Protein AF-A0A3P9APD0-F1 (afdb_monomer)

Organism: Esox lucius (NCBI:txid8010)

Mean predicted aligned error: 23.46 Å

pLDDT: mean 70.25, std 21.61, range [26.42, 98.75]

InterPro domains:
  IPR000294 Gamma-carboxyglutamic acid-rich (GLA) domain [PF00594] (83-123)
  IPR000294 Gamma-carboxyglutamic acid-rich (GLA) domain [PR00001] (82-95)
  IPR000294 Gamma-carboxyglutamic acid-rich (GLA) domain [PR00001] (96-109)
  IPR000294 Gamma-carboxyglutamic acid-rich (GLA) domain [PR00001] (110-124)
  IPR000294 Gamma-carboxyglutamic acid-rich (GLA) domain [PS00011] (94-119)
  IPR000294 Gamma-carboxyglutamic acid-rich (GLA) domain [PS50998] (78-124)
  IPR000294 Gamma-carboxyglutamic acid-rich (GLA) domain [SM00069] (59-123)
  IPR000742 EGF-like domain [PF00008] (128-161)
  IPR000742 EGF-like domain [PS00022] (151-162)
  IPR000742 EGF-like domain [PS01186] (151-162)
  IPR000742 EGF-like domain [PS50026] (124-163)
  IPR000742 EGF-like domain [SM00181] (127-163)
  IPR000742 EGF-like domain [SM00181] (172-209)
  IPR001254 Serine proteases, trypsin domain [PF00089] (240-468)
  IPR001254 Serine proteases, trypsin domain [PS50240] (240-473)
  IPR001254 Serine proteases, trypsin domain [SM00020] (239-468)
  IPR001254 Serine proteases, trypsin domain [cd00190] (240-470)
  IPR001314 Peptidase S1A, chymotrypsin family [PR00722] (266-281)
  IPR001314 Peptidase S1A, chymotrypsin family [PR00722] (324-338)
  IPR001314 Peptidase S1A, chymotrypsin family [PR00722] (418-430)

Foldseek 3Di:
DDDDDDDDDDDDDDDDDDDDDDDDDDDDDDDDDDDDVVVVVVVVVVVVVVVVVVPPDPPPPDDDPVVVCVVDVDPQPDDPDDCPVVDQQDCCRQQNSHPHDLVSLCSNVVDPVVSVVCVQQRPFDALCVVVQAPPPWDWDFDRDPDHDIQTHEDPQFDDRRSPDGPPPPCQDCQPPNSLAQAHWDQDPNGIQHDDFPQWGADPVRHYTHHPDPFAAFFQVVVVVPPDDDPPDPPDPDDPDFQFDFCPQSNQQQKKFKDFPLDTFEIWGAAFQFKIKFFVVSCPPDDQQGIWIWGSDFFSVDDPPRIDTFGFPDKAQDPPQDPVQRPSGMIMTGTPGTDDDDSRHHHHTAGALCCLVNPQLPDAWWKQKFQAASFLPHDTHRGITIDIWGWDDQVCQCVQQVGDDDPQKTWIHDLQFRYADHRSHHGTFTWGDRPNGIHTQWGFHDKDGHRDHSITTMTGGVNVCVVVVCVVVVDDDPPDDDDDDDDDDDDDDDDDDDPVVVVVVVVVVVCVVCVVVVVVVVVVVVVVVVVVVVVVVVVVVCVVVVVVVVVVVVVVVVVVVVVVVVVVVVVVVVVVVVVVVVVCVVVVVVVVVVVVVVVVVVVVVVVVVVVVVVVVVVVVVVVVVVVVVVVVVVVVVVVCVVVVVVVVVVVPPPDPDPVPPCPPPPPDDPDPVVVVVVVVVVVVVVVPDDDDDDDDDDDYYDDDDDDDD

Nearest PDB structures (foldseek):
  1wu1-assembly1_A  TM=9.691E-01  e=8.191E-31  Homo sapiens
  4ylq-assembly1_H  TM=9.527E-01  e=4.895E-31  Homo sapiens
  4x8s-assembly1_H  TM=9.337E-01  e=3.894E-31  Homo sapiens
  6r2w-assembly1_H  TM=9.195E-01  e=2.075E-31  Homo sapiens
  4z6a-assembly1_H  TM=9.333E-01  e=1.222E-30  Homo sapiens

Secondary structure (DSSP, 8-state):
-----TT----------------------------SHHHHHHHHHHHHHHHHHHHS----SSPPHHHHTTT--PPP----STTGGGSPP-HHIIIIIS---HHHHHHHHSSHHHHHHHHHHHT---GGGG----TTPEEEEE-SSS-EEEEEPPTTEESTTS-EE----TT-TTSGGGG-SSEEEEETTEEEEE--TT-EE-TTSS-EE---SS-TT--GGGGGGTTS-------S-----S-EE--TTSSTTEEEEEETTEEEEEEEEEETTEEEE-SGGGTT--GGG-EEEES--BTTS--S--EEEEEEEEEE-TT-BTTTTBT--EEEEESSPPPPBTTB-PPBPPPHHHHHHTGGGSS-EEEEE--BSSTTSPBPSB-EEEEEPBPPHHHHHHHH-----TTEEEES-TT-S----TTTTT-EEEEEETTEEEEEEEEEEESSSS-TT--EEEEEGGGGHHHHHHHHT-----------------------SSSHHHHHHHHHHHHHHHHHHHHHHHHHHHHHHHHHHHHHHHHHHHHHHHHHHHHHHHHHHHHHHHHHHHHHHHHHHHHHHHHHHHHHHHHHHHHHHHHHHHHHHHHHHHHHHHHHHHHHHHHHHHHHHHHHHHHHHHHHHTTHHHHHHHHHTT----TTGGGTGGGSSS--TTHHHHHHHHHHHHHHHTTT--------------------

Radius of gyration: 59.11 Å; Cα contacts (8 Å, |Δi|>4): 882; chains: 1; bounding box: 187×90×153 Å

Solvent-accessible surface area (backbone atoms only — not comparable to full-atom values): 41905 Å² total; per-residue (Å²): 138,88,87,85,79,97,81,89,76,89,80,90,89,83,80,85,82,86,88,83,88,84,90,78,89,84,84,88,82,92,81,92,78,94,73,74,57,70,61,56,53,49,51,52,51,52,50,53,48,50,51,51,56,72,68,48,69,87,65,65,92,64,63,57,72,79,61,37,57,76,75,54,80,68,81,78,81,78,61,94,59,98,68,48,88,79,50,83,54,43,61,64,50,48,56,64,75,41,85,53,55,75,65,57,41,35,56,45,53,77,34,71,67,60,26,47,66,44,60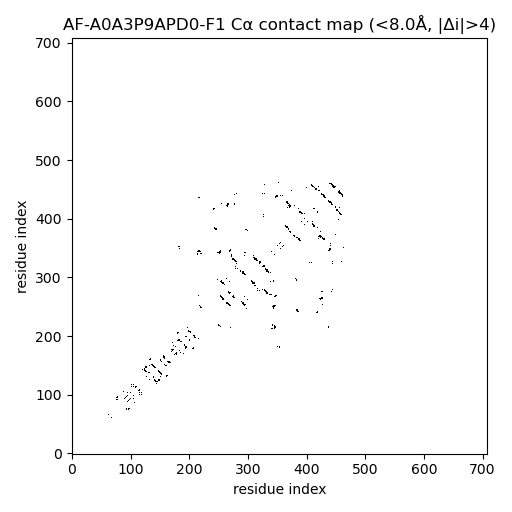,70,56,72,72,50,51,64,31,43,79,75,60,59,28,34,83,79,18,48,65,40,59,48,94,40,96,53,65,33,61,48,42,50,46,42,95,61,37,34,66,82,30,18,69,41,66,52,66,91,57,70,50,34,46,89,52,75,39,27,64,22,56,64,32,52,46,75,58,94,90,36,52,45,58,49,48,48,81,64,41,40,70,34,98,84,64,32,44,64,41,67,87,57,95,62,36,42,21,56,49,59,66,63,70,75,64,76,89,65,86,80,87,64,81,83,73,94,77,78,86,87,66,54,59,45,74,42,58,88,30,68,59,21,26,46,28,38,32,31,38,94,94,36,76,61,25,20,17,27,33,53,47,56,40,34,33,39,28,25,26,77,79,48,65,98,59,57,43,90,62,39,32,38,29,33,25,67,44,44,82,86,61,90,86,86,56,62,44,80,41,51,42,64,41,78,45,60,41,92,73,47,36,86,94,75,53,44,55,35,34,23,42,37,34,41,70,56,66,60,78,72,48,60,31,24,25,27,38,26,70,59,52,53,65,42,39,70,61,57,55,69,64,48,72,57,30,42,35,44,35,34,20,24,78,36,74,89,46,62,59,40,55,52,32,26,29,41,77,28,34,73,52,55,64,67,60,46,32,70,64,46,73,52,89,75,56,94,54,44,43,35,35,41,38,55,81,18,57,35,57,66,24,75,28,17,32,10,5,43,28,31,33,76,47,88,88,38,26,28,52,54,26,29,32,56,51,56,68,72,30,34,36,63,46,26,51,30,35,25,26,37,46,52,84,40,48,70,62,53,48,64,64,69,67,66,70,79,84,81,75,87,74,86,92,81,80,85,88,89,86,82,89,83,90,91,85,81,94,64,58,66,71,50,49,59,52,50,54,54,46,50,64,66,46,46,62,56,51,53,52,51,52,50,47,52,60,63,47,46,60,55,51,52,51,52,51,52,48,49,60,66,46,46,60,55,52,53,51,51,50,53,48,51,63,65,47,47,60,56,52,51,52,52,50,52,48,53,60,62,47,45,60,55,53,50,51,51,52,50,48,54,64,60,47,49,57,55,56,50,50,55,50,49,51,57,60,58,46,48,59,52,53,52,49,53,50,50,48,52,52,50,53,50,47,50,53,50,49,52,52,51,51,51,64,53,42,48,62,49,51,56,46,48,55,50,53,51,66,66,44,50,66,63,62,52,52,73,61,48,80,76,60,79,74,71,102,65,72,92,68,66,73,82,77,71,77,89,70,75,100,53,70,77,61,55,66,62,58,55,61,65,53,60,73,58,64,79,74,76,80,88,80,91,82,92,91,85,95,90,92,93,83,92,92,91,84,89,90,136

Sequence (708 aa):
MTGVDVSGRIVPKSGFRPDFGPVGTEGNGDAAWLDPAGAFIMWLRVLFLSLSVCCGHIASVFLGRDQAHALLIRPRRANSGWFEELKKGDLERECIEEKCSKEEAREVYEHEKATEDFWQNYNVVDGCLSAPCQNRGYCSSVSGKTPSYTCLCRPGFSGRNCELVFKAIPESCLHENGGCEHFCEEVVGRRNCSCADGYFLGADGQRCLTQERFPCGKVPVLNGSTSEKATGPLSPKSRIVGGNECPKGHCPWQVLLVSNKKGFCGGVIYKPTWILTASHCLVNIKAQQFQVVAGEHDTEIEEGTEQTIDIAEVIMHKSYVHATADNDIALLRLKKPIIFTPFAVPICLPTQLMAVRDLWAVHLHTVSGWGRRSENGPTSRLLRRLDVPRIRSQECVEKSGVMLTTNMFCAGYIEGKQDSCKGDSGGPLVTLYRDTTFLLGIVSWGKGCAQPGNYGIYTRVSNYLDWIHNYTSKQPTMQSQNAAAVLDSPTVIPKNTRATLKHTMADLKAITDTPKNTTANLKAITDTPKNTTANLKAITDTPKNTTANLKAITDTPKNITANLKAITDTPKNITANLKAITDTPKNTTANLEAITDTPKNTTANLKAITDTLKNTTANLEDNTATPKNTRANFEDNTATPKKTTANLEAITDTPENTKANLEAITDTPENTTATVKNTIANLRNITDNHHVVLNLTGEESSTTLDPN

Structure (mmCIF, N/CA/C/O backbone):
data_AF-A0A3P9APD0-F1
#
_entry.id   AF-A0A3P9APD0-F1
#
loop_
_atom_site.group_PDB
_atom_site.id
_atom_site.type_symbol
_atom_site.label_atom_id
_atom_site.label_alt_id
_atom_site.label_comp_id
_atom_site.label_asym_id
_atom_site.label_entity_id
_atom_site.label_seq_id
_atom_site.pdbx_PDB_ins_code
_atom_site.Cartn_x
_atom_site.Cartn_y
_atom_site.Cartn_z
_atom_site.occupancy
_atom_site.B_iso_or_equiv
_atom_site.auth_seq_id
_atom_site.auth_comp_id
_atom_site.auth_asym_id
_atom_site.auth_atom_id
_atom_site.pdbx_PDB_model_num
ATOM 1 N N . MET A 1 1 ? 5.185 49.077 -24.552 1.00 33.16 1 MET A N 1
ATOM 2 C CA . MET A 1 1 ? 6.394 48.256 -24.301 1.00 33.16 1 MET A CA 1
ATOM 3 C C . MET A 1 1 ? 6.076 46.800 -24.610 1.00 33.16 1 MET A C 1
ATOM 5 O O . MET A 1 1 ? 4.903 46.475 -24.755 1.00 33.16 1 MET A O 1
ATOM 9 N N . THR A 1 2 ? 7.099 45.976 -24.814 1.00 36.75 2 THR A N 1
ATOM 10 C CA . THR A 1 2 ? 7.014 44.627 -25.398 1.00 36.75 2 THR A CA 1
ATOM 11 C C . THR A 1 2 ? 6.868 43.512 -24.359 1.00 36.75 2 THR A C 1
ATOM 13 O O . THR A 1 2 ? 7.256 43.665 -23.205 1.00 36.75 2 THR A O 1
ATOM 16 N N . GLY A 1 3 ? 6.339 42.369 -24.801 1.00 31.36 3 GLY A N 1
ATOM 17 C CA . GLY A 1 3 ? 6.295 41.102 -24.068 1.00 31.36 3 GLY A CA 1
ATOM 18 C C . GLY A 1 3 ? 5.785 40.000 -24.999 1.00 31.36 3 GLY A C 1
ATOM 19 O O . GLY A 1 3 ? 4.759 40.187 -25.650 1.00 31.36 3 GLY A O 1
ATOM 20 N N . VAL A 1 4 ? 6.525 38.898 -25.121 1.00 33.12 4 VAL A N 1
ATOM 21 C CA . VAL A 1 4 ? 6.266 37.791 -26.061 1.00 33.12 4 VAL A CA 1
ATOM 22 C C . VAL A 1 4 ? 6.402 36.473 -25.306 1.00 33.12 4 VAL A C 1
ATOM 24 O O . VAL A 1 4 ? 7.288 36.361 -24.463 1.00 33.12 4 VAL A O 1
ATOM 27 N N . ASP A 1 5 ? 5.579 35.480 -25.645 1.00 29.78 5 ASP A N 1
ATOM 28 C CA . ASP A 1 5 ? 5.867 34.075 -25.338 1.00 29.78 5 ASP A CA 1
ATOM 29 C C . ASP A 1 5 ? 5.369 33.144 -26.469 1.00 29.78 5 ASP A C 1
ATOM 31 O O . ASP A 1 5 ? 4.652 33.562 -27.386 1.00 29.78 5 ASP A O 1
ATOM 35 N N . VAL A 1 6 ? 5.832 31.896 -26.459 1.00 40.56 6 VAL A N 1
ATOM 36 C CA . VAL A 1 6 ? 5.986 31.041 -27.642 1.00 40.56 6 VAL A CA 1
ATOM 37 C C . VAL A 1 6 ? 4.712 30.263 -27.998 1.00 40.56 6 VAL A C 1
ATOM 39 O O . VAL A 1 6 ? 4.347 29.292 -27.343 1.00 40.56 6 VAL A O 1
ATOM 42 N N . SER A 1 7 ? 4.056 30.657 -29.096 1.00 40.16 7 SER A N 1
ATOM 43 C CA . SER A 1 7 ? 3.189 29.789 -29.938 1.00 40.16 7 SER A CA 1
ATOM 44 C C . SER A 1 7 ? 2.611 30.507 -31.170 1.00 40.16 7 SER A C 1
ATOM 46 O O . SER A 1 7 ? 2.239 29.856 -32.144 1.00 40.16 7 SER A O 1
ATOM 48 N N . GLY A 1 8 ? 2.588 31.845 -31.179 1.00 39.16 8 GLY A N 1
ATOM 49 C CA . GLY A 1 8 ? 2.614 32.633 -32.421 1.00 39.16 8 GLY A CA 1
ATOM 50 C C . GLY A 1 8 ? 1.386 32.563 -33.342 1.00 39.16 8 GLY A C 1
ATOM 51 O O . GLY A 1 8 ? 1.546 32.737 -34.549 1.00 39.16 8 GLY A O 1
ATOM 52 N N . ARG A 1 9 ? 0.166 32.340 -32.828 1.00 36.84 9 ARG A N 1
ATOM 53 C CA . ARG A 1 9 ? -1.075 32.512 -33.616 1.00 36.84 9 ARG A CA 1
ATOM 54 C C . ARG A 1 9 ? -2.131 33.348 -32.896 1.00 36.84 9 ARG A C 1
ATOM 56 O O . ARG A 1 9 ? -2.410 33.150 -31.718 1.00 36.84 9 ARG A O 1
ATOM 63 N N . ILE A 1 10 ? -2.729 34.269 -33.649 1.00 35.03 10 ILE A N 1
ATOM 64 C CA . ILE A 1 10 ? -3.816 35.155 -33.217 1.00 35.03 10 ILE A CA 1
ATOM 65 C C . ILE A 1 10 ? -5.152 34.412 -33.358 1.00 35.03 10 ILE A C 1
ATOM 67 O O . ILE A 1 10 ? -5.380 33.741 -34.363 1.00 35.03 10 ILE A O 1
ATOM 71 N N . VAL A 1 11 ? -6.047 34.562 -32.376 1.00 34.72 11 VAL A N 1
ATOM 72 C CA . VAL A 1 11 ? -7.414 34.016 -32.409 1.00 34.72 11 VAL A CA 1
ATOM 73 C C . VAL A 1 11 ? -8.421 35.155 -32.180 1.00 34.72 11 VAL A C 1
ATOM 75 O O . VAL A 1 11 ? -8.414 35.738 -31.094 1.00 34.72 11 VAL A O 1
ATOM 78 N N . PRO A 1 12 ? -9.287 35.495 -33.155 1.00 34.62 12 PRO A N 1
ATOM 79 C CA . PRO A 1 12 ? -10.368 36.459 -32.954 1.00 34.62 12 PRO A CA 1
ATOM 80 C C . PRO A 1 12 ? -11.515 35.839 -32.139 1.00 34.62 12 PRO A C 1
ATOM 82 O O . PRO A 1 12 ? -11.739 34.629 -32.187 1.00 34.62 12 PRO A O 1
ATOM 85 N N . LYS A 1 13 ? -12.254 36.663 -31.381 1.00 29.97 13 LYS A N 1
ATOM 86 C CA . LYS A 1 13 ? -13.282 36.181 -30.444 1.00 29.97 13 LYS A CA 1
ATOM 87 C C . LYS A 1 13 ? -14.557 37.037 -30.448 1.00 29.97 13 LYS A C 1
ATOM 89 O O . LYS A 1 13 ? -14.676 37.993 -29.690 1.00 29.97 13 LYS A O 1
ATOM 94 N N . SER A 1 14 ? -15.528 36.628 -31.258 1.00 34.34 14 SER A N 1
ATOM 95 C CA . SER A 1 14 ? -16.941 37.050 -31.251 1.00 34.34 14 SER A CA 1
ATOM 96 C C . SER A 1 14 ? -17.732 36.088 -32.160 1.00 34.34 14 SER A C 1
ATOM 98 O O . SER A 1 14 ? -17.137 35.426 -33.004 1.00 34.34 14 SER A O 1
ATOM 100 N N . GLY A 1 15 ? -19.047 35.903 -32.032 1.00 31.80 15 GLY A N 1
ATOM 101 C CA . GLY A 1 15 ? -19.998 36.454 -31.062 1.00 31.80 15 GLY A CA 1
ATOM 102 C C . GLY A 1 15 ? -21.355 36.713 -31.732 1.00 31.80 15 GLY A C 1
ATOM 103 O O . GLY A 1 15 ? -21.374 37.328 -32.788 1.00 31.80 15 GLY A O 1
ATOM 104 N N . PHE A 1 16 ? -22.451 36.289 -31.089 1.00 29.22 16 PHE A N 1
ATOM 105 C CA . PHE A 1 16 ? -23.860 36.379 -31.534 1.00 29.22 16 PHE A CA 1
ATOM 106 C C . PHE A 1 16 ? -24.331 35.473 -32.697 1.00 29.22 16 PHE A C 1
ATOM 108 O O . PHE A 1 16 ? -23.795 35.471 -33.799 1.00 29.22 16 PHE A O 1
ATOM 115 N N . ARG A 1 17 ? -25.439 34.762 -32.427 1.00 31.64 17 ARG A N 1
ATOM 116 C CA . ARG A 1 17 ? -26.583 34.582 -33.344 1.00 31.64 17 ARG A CA 1
ATOM 117 C C . ARG A 1 17 ? -27.685 35.576 -32.921 1.00 31.64 17 ARG A C 1
ATOM 119 O O . ARG A 1 17 ? -27.605 36.102 -31.807 1.00 31.64 17 ARG A O 1
ATOM 126 N N . PRO A 1 18 ? -28.702 35.821 -33.761 1.00 41.22 18 PRO A N 1
ATOM 127 C CA . PRO A 1 18 ? -29.975 35.117 -33.536 1.00 41.22 18 PRO A CA 1
ATOM 128 C C . PRO A 1 18 ? -30.557 34.477 -34.816 1.00 41.22 18 PRO A C 1
ATOM 130 O O . PRO A 1 18 ? -29.934 34.503 -35.875 1.00 41.22 18 PRO A O 1
ATOM 133 N N . ASP A 1 19 ? -31.717 33.835 -34.683 1.00 30.52 19 ASP A N 1
ATOM 134 C CA . ASP A 1 19 ? -32.422 33.078 -35.729 1.00 30.52 19 ASP A CA 1
ATOM 135 C C . ASP A 1 19 ? -33.293 33.960 -36.650 1.00 30.52 19 ASP A C 1
ATOM 137 O O . ASP A 1 19 ? -33.603 35.091 -36.288 1.00 30.52 19 ASP A O 1
ATOM 141 N N . PHE A 1 20 ? -33.728 33.428 -37.807 1.00 33.44 20 PHE A N 1
ATOM 142 C CA . PHE A 1 20 ? -35.153 33.217 -38.167 1.00 33.44 20 PHE A CA 1
ATOM 143 C C . PHE A 1 20 ? -35.352 32.738 -39.628 1.00 33.44 20 PHE A C 1
ATOM 145 O O . PHE A 1 20 ? -34.591 33.112 -40.510 1.00 33.44 20 PHE A O 1
ATOM 152 N N . GLY A 1 21 ? -36.437 31.981 -39.867 1.00 29.81 21 GLY A N 1
ATOM 153 C CA . GLY A 1 21 ? -37.299 32.093 -41.067 1.00 29.81 21 GLY A CA 1
ATOM 154 C C . GLY A 1 21 ? -36.832 31.539 -42.436 1.00 29.81 21 GLY A C 1
ATOM 155 O O . GLY A 1 21 ? -35.931 32.104 -43.045 1.00 29.81 21 GLY A O 1
ATOM 156 N N . PRO A 1 22 ? -37.504 30.504 -42.990 1.00 58.88 22 PRO A N 1
ATOM 157 C CA . PRO A 1 22 ? -37.418 30.103 -44.404 1.00 58.88 22 PRO A CA 1
ATOM 158 C C . PRO A 1 22 ? -38.604 30.651 -45.249 1.00 58.88 22 PRO A C 1
ATOM 160 O O . PRO A 1 22 ? -39.348 31.503 -44.770 1.00 58.88 22 PRO A O 1
ATOM 163 N N . VAL A 1 23 ? -38.829 30.066 -46.445 1.00 32.78 23 VAL A N 1
ATOM 164 C CA . VAL A 1 23 ? -39.869 30.366 -47.476 1.00 32.78 23 VAL A CA 1
ATOM 165 C C . VAL A 1 23 ? -39.479 31.521 -48.426 1.00 32.78 23 VAL A C 1
ATOM 167 O O . VAL A 1 23 ? -39.027 32.560 -47.966 1.00 32.78 23 VAL A O 1
ATOM 170 N N . GLY A 1 24 ? -39.615 31.409 -49.758 1.00 30.16 24 GLY A N 1
ATOM 171 C CA . GLY A 1 24 ? -40.041 30.269 -50.596 1.00 30.16 24 GLY A CA 1
ATOM 172 C C . GLY A 1 24 ? -40.110 30.619 -52.101 1.00 30.16 24 GLY A C 1
ATOM 173 O O . GLY A 1 24 ? -39.691 31.707 -52.472 1.00 30.16 24 GLY A O 1
ATOM 174 N N . THR A 1 25 ? -40.603 29.669 -52.917 1.00 31.14 25 THR A N 1
ATOM 175 C CA . THR A 1 25 ? -41.433 29.793 -54.160 1.00 31.14 25 THR A CA 1
ATOM 176 C C . THR A 1 25 ? -41.410 31.093 -54.996 1.00 31.14 25 THR A C 1
ATOM 178 O O . THR A 1 25 ? -41.533 32.173 -54.437 1.00 31.14 25 THR A O 1
ATOM 181 N N . GLU A 1 26 ? -41.479 31.121 -56.333 1.00 31.25 26 GLU A N 1
ATOM 182 C CA . GLU A 1 26 ? -41.563 30.145 -57.449 1.00 31.25 26 GLU A CA 1
ATOM 183 C C . GLU A 1 26 ? -41.500 30.974 -58.769 1.00 31.25 26 GLU A C 1
ATOM 185 O O . GLU A 1 26 ? -41.505 32.203 -58.702 1.00 31.25 26 GLU A O 1
ATOM 190 N N . GLY A 1 27 ? -41.543 30.354 -59.960 1.00 31.70 27 GLY A N 1
ATOM 191 C CA . GLY A 1 27 ? -42.133 31.022 -61.141 1.00 31.70 27 GLY A CA 1
ATOM 192 C C . GLY A 1 27 ? -41.266 31.203 -62.400 1.00 31.70 27 GLY A C 1
ATOM 193 O O . GLY A 1 27 ? -40.236 31.866 -62.396 1.00 31.70 27 GLY A O 1
ATOM 194 N N . ASN A 1 28 ? -41.780 30.637 -63.493 1.00 31.25 28 ASN A N 1
ATOM 195 C CA . ASN A 1 28 ? -41.355 30.710 -64.900 1.00 31.25 28 ASN A CA 1
ATOM 196 C C . ASN A 1 28 ? -41.151 32.129 -65.480 1.00 31.25 28 ASN A C 1
ATOM 198 O O . ASN A 1 28 ? -41.737 33.092 -64.991 1.00 31.25 28 ASN A O 1
ATOM 202 N N . GLY A 1 29 ? -40.518 32.211 -66.663 1.00 31.59 29 GLY A N 1
ATOM 203 C CA . GLY A 1 29 ? -40.793 33.297 -67.619 1.00 31.59 29 GLY A CA 1
ATOM 204 C C . GLY A 1 29 ? -39.764 33.467 -68.742 1.00 31.59 29 GLY A C 1
ATOM 205 O O . GLY A 1 29 ? -38.759 34.144 -68.550 1.00 31.59 29 GLY A O 1
ATOM 206 N N . ASP A 1 30 ? -40.025 32.905 -69.924 1.00 33.91 30 ASP A N 1
ATOM 207 C CA . ASP A 1 30 ? -39.181 33.080 -71.115 1.00 33.91 30 ASP A CA 1
ATOM 208 C C . ASP A 1 30 ? -39.258 34.499 -71.714 1.00 33.91 30 ASP A C 1
ATOM 210 O O . ASP A 1 30 ? -40.354 35.005 -71.950 1.00 33.91 30 ASP A O 1
ATOM 214 N N . ALA A 1 31 ? -38.108 35.082 -72.076 1.00 34.28 31 ALA A N 1
ATOM 215 C CA . ALA A 1 31 ? -37.885 35.807 -73.342 1.00 34.28 31 ALA A CA 1
ATOM 216 C C . ALA A 1 31 ? -36.423 36.285 -73.448 1.00 34.28 31 ALA A C 1
ATOM 218 O O . ALA A 1 31 ? -35.850 36.774 -72.477 1.00 34.28 31 ALA A O 1
ATOM 219 N N . ALA A 1 32 ? -35.815 36.182 -74.633 1.00 47.38 32 ALA A N 1
ATOM 220 C CA . ALA A 1 32 ? -34.419 36.569 -74.851 1.00 47.38 32 ALA A CA 1
ATOM 221 C C . ALA A 1 32 ? -34.273 37.993 -75.414 1.00 47.38 32 ALA A C 1
ATOM 223 O O . ALA A 1 32 ? -34.854 38.303 -76.452 1.00 47.38 32 ALA A O 1
ATOM 224 N N . TRP A 1 33 ? -33.400 38.796 -74.797 1.00 35.03 33 TRP A N 1
ATOM 225 C CA . TRP A 1 33 ? -32.714 39.938 -75.419 1.00 35.03 33 TRP A CA 1
ATOM 226 C C . TRP A 1 33 ? -31.249 39.993 -74.947 1.00 35.03 33 TRP A C 1
ATOM 228 O O . TRP A 1 33 ? -30.859 39.294 -74.013 1.00 35.03 33 TRP A O 1
ATOM 238 N N . LEU A 1 34 ? -30.415 40.743 -75.671 1.00 50.94 34 LEU A N 1
ATOM 239 C CA . LEU A 1 34 ? -28.949 40.723 -75.563 1.00 50.94 34 LEU A CA 1
ATOM 240 C C . LEU A 1 34 ? -28.449 41.469 -74.313 1.00 50.94 34 LEU A C 1
ATOM 242 O O . LEU A 1 34 ? -28.783 42.637 -74.147 1.00 50.94 34 LEU A O 1
ATOM 246 N N . ASP A 1 35 ? -27.586 40.836 -73.508 1.00 41.09 35 ASP A N 1
ATOM 247 C CA . ASP A 1 35 ? -27.034 41.421 -72.273 1.00 41.09 35 ASP A CA 1
ATOM 248 C C . ASP A 1 35 ? -25.530 41.053 -72.076 1.00 41.09 35 ASP A C 1
ATOM 250 O O . ASP A 1 35 ? -25.092 40.008 -72.576 1.00 41.09 35 ASP A O 1
ATOM 254 N N . PRO A 1 36 ? -24.678 41.872 -71.409 1.00 52.53 36 PRO A N 1
ATOM 255 C CA . PRO A 1 36 ? -23.217 41.900 -71.643 1.00 52.53 36 PRO A CA 1
ATOM 256 C C . PRO A 1 36 ? -22.360 40.755 -71.064 1.00 52.53 36 PRO A C 1
ATOM 258 O O . PRO A 1 36 ? -21.134 40.890 -70.965 1.00 52.53 36 PRO A O 1
ATOM 261 N N . ALA A 1 37 ? -22.959 39.631 -70.666 1.00 49.72 37 ALA A N 1
ATOM 262 C CA . ALA A 1 37 ? -22.316 38.592 -69.853 1.00 49.72 37 ALA A CA 1
ATOM 263 C C . ALA A 1 37 ? -20.995 38.039 -70.432 1.00 49.72 37 ALA A C 1
ATOM 265 O O . ALA A 1 37 ? -20.091 37.688 -69.671 1.00 49.72 37 ALA A O 1
ATOM 266 N N . GLY A 1 38 ? -20.834 38.009 -71.761 1.00 51.78 38 GLY A N 1
ATOM 267 C CA . GLY A 1 38 ? -19.612 37.525 -72.418 1.00 51.78 38 GLY A CA 1
ATOM 268 C C . GLY A 1 38 ? -18.339 38.276 -72.002 1.00 51.78 38 GLY A C 1
ATOM 269 O O . GLY A 1 38 ? -17.312 37.645 -71.749 1.00 51.78 38 GLY A O 1
ATOM 270 N N . ALA A 1 39 ? -18.410 39.603 -71.849 1.00 53.91 39 ALA A N 1
ATOM 271 C CA . ALA A 1 39 ? -17.264 40.412 -71.428 1.00 53.91 39 ALA A CA 1
ATOM 272 C C . ALA A 1 39 ? -16.904 40.164 -69.953 1.00 53.91 39 ALA A C 1
ATOM 274 O O . ALA A 1 39 ? -15.730 39.999 -69.616 1.00 53.91 39 ALA A O 1
ATOM 275 N N . PHE A 1 40 ? -17.912 40.073 -69.080 1.00 56.47 40 PHE A N 1
ATOM 276 C CA . PHE A 1 40 ? -17.702 39.857 -67.646 1.00 56.47 40 PHE A CA 1
ATOM 277 C C . PHE A 1 40 ? -17.211 38.433 -67.338 1.00 56.47 40 PHE A C 1
ATOM 279 O O . PHE A 1 40 ? -16.352 38.250 -66.480 1.00 56.47 40 PHE A O 1
ATOM 286 N N . ILE A 1 41 ? -17.672 37.425 -68.090 1.00 58.09 41 ILE A N 1
ATOM 287 C CA . ILE A 1 41 ? -17.180 36.041 -67.989 1.00 58.09 41 ILE A CA 1
ATOM 288 C C . ILE A 1 41 ? -15.740 35.921 -68.514 1.00 58.09 41 ILE A C 1
ATOM 290 O O . ILE A 1 41 ? -14.948 35.187 -67.921 1.00 58.09 41 ILE A O 1
ATOM 294 N N . MET A 1 42 ? -15.359 36.659 -69.568 1.00 56.88 42 MET A N 1
ATOM 295 C CA . MET A 1 42 ? -13.950 36.750 -69.977 1.00 56.88 42 MET A CA 1
ATOM 296 C C . MET A 1 42 ? -13.086 37.373 -68.878 1.00 56.88 42 MET A C 1
ATOM 298 O O . MET A 1 42 ? -12.078 36.776 -68.507 1.00 56.88 42 MET A O 1
ATOM 302 N N . TRP A 1 43 ? -13.494 38.509 -68.304 1.00 57.12 43 TRP A N 1
ATOM 303 C CA . TRP A 1 43 ? -12.752 39.141 -67.207 1.00 57.12 43 TRP A CA 1
ATOM 304 C C . TRP A 1 43 ? -12.661 38.249 -65.965 1.00 57.12 43 TRP A C 1
ATOM 306 O O . TRP A 1 43 ? -11.574 38.112 -65.414 1.00 57.12 43 TRP A O 1
ATOM 316 N N . LEU A 1 44 ? -13.736 37.560 -65.569 1.00 58.19 44 LEU A N 1
ATOM 317 C CA . LEU A 1 44 ? -13.696 36.588 -64.470 1.00 58.19 44 LEU A CA 1
ATOM 318 C C . LEU A 1 44 ? -12.764 35.406 -64.761 1.00 58.19 44 LEU A C 1
ATOM 320 O O . LEU A 1 44 ? -12.030 34.992 -63.868 1.00 58.19 44 LEU A O 1
ATOM 324 N N . ARG A 1 45 ? -12.732 34.878 -65.993 1.00 60.25 45 ARG A N 1
ATOM 325 C CA . ARG A 1 45 ? -11.785 33.811 -66.362 1.00 60.25 45 ARG A CA 1
ATOM 326 C C . ARG A 1 45 ? -10.341 34.305 -66.403 1.00 60.25 45 ARG A C 1
ATOM 328 O O . ARG A 1 45 ? -9.468 33.582 -65.939 1.00 60.25 45 ARG A O 1
ATOM 335 N N . VAL A 1 46 ? -10.082 35.522 -66.881 1.00 62.25 46 VAL A N 1
ATOM 336 C CA . VAL A 1 46 ? -8.743 36.137 -66.840 1.00 62.25 46 VAL A CA 1
ATOM 337 C C . VAL A 1 46 ? -8.306 36.412 -65.398 1.00 62.25 46 VAL A C 1
ATOM 339 O O . VAL A 1 46 ? -7.151 36.157 -65.073 1.00 62.25 46 VAL A O 1
ATOM 342 N N . LEU A 1 47 ? -9.216 36.839 -64.514 1.00 61.38 47 LEU A N 1
ATOM 343 C CA . LEU A 1 47 ? -8.931 37.058 -63.092 1.00 61.38 47 LEU A CA 1
ATOM 344 C C . LEU A 1 47 ? -8.697 35.739 -62.332 1.00 61.38 47 LEU A C 1
ATOM 346 O O . LEU A 1 47 ? -7.810 35.664 -61.489 1.00 61.38 47 LEU A O 1
ATOM 350 N N . PHE A 1 48 ? -9.443 34.675 -62.648 1.00 57.03 48 PHE A N 1
ATOM 351 C CA . PHE A 1 48 ? -9.186 33.344 -62.087 1.00 57.03 48 PHE A CA 1
ATOM 352 C C . PHE A 1 48 ? -7.889 32.726 -62.623 1.00 57.03 48 PHE A C 1
ATOM 354 O O . PHE A 1 48 ? -7.157 32.114 -61.846 1.00 57.03 48 PHE A O 1
ATOM 361 N N . LEU A 1 49 ? -7.555 32.918 -63.907 1.00 54.75 49 LEU A N 1
ATOM 362 C CA . LEU A 1 49 ? -6.249 32.512 -64.428 1.00 54.75 49 LEU A CA 1
ATOM 363 C C . LEU A 1 49 ? -5.124 33.306 -63.754 1.00 54.75 49 LEU A C 1
ATOM 365 O O . LEU A 1 49 ? -4.171 32.686 -63.290 1.00 54.75 49 LEU A O 1
ATOM 369 N N . SER A 1 50 ? -5.232 34.632 -63.627 1.00 53.38 50 SER A N 1
ATOM 370 C CA . SER A 1 50 ? -4.180 35.439 -62.997 1.00 53.38 50 SER A CA 1
ATOM 371 C C . SER A 1 50 ? -4.005 35.119 -61.511 1.00 53.38 50 SER A C 1
ATOM 373 O O . SER A 1 50 ? -2.868 34.958 -61.078 1.00 53.38 50 SER A O 1
ATOM 375 N N . LEU A 1 51 ? -5.079 34.889 -60.742 1.00 50.53 51 LEU A N 1
ATOM 376 C CA . LEU A 1 51 ? -4.951 34.386 -59.366 1.00 50.53 51 LEU A CA 1
ATOM 377 C C . LEU A 1 51 ? -4.356 32.969 -59.314 1.00 50.53 51 LEU A C 1
ATOM 379 O O . LEU A 1 51 ? -3.543 32.696 -58.434 1.00 50.53 51 LEU A O 1
ATOM 383 N N . SER A 1 52 ? -4.685 32.077 -60.258 1.00 50.88 52 SER A N 1
ATOM 384 C CA . SER A 1 52 ? -4.060 30.744 -60.311 1.00 50.88 52 SER A CA 1
ATOM 385 C C . SER A 1 52 ? -2.558 30.812 -60.626 1.00 50.88 52 SER A C 1
ATOM 387 O O . SER A 1 52 ? -1.776 30.074 -60.031 1.00 50.88 52 SER A O 1
ATOM 389 N N . VAL A 1 53 ? -2.139 31.754 -61.478 1.00 50.00 53 VAL A N 1
ATOM 390 C CA . VAL A 1 53 ? -0.729 32.012 -61.816 1.00 50.00 53 VAL A CA 1
ATOM 391 C C . VAL A 1 53 ? 0.003 32.730 -60.674 1.00 50.00 53 VAL A C 1
ATOM 393 O O . VAL A 1 53 ? 1.176 32.461 -60.459 1.00 50.00 53 VAL A O 1
ATOM 396 N N . CYS A 1 54 ? -0.673 33.569 -59.882 1.00 49.81 54 CYS A N 1
ATOM 397 C CA . CYS A 1 54 ? -0.089 34.209 -58.695 1.00 49.81 54 CYS A CA 1
ATOM 398 C C . CYS A 1 54 ? -0.064 33.322 -57.434 1.00 49.81 54 CYS A C 1
ATOM 400 O O . CYS A 1 54 ? 0.631 33.662 -56.478 1.00 49.81 54 CYS A O 1
ATOM 402 N N . CYS A 1 55 ? -0.781 32.192 -57.410 1.00 49.38 55 CYS A N 1
ATOM 403 C CA . CYS A 1 55 ? -0.651 31.168 -56.362 1.00 49.38 55 CYS A CA 1
ATOM 404 C C . CYS A 1 55 ? 0.175 29.941 -56.795 1.00 49.38 55 CYS A C 1
ATOM 406 O O . CYS A 1 55 ? 0.563 29.138 -55.946 1.00 49.38 55 CYS A O 1
ATOM 408 N N . GLY A 1 56 ? 0.488 29.802 -58.086 1.00 52.31 56 GLY A N 1
ATOM 409 C CA . GLY A 1 56 ? 1.494 28.870 -58.582 1.00 52.31 56 GLY A CA 1
ATOM 410 C C . GLY A 1 56 ? 2.900 29.441 -58.398 1.00 52.31 56 GLY A C 1
ATOM 411 O O . GLY A 1 56 ? 3.219 30.489 -58.941 1.00 52.31 56 GLY A O 1
ATOM 412 N N . HIS A 1 57 ? 3.758 28.731 -57.664 1.00 49.03 57 HIS A N 1
ATOM 413 C CA . HIS A 1 57 ? 5.164 29.088 -57.439 1.00 49.03 57 HIS A CA 1
ATOM 414 C C . HIS A 1 57 ? 5.428 30.437 -56.733 1.00 49.03 57 HIS A C 1
ATOM 416 O O . HIS A 1 57 ? 6.045 31.344 -57.291 1.00 49.03 57 HIS A O 1
ATOM 422 N N . ILE A 1 58 ? 5.283 30.436 -55.400 1.00 47.59 58 ILE A N 1
ATOM 423 C CA . ILE A 1 58 ? 6.495 30.751 -54.623 1.00 47.59 58 ILE A CA 1
ATOM 424 C C . ILE A 1 58 ? 7.452 29.579 -54.863 1.00 47.59 58 ILE A C 1
ATOM 426 O O . ILE A 1 58 ? 7.438 28.585 -54.138 1.00 47.59 58 ILE A O 1
ATOM 430 N N . ALA A 1 59 ? 8.232 29.654 -55.942 1.00 47.62 59 ALA A N 1
ATOM 431 C CA . ALA A 1 59 ? 9.380 28.779 -56.092 1.00 47.62 59 ALA A CA 1
ATOM 432 C C . ALA A 1 59 ? 10.337 29.119 -54.949 1.00 47.62 59 ALA A C 1
ATOM 434 O O . ALA A 1 59 ? 10.737 30.276 -54.794 1.00 47.62 59 ALA A O 1
ATOM 435 N N . SER A 1 60 ? 10.699 28.133 -54.130 1.00 47.09 60 SER A N 1
ATOM 436 C CA . SER A 1 60 ? 11.788 28.323 -53.185 1.00 47.09 60 SER A CA 1
ATOM 437 C C . SER A 1 60 ? 13.063 28.524 -54.003 1.00 47.09 60 SER A C 1
ATOM 439 O O . SER A 1 60 ? 13.600 27.584 -54.581 1.00 47.09 60 SER A O 1
ATOM 441 N N . VAL A 1 61 ? 13.540 29.773 -54.070 1.00 51.47 61 VAL A N 1
ATOM 442 C CA . VAL A 1 61 ? 14.786 30.149 -54.771 1.00 51.47 61 VAL A CA 1
ATOM 443 C C . VAL A 1 61 ? 15.993 29.376 -54.208 1.00 51.47 61 VAL A C 1
ATOM 445 O O . VAL A 1 61 ? 17.012 29.215 -54.872 1.00 51.47 61 VAL A O 1
ATOM 448 N N . PHE A 1 62 ? 15.833 28.812 -53.009 1.00 54.66 62 PHE A N 1
ATOM 449 C CA . PHE A 1 62 ? 16.662 27.752 -52.456 1.00 54.66 62 PHE A CA 1
ATOM 450 C C . PHE A 1 62 ? 16.028 26.376 -52.716 1.00 54.66 62 PHE A C 1
ATOM 452 O O . PHE A 1 62 ? 14.931 26.082 -52.237 1.00 54.66 62 PHE A O 1
ATOM 459 N N . LEU A 1 63 ? 16.755 25.518 -53.432 1.00 58.06 63 LEU A N 1
ATOM 460 C CA . LEU A 1 63 ? 16.552 24.067 -53.405 1.00 58.06 63 LEU A CA 1
ATOM 461 C C . LEU A 1 63 ? 16.890 23.529 -52.003 1.00 58.06 63 LEU A C 1
ATOM 463 O O . LEU A 1 63 ? 17.805 24.035 -51.350 1.00 58.06 63 LEU A O 1
ATOM 467 N N . GLY A 1 64 ? 16.200 22.476 -51.553 1.00 54.06 64 GLY A N 1
ATOM 468 C CA . GLY A 1 64 ? 16.618 21.734 -50.355 1.00 54.06 64 GLY A CA 1
ATOM 469 C C . GLY A 1 64 ? 18.000 21.098 -50.561 1.00 54.06 64 GLY A C 1
ATOM 470 O O . GLY A 1 64 ? 18.329 20.743 -51.692 1.00 54.06 64 GLY A O 1
ATOM 471 N N . ARG A 1 65 ? 18.805 20.950 -49.493 1.00 53.47 65 ARG A N 1
ATOM 472 C CA . ARG A 1 65 ? 20.231 20.540 -49.563 1.00 53.47 65 ARG A CA 1
ATOM 473 C C . ARG A 1 65 ? 20.453 19.336 -50.490 1.00 53.47 65 ARG A C 1
ATOM 475 O O . ARG A 1 65 ? 21.258 19.407 -51.415 1.00 53.47 65 ARG A O 1
ATOM 482 N N . ASP A 1 66 ? 19.652 18.292 -50.312 1.00 55.22 66 ASP A N 1
ATOM 483 C CA . ASP A 1 66 ? 19.761 17.025 -51.048 1.00 55.22 66 ASP A CA 1
ATOM 484 C C . ASP A 1 66 ? 19.410 17.165 -52.542 1.00 55.22 66 ASP A C 1
ATOM 486 O O . ASP A 1 66 ? 19.984 16.487 -53.391 1.00 55.22 66 ASP A O 1
ATOM 490 N N . GLN A 1 67 ? 18.502 18.086 -52.884 1.00 58.03 67 GLN A N 1
ATOM 491 C CA . GLN A 1 67 ? 18.121 18.394 -54.268 1.00 58.03 67 GLN A CA 1
ATOM 492 C C . GLN A 1 67 ? 19.106 19.366 -54.935 1.00 58.03 67 GLN A C 1
ATOM 494 O O . GLN A 1 67 ? 19.351 19.272 -56.137 1.00 58.03 67 GLN A O 1
ATOM 499 N N . ALA A 1 68 ? 19.712 20.277 -54.166 1.00 57.97 68 ALA A N 1
ATOM 500 C CA . ALA A 1 68 ? 20.738 21.193 -54.655 1.00 57.97 68 ALA A CA 1
ATOM 501 C C . ALA A 1 68 ? 22.005 20.439 -55.098 1.00 57.97 68 ALA A C 1
ATOM 503 O O . ALA A 1 68 ? 22.562 20.739 -56.156 1.00 57.97 68 ALA A O 1
ATOM 504 N N . HIS A 1 69 ? 22.418 19.415 -54.341 1.00 56.25 69 HIS A N 1
ATOM 505 C CA . HIS A 1 69 ? 23.575 18.574 -54.671 1.00 56.25 69 HIS A CA 1
ATOM 506 C C . HIS A 1 69 ? 23.426 17.789 -55.991 1.00 56.25 69 HIS A C 1
ATOM 508 O O . HIS A 1 69 ? 24.437 17.449 -56.600 1.00 56.25 69 HIS A O 1
ATOM 514 N N . ALA A 1 70 ? 22.201 17.551 -56.473 1.00 58.75 70 ALA A N 1
ATOM 515 C CA . ALA A 1 70 ? 21.953 16.898 -57.763 1.00 58.75 70 ALA A CA 1
ATOM 516 C C . ALA A 1 70 ? 22.088 17.838 -58.981 1.00 58.75 70 ALA A C 1
ATOM 518 O O . ALA A 1 70 ? 22.221 17.361 -60.106 1.00 58.75 70 ALA A O 1
ATOM 519 N N . LEU A 1 71 ? 22.039 19.161 -58.773 1.00 55.84 71 LEU A N 1
ATOM 520 C CA . LEU A 1 71 ? 22.043 20.173 -59.843 1.00 55.84 71 LEU A CA 1
ATOM 521 C C . LEU A 1 71 ? 23.307 21.046 -59.852 1.00 55.84 71 LEU A C 1
ATOM 523 O O . LEU A 1 71 ? 23.682 21.574 -60.896 1.00 55.84 71 LEU A O 1
ATOM 527 N N . LEU A 1 72 ? 23.983 21.181 -58.710 1.00 49.22 72 LEU A N 1
ATOM 528 C CA . LEU A 1 72 ? 25.252 21.892 -58.572 1.00 49.22 72 LEU A CA 1
ATOM 529 C C . LEU A 1 72 ? 26.331 20.943 -58.045 1.00 49.22 72 LEU A C 1
ATOM 531 O O . LEU A 1 72 ? 26.658 20.944 -56.856 1.00 49.22 72 LEU A O 1
ATOM 535 N N . ILE A 1 73 ? 26.924 20.166 -58.956 1.00 52.22 73 ILE A N 1
ATOM 536 C CA . ILE A 1 73 ? 28.127 19.373 -58.673 1.00 52.22 73 ILE A CA 1
ATOM 537 C C . ILE A 1 73 ? 29.314 20.334 -58.514 1.00 52.22 73 ILE A C 1
ATOM 539 O O . ILE A 1 73 ? 30.078 20.582 -59.448 1.00 52.22 73 ILE A O 1
ATOM 543 N N . ARG A 1 74 ? 29.476 20.901 -57.314 1.00 49.44 74 ARG A N 1
ATOM 544 C CA . ARG A 1 74 ? 30.766 21.465 -56.906 1.00 49.44 74 ARG A CA 1
ATOM 545 C C . ARG A 1 74 ? 31.755 20.308 -56.720 1.00 49.44 74 ARG A C 1
ATOM 547 O O . ARG A 1 74 ? 31.408 19.354 -56.022 1.00 49.44 74 ARG A O 1
ATOM 554 N N . PRO A 1 75 ? 32.978 20.376 -57.277 1.00 51.78 75 PRO A N 1
ATOM 555 C CA . PRO A 1 75 ? 34.047 19.501 -56.817 1.00 51.78 75 PRO A CA 1
ATOM 556 C C . PRO A 1 75 ? 34.310 19.788 -55.333 1.00 51.78 75 PRO A C 1
ATOM 558 O O . PRO A 1 75 ? 34.257 20.948 -54.909 1.00 51.78 75 PRO A O 1
ATOM 561 N N . ARG A 1 76 ? 34.585 18.739 -54.549 1.00 50.53 76 ARG A N 1
ATOM 562 C CA . ARG A 1 76 ? 35.010 18.906 -53.153 1.00 50.53 76 ARG A CA 1
ATOM 563 C C . ARG A 1 76 ? 36.315 19.697 -53.098 1.00 50.53 76 ARG A C 1
ATOM 565 O O . ARG A 1 76 ? 37.163 19.559 -53.977 1.00 50.53 76 ARG A O 1
ATOM 572 N N . ARG A 1 77 ? 36.487 20.492 -52.046 1.00 57.78 77 ARG A N 1
ATOM 573 C CA . ARG A 1 77 ? 37.699 21.270 -51.742 1.00 57.78 77 ARG A CA 1
ATOM 574 C C . ARG A 1 77 ? 38.659 20.519 -50.809 1.00 57.78 77 ARG A C 1
ATOM 576 O O . ARG A 1 77 ? 39.476 21.159 -50.153 1.00 57.78 77 ARG A O 1
ATOM 583 N N . ALA A 1 78 ? 38.545 19.190 -50.797 1.00 50.56 78 ALA A N 1
ATOM 584 C CA . ALA A 1 78 ? 39.507 18.215 -50.286 1.00 50.56 78 ALA A CA 1
ATOM 585 C C . ALA A 1 78 ? 40.958 18.582 -50.651 1.00 50.56 78 ALA A C 1
ATOM 587 O O . ALA A 1 78 ? 41.202 19.018 -51.781 1.00 50.56 78 ALA A O 1
ATOM 588 N N . ASN A 1 79 ? 41.918 18.416 -49.732 1.00 55.91 79 ASN A N 1
ATOM 589 C CA . ASN A 1 79 ? 43.315 18.844 -49.931 1.00 55.91 79 ASN A CA 1
ATOM 590 C C . ASN A 1 79 ? 44.365 17.757 -49.676 1.00 55.91 79 ASN A C 1
ATOM 592 O O . ASN A 1 79 ? 45.505 18.102 -49.368 1.00 55.91 79 ASN A O 1
ATOM 596 N N . SER A 1 80 ? 44.020 16.486 -49.905 1.00 54.69 80 SER A N 1
ATOM 597 C CA . SER A 1 80 ? 44.906 15.329 -49.719 1.00 54.69 80 SER A CA 1
ATOM 598 C C . SER A 1 80 ? 46.355 15.589 -50.178 1.00 54.69 80 SER A C 1
ATOM 600 O O . SER A 1 80 ? 46.654 15.555 -51.379 1.00 54.69 80 SER A O 1
ATOM 602 N N . GLY A 1 81 ? 47.263 15.853 -49.233 1.00 58.97 81 GLY A N 1
ATOM 603 C CA . GLY A 1 81 ? 48.647 16.220 -49.538 1.00 58.97 81 GLY A CA 1
ATOM 604 C C . GLY A 1 81 ? 49.436 16.783 -48.350 1.00 58.97 81 GLY A C 1
ATOM 605 O O . GLY A 1 81 ? 48.890 17.108 -47.307 1.00 58.97 81 GLY A O 1
ATOM 606 N N . TRP A 1 82 ? 50.753 16.932 -48.532 1.00 52.84 82 TRP A N 1
ATOM 607 C CA . TRP A 1 82 ? 51.729 17.271 -47.474 1.00 52.84 82 TRP A CA 1
ATOM 608 C C . TRP A 1 82 ? 51.418 18.566 -46.689 1.00 52.84 82 TRP A C 1
ATOM 610 O O . TRP A 1 82 ? 51.842 18.710 -45.549 1.00 52.84 82 TRP A O 1
ATOM 620 N N . PHE A 1 83 ? 50.706 19.526 -47.286 1.00 54.72 83 PHE A N 1
ATOM 621 C CA . PHE A 1 83 ? 50.527 20.884 -46.745 1.00 54.72 83 PHE A CA 1
ATOM 622 C C . PHE A 1 83 ? 49.105 21.166 -46.221 1.00 54.72 83 PHE A C 1
ATOM 624 O O . PHE A 1 83 ? 48.661 22.315 -46.231 1.00 54.72 83 PHE A O 1
ATOM 631 N N . GLU A 1 84 ? 48.377 20.130 -45.806 1.00 58.97 84 GLU A N 1
ATOM 632 C CA . GLU A 1 84 ? 46.994 20.224 -45.316 1.00 58.97 84 GLU A CA 1
ATOM 633 C C . GLU A 1 84 ? 46.901 21.036 -44.005 1.00 58.97 84 GLU A C 1
ATOM 635 O O . GLU A 1 84 ? 46.209 22.055 -43.968 1.00 58.97 84 GLU A O 1
ATOM 640 N N . GLU A 1 85 ? 47.727 20.699 -43.004 1.00 60.06 85 GLU A N 1
ATOM 641 C CA . GLU A 1 85 ? 47.826 21.362 -41.682 1.00 60.06 85 GLU A CA 1
ATOM 642 C C . GLU A 1 85 ? 48.218 22.858 -41.728 1.00 60.06 85 GLU A C 1
ATOM 644 O O . GLU A 1 85 ? 48.094 23.575 -40.738 1.00 60.06 85 GLU A O 1
ATOM 649 N N . LEU A 1 86 ? 48.692 23.374 -42.870 1.00 63.88 86 LEU A N 1
ATOM 650 C CA . LEU A 1 86 ? 49.051 24.794 -43.029 1.00 63.88 86 LEU A CA 1
ATOM 651 C C . LEU A 1 86 ? 47.850 25.698 -43.355 1.00 63.88 86 LEU A C 1
ATOM 653 O O . LEU A 1 86 ? 48.008 26.916 -43.490 1.00 63.88 86 LEU A O 1
ATOM 657 N N . LYS A 1 87 ? 46.650 25.131 -43.507 1.00 65.00 87 LYS A N 1
ATOM 658 C CA . LYS A 1 87 ? 45.410 25.879 -43.740 1.00 65.00 87 LYS A CA 1
ATOM 659 C C . LYS A 1 87 ? 44.629 25.999 -42.440 1.00 65.00 87 LYS A C 1
ATOM 661 O O . LYS A 1 87 ? 44.505 25.037 -41.696 1.00 65.00 87 LYS A O 1
ATOM 666 N N . LYS A 1 88 ? 44.014 27.162 -42.195 1.00 69.75 88 LYS A N 1
ATOM 667 C CA . LYS A 1 88 ? 43.061 27.285 -41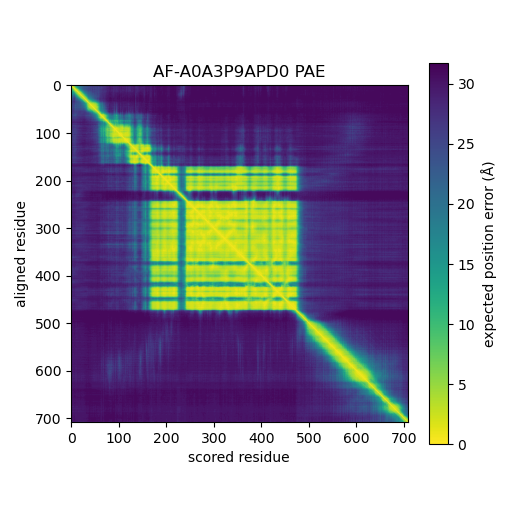.086 1.00 69.75 88 LYS A CA 1
ATOM 668 C C . LYS A 1 88 ? 41.894 26.305 -41.288 1.00 69.75 88 LYS A C 1
ATOM 670 O O . LYS A 1 88 ? 41.324 26.255 -42.388 1.00 69.75 88 LYS A O 1
ATOM 675 N N . GLY A 1 89 ? 41.560 25.577 -40.219 1.00 67.50 89 GLY A N 1
ATOM 676 C CA . GLY A 1 89 ? 40.450 24.630 -40.165 1.00 67.50 89 GLY A CA 1
ATOM 677 C C . GLY A 1 89 ? 39.118 25.268 -40.562 1.00 67.50 89 GLY A C 1
ATOM 678 O O . GLY A 1 89 ? 38.832 26.422 -40.239 1.00 67.50 89 GLY A O 1
ATOM 679 N N . ASP A 1 90 ? 38.317 24.514 -41.309 1.00 81.19 90 ASP A N 1
ATOM 680 C CA . ASP A 1 90 ? 37.112 24.984 -41.994 1.00 81.19 90 ASP A CA 1
ATOM 681 C C . ASP A 1 90 ? 36.044 23.888 -41.947 1.00 81.19 90 ASP A C 1
ATOM 683 O O . ASP A 1 90 ? 36.181 22.854 -42.599 1.00 81.19 90 ASP A O 1
ATOM 687 N N . LEU A 1 91 ? 34.992 24.103 -41.148 1.00 80.38 91 LEU A N 1
ATOM 688 C CA . LEU A 1 91 ? 34.013 23.069 -40.791 1.00 80.38 91 LEU A CA 1
ATOM 689 C C . LEU A 1 91 ? 33.410 22.355 -42.006 1.00 80.38 91 LEU A C 1
ATOM 691 O O . LEU A 1 91 ? 33.283 21.132 -41.994 1.00 80.38 91 LEU A O 1
ATOM 695 N N . GLU A 1 92 ? 33.035 23.110 -43.046 1.00 77.19 92 GLU A N 1
ATOM 696 C CA . GLU A 1 92 ? 32.398 22.523 -44.230 1.00 77.19 92 GLU A CA 1
ATOM 697 C C . GLU A 1 92 ? 33.396 21.649 -45.007 1.00 77.19 92 GLU A C 1
ATOM 699 O O . GLU A 1 92 ? 32.996 20.667 -45.616 1.00 77.19 92 GLU A O 1
ATOM 704 N N . ARG A 1 93 ? 34.697 21.958 -44.949 1.00 80.50 93 ARG A N 1
ATOM 705 C CA . ARG A 1 93 ? 35.751 21.222 -45.653 1.00 80.50 93 ARG A CA 1
ATOM 706 C C . ARG A 1 93 ? 36.148 19.954 -44.902 1.00 80.50 93 ARG A C 1
ATOM 708 O O . ARG A 1 93 ? 35.895 18.859 -45.394 1.00 80.50 93 ARG A O 1
ATOM 715 N N . GLU A 1 94 ? 36.695 20.105 -43.697 1.00 78.19 94 GLU A N 1
ATOM 716 C CA . GLU A 1 94 ? 37.323 18.984 -42.984 1.00 78.19 94 GLU A CA 1
ATOM 717 C C . GLU A 1 94 ? 36.269 17.996 -42.450 1.00 78.19 94 GLU A C 1
ATOM 719 O O . GLU A 1 94 ? 36.474 16.783 -42.442 1.00 78.19 94 GLU A O 1
ATOM 724 N N . CYS A 1 95 ? 35.115 18.510 -42.006 1.00 80.62 95 CYS A N 1
ATOM 725 C CA . CYS A 1 95 ? 34.125 17.745 -41.242 1.00 80.62 95 CYS A CA 1
ATOM 726 C C . CYS A 1 95 ? 32.768 17.536 -41.943 1.00 80.62 95 CYS A C 1
ATOM 728 O O . CYS A 1 95 ? 31.871 16.950 -41.338 1.00 80.62 95 CYS A O 1
ATOM 730 N N . ILE A 1 96 ? 32.544 18.054 -43.158 1.00 75.00 96 ILE A N 1
ATOM 731 C CA . ILE A 1 96 ? 31.249 17.904 -43.863 1.00 75.00 96 ILE A CA 1
ATOM 732 C C . ILE A 1 96 ? 31.443 17.431 -45.310 1.00 75.00 96 ILE A C 1
ATOM 734 O O . ILE A 1 96 ? 30.729 16.531 -45.759 1.00 75.00 96 ILE A O 1
ATOM 738 N N . GLU A 1 97 ? 32.420 17.976 -46.039 1.00 75.75 97 GLU A N 1
ATOM 739 C CA . GLU A 1 97 ? 32.900 17.403 -47.301 1.00 75.75 97 GLU A CA 1
ATOM 740 C C . GLU A 1 97 ? 33.735 16.117 -47.046 1.00 75.75 97 GLU A C 1
ATOM 742 O O . GLU A 1 97 ? 33.729 15.216 -47.896 1.00 75.75 97 GLU A O 1
ATOM 747 N N . GLU A 1 98 ? 34.364 15.992 -45.863 1.00 69.50 98 GLU A N 1
ATOM 748 C CA . GLU A 1 98 ? 35.185 14.855 -45.396 1.00 69.50 98 GLU A CA 1
ATOM 749 C C . GLU A 1 98 ? 34.872 14.401 -43.943 1.00 69.50 98 GLU A C 1
ATOM 751 O O . GLU A 1 98 ? 33.891 14.839 -43.341 1.00 69.50 98 GLU A O 1
ATOM 756 N N . LYS A 1 99 ? 35.649 13.443 -43.399 1.00 74.06 99 LYS A N 1
ATOM 757 C CA . LYS A 1 99 ? 35.476 12.862 -42.049 1.00 74.06 99 LYS A CA 1
ATOM 758 C C . LYS A 1 99 ? 36.616 13.244 -41.091 1.00 74.06 99 LYS A C 1
ATOM 760 O O . LYS A 1 99 ? 37.465 12.409 -40.785 1.00 74.06 99 LYS A O 1
ATOM 765 N N . CYS A 1 100 ? 36.574 14.462 -40.562 1.00 79.62 100 CYS A N 1
ATOM 766 C CA . CYS A 1 100 ? 37.562 14.936 -39.593 1.00 79.62 100 CYS A CA 1
ATOM 767 C C . CYS A 1 100 ? 37.657 14.109 -38.289 1.00 79.62 100 CYS A C 1
ATOM 769 O O . CYS A 1 100 ? 36.671 13.517 -37.825 1.00 79.62 100 CYS A O 1
ATOM 771 N N . SER A 1 101 ? 38.834 14.126 -37.658 1.00 81.25 101 SER A N 1
ATOM 772 C CA . SER A 1 101 ? 39.072 13.656 -36.288 1.00 81.25 101 SER A CA 1
ATOM 773 C C . SER A 1 101 ? 38.620 14.677 -35.228 1.00 81.25 101 SER A C 1
ATOM 775 O O . SER A 1 101 ? 38.186 15.789 -35.541 1.00 81.25 101 SER A O 1
ATOM 777 N N . LYS A 1 102 ? 38.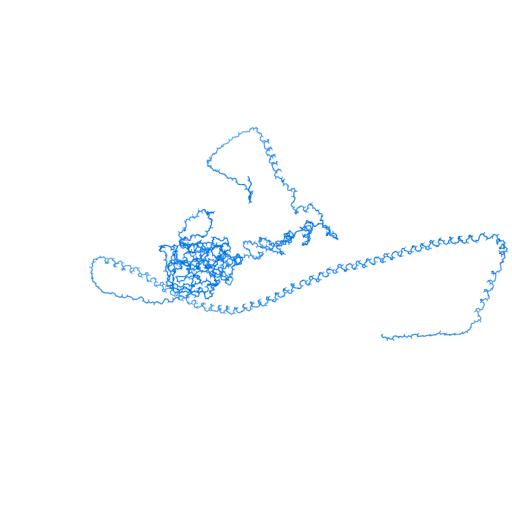724 14.316 -33.936 1.00 81.25 102 LYS A N 1
ATOM 778 C CA . LYS A 1 102 ? 38.403 15.256 -32.845 1.00 81.25 102 LYS A CA 1
ATOM 779 C C . LYS A 1 102 ? 39.396 16.424 -32.787 1.00 81.25 102 LYS A C 1
ATOM 781 O O . LYS A 1 102 ? 39.015 17.506 -32.348 1.00 81.25 102 LYS A O 1
ATOM 786 N N . GLU A 1 103 ? 40.635 16.218 -33.225 1.00 79.25 103 GLU A N 1
ATOM 787 C CA . GLU A 1 103 ? 41.674 17.246 -33.151 1.00 79.25 103 GLU A CA 1
ATOM 788 C C . GLU A 1 103 ? 41.501 18.287 -34.263 1.00 79.25 103 GLU A C 1
ATOM 790 O O . GLU A 1 103 ? 41.455 19.478 -33.976 1.00 79.25 103 GLU A O 1
ATOM 795 N N . GLU A 1 104 ? 41.215 17.859 -35.494 1.00 81.50 104 GLU A N 1
ATOM 796 C CA . GLU A 1 104 ? 40.796 18.771 -36.571 1.00 81.50 104 GLU A CA 1
ATOM 797 C C . GLU A 1 104 ? 39.515 19.540 -36.191 1.00 81.50 104 GLU A C 1
ATOM 799 O O . GLU A 1 104 ? 39.424 20.752 -36.386 1.00 81.50 104 GLU A O 1
ATOM 804 N N . ALA A 1 105 ? 38.538 18.880 -35.553 1.00 82.19 105 ALA A N 1
ATOM 805 C CA . ALA A 1 105 ? 37.359 19.566 -35.020 1.00 82.19 105 ALA A CA 1
ATOM 806 C C . ALA A 1 105 ? 37.717 20.609 -33.935 1.00 82.19 105 ALA A C 1
ATOM 808 O O . ALA A 1 105 ? 37.093 21.670 -33.872 1.00 82.19 105 ALA A O 1
ATOM 809 N N . ARG A 1 106 ? 38.740 20.357 -33.103 1.00 83.88 106 ARG A N 1
ATOM 810 C CA . ARG A 1 106 ? 39.254 21.324 -32.114 1.00 83.88 106 ARG A CA 1
ATOM 811 C C . ARG A 1 106 ? 39.863 22.555 -32.791 1.00 83.88 106 ARG A C 1
ATOM 813 O O . ARG A 1 106 ? 39.764 23.659 -32.257 1.00 83.88 106 ARG A O 1
ATOM 820 N N . GLU A 1 107 ? 40.476 22.386 -33.956 1.00 81.19 107 GLU A N 1
ATOM 821 C CA . GLU A 1 107 ? 41.090 23.469 -34.736 1.00 81.19 107 GLU A CA 1
ATOM 822 C C . GLU A 1 107 ? 40.071 24.289 -35.527 1.00 81.19 107 GLU A C 1
ATOM 824 O O . GLU A 1 107 ? 40.256 25.490 -35.708 1.00 81.19 107 GLU A O 1
ATOM 829 N N . VAL A 1 108 ? 38.953 23.674 -35.915 1.00 82.50 108 VAL A N 1
ATOM 830 C CA . VAL A 1 108 ? 37.795 24.364 -36.499 1.00 82.50 108 VAL A CA 1
ATOM 831 C C . VAL A 1 108 ? 37.092 25.275 -35.484 1.00 82.50 108 VAL A C 1
ATOM 833 O O . VAL A 1 108 ? 36.695 26.388 -35.832 1.00 82.50 108 VAL A O 1
ATOM 836 N N . TYR A 1 109 ? 36.903 24.814 -34.242 1.00 82.75 109 TYR A N 1
ATOM 837 C CA . TYR A 1 109 ? 36.109 25.534 -33.235 1.00 82.75 109 TYR A CA 1
ATOM 838 C C . TYR A 1 109 ? 36.922 26.388 -32.250 1.00 82.75 109 TYR A C 1
ATOM 840 O O . TYR A 1 109 ? 36.319 27.176 -31.523 1.00 82.75 109 TYR A O 1
ATOM 848 N N . GLU A 1 110 ? 38.247 26.215 -32.178 1.00 73.38 110 GLU A N 1
ATOM 849 C CA . GLU A 1 110 ? 39.207 26.908 -31.286 1.00 73.38 110 GLU A CA 1
ATOM 850 C C . GLU A 1 110 ? 38.915 26.822 -29.767 1.00 73.38 110 GLU A C 1
ATOM 852 O O . GLU A 1 110 ? 39.711 27.279 -28.942 1.00 73.38 110 GLU A O 1
ATOM 857 N N . HIS A 1 111 ? 37.788 26.233 -29.362 1.00 77.62 111 HIS A N 1
ATOM 858 C CA . HIS A 1 111 ? 37.282 26.200 -27.993 1.00 77.62 111 HIS A CA 1
ATOM 859 C C . HIS A 1 111 ? 36.773 24.799 -27.634 1.00 77.62 111 HIS A C 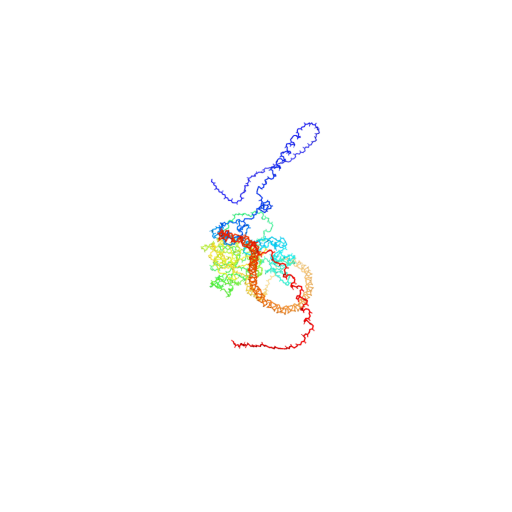1
ATOM 861 O O . HIS A 1 111 ? 35.904 24.237 -28.307 1.00 77.62 111 HIS A O 1
ATOM 867 N N . GLU A 1 112 ? 37.268 24.255 -26.520 1.00 77.19 112 GLU A N 1
ATOM 868 C CA . GLU A 1 112 ? 37.000 22.880 -26.071 1.00 77.19 112 GLU A CA 1
ATOM 869 C C . GLU A 1 112 ? 35.501 22.570 -25.940 1.00 77.19 112 GLU A C 1
ATOM 871 O O . GLU A 1 112 ? 35.037 21.541 -26.429 1.00 77.19 112 GLU A O 1
ATOM 876 N N . LYS A 1 113 ? 34.716 23.486 -25.355 1.00 79.56 113 LYS A N 1
ATOM 877 C CA . LYS A 1 113 ? 33.272 23.279 -25.178 1.00 79.56 113 LYS A CA 1
ATOM 878 C C . LYS A 1 113 ? 32.525 23.182 -26.513 1.00 79.56 113 LYS A C 1
ATOM 880 O O . LYS A 1 113 ? 31.751 22.252 -26.695 1.00 79.56 113 LYS A O 1
ATOM 885 N N . ALA A 1 114 ? 32.779 24.101 -27.447 1.00 79.44 114 ALA A N 1
ATOM 886 C CA . ALA A 1 114 ? 32.151 24.072 -28.771 1.00 79.44 114 ALA A CA 1
ATOM 887 C C . ALA A 1 114 ? 32.573 22.823 -29.567 1.00 79.44 114 ALA A C 1
ATOM 889 O O . ALA A 1 114 ? 31.750 22.213 -30.247 1.00 79.44 114 ALA A O 1
ATOM 890 N N . THR A 1 115 ? 33.830 22.400 -29.400 1.00 82.50 115 THR A N 1
ATOM 891 C CA . THR A 1 115 ? 34.354 21.148 -29.960 1.00 82.50 115 THR A CA 1
ATOM 892 C C . THR A 1 115 ? 33.598 19.932 -29.420 1.00 82.50 115 THR A C 1
ATOM 894 O O . THR A 1 115 ? 33.222 19.060 -30.195 1.00 82.50 115 THR A O 1
ATOM 897 N N . GLU A 1 116 ? 33.345 19.852 -28.109 1.00 79.31 116 GLU A N 1
ATOM 898 C CA . GLU A 1 116 ? 32.600 18.734 -27.511 1.00 79.31 116 GLU A CA 1
ATOM 899 C C . GLU A 1 116 ? 31.102 18.782 -27.865 1.00 79.31 116 GLU A C 1
ATOM 901 O O . GLU A 1 116 ? 30.553 17.753 -28.252 1.00 79.31 116 GLU A O 1
ATOM 906 N N . ASP A 1 117 ? 30.458 19.956 -27.829 1.00 79.19 117 ASP A N 1
ATOM 907 C CA . ASP A 1 117 ? 29.051 20.140 -28.232 1.00 79.19 117 ASP A CA 1
ATOM 908 C C . ASP A 1 117 ? 28.821 19.683 -29.696 1.00 79.19 117 ASP A C 1
ATOM 910 O O . ASP A 1 117 ? 27.808 19.048 -30.012 1.00 79.19 117 ASP A O 1
ATOM 914 N N . PHE A 1 118 ? 29.794 19.920 -30.586 1.00 81.88 118 PHE A N 1
ATOM 915 C CA . PHE A 1 118 ? 29.837 19.348 -31.936 1.00 81.88 118 PHE A CA 1
ATOM 916 C C . PHE A 1 118 ? 30.094 17.830 -31.921 1.00 81.88 118 PHE A C 1
ATOM 918 O O . PHE A 1 118 ? 29.314 17.057 -32.484 1.00 81.88 118 PHE A O 1
ATOM 925 N N . TRP A 1 119 ? 31.158 17.378 -31.250 1.00 80.19 119 TRP A N 1
ATOM 926 C CA . TRP A 1 119 ? 31.624 15.986 -31.274 1.00 80.19 119 TRP A CA 1
ATOM 927 C C . TRP A 1 119 ? 30.618 14.980 -30.685 1.00 80.19 119 TRP A C 1
ATOM 929 O O . TRP A 1 119 ? 30.579 13.822 -31.105 1.00 80.19 119 TRP A O 1
ATOM 939 N N . GLN A 1 120 ? 29.760 15.418 -29.759 1.00 70.81 120 GLN A N 1
ATOM 940 C CA . GLN A 1 120 ? 28.635 14.636 -29.227 1.00 70.81 120 GLN A CA 1
ATOM 941 C C . GLN A 1 120 ? 27.596 14.267 -30.302 1.00 70.81 120 GLN A C 1
ATOM 943 O O . GLN A 1 120 ? 26.951 13.225 -30.195 1.00 70.81 120 GLN A O 1
ATOM 948 N N . ASN A 1 121 ? 27.447 15.096 -31.340 1.00 67.00 121 ASN A N 1
ATOM 949 C CA . ASN A 1 121 ? 26.418 14.961 -32.377 1.00 67.00 121 ASN A CA 1
ATOM 950 C C . ASN A 1 121 ? 26.981 14.506 -33.738 1.00 67.00 121 ASN A C 1
ATOM 952 O O . ASN A 1 121 ? 26.277 13.875 -34.523 1.00 67.00 121 ASN A O 1
ATOM 956 N N . TYR A 1 122 ? 28.255 14.793 -34.007 1.00 69.19 122 TYR A N 1
ATOM 957 C CA . TYR A 1 122 ? 28.885 14.677 -35.324 1.00 69.19 122 TYR A CA 1
ATOM 958 C C . TYR A 1 122 ? 28.908 13.257 -35.933 1.00 69.19 122 TYR A C 1
ATOM 960 O O . TYR A 1 122 ? 28.651 13.097 -37.122 1.00 69.19 122 TYR A O 1
ATOM 968 N N . ASN A 1 123 ? 29.170 12.213 -35.137 1.00 62.62 123 ASN A N 1
ATOM 969 C CA . ASN A 1 123 ? 29.166 10.811 -35.597 1.00 62.62 123 ASN A CA 1
ATOM 970 C C . ASN A 1 123 ? 28.049 9.975 -34.929 1.00 62.62 123 ASN A C 1
ATOM 972 O O . ASN A 1 123 ? 28.245 8.803 -34.597 1.00 62.62 123 ASN A O 1
ATOM 976 N N . VAL A 1 124 ? 26.860 10.559 -34.723 1.00 61.53 124 VAL A N 1
ATOM 977 C CA . VAL A 1 124 ? 25.676 9.798 -34.282 1.00 61.53 124 VAL A CA 1
ATOM 978 C C . VAL A 1 124 ? 25.189 8.909 -35.429 1.00 61.53 124 VAL A C 1
ATOM 980 O O . VAL A 1 124 ? 24.530 9.362 -36.362 1.00 61.53 124 VAL A O 1
ATOM 983 N N . VAL A 1 125 ? 25.520 7.618 -35.359 1.00 62.78 125 VAL A N 1
ATOM 984 C CA . VAL A 1 125 ? 25.014 6.614 -36.303 1.00 62.78 125 VAL A CA 1
ATOM 985 C C . VAL A 1 125 ? 23.542 6.358 -35.994 1.00 62.78 125 VAL A C 1
ATOM 987 O O . VAL A 1 125 ? 23.220 5.746 -34.975 1.00 62.78 125 VAL A O 1
ATOM 990 N N . ASP A 1 126 ? 22.649 6.805 -36.876 1.00 69.56 126 ASP A N 1
ATOM 991 C CA . ASP A 1 126 ? 21.218 6.569 -36.713 1.00 69.56 126 ASP A CA 1
ATOM 992 C C . ASP A 1 126 ? 20.895 5.063 -36.749 1.00 69.56 126 ASP A C 1
ATOM 994 O O . ASP A 1 126 ? 20.972 4.405 -37.790 1.00 69.56 126 ASP A O 1
ATOM 998 N N . GLY A 1 127 ? 20.494 4.515 -35.595 1.00 73.88 127 GLY A N 1
ATOM 999 C CA . GLY A 1 127 ? 20.107 3.111 -35.461 1.00 73.88 127 GLY A CA 1
ATOM 1000 C C . GLY A 1 127 ? 18.902 2.721 -36.328 1.00 73.88 127 GLY A C 1
ATOM 1001 O O . GLY A 1 127 ? 18.741 1.542 -36.652 1.00 73.88 127 GLY A O 1
ATOM 1002 N N . CYS A 1 128 ? 18.087 3.691 -36.752 1.00 81.88 128 CYS A N 1
ATOM 1003 C CA . CYS A 1 128 ? 16.913 3.467 -37.588 1.00 81.88 128 CYS A CA 1
ATOM 1004 C C . CYS A 1 128 ? 17.215 3.296 -39.085 1.00 81.88 128 CYS A C 1
ATOM 1006 O O . CYS A 1 128 ? 16.353 2.776 -39.795 1.00 81.88 128 CYS A O 1
ATOM 1008 N N . LEU A 1 129 ? 18.428 3.615 -39.565 1.00 81.56 129 LEU A N 1
ATOM 1009 C CA . LEU A 1 129 ? 18.829 3.437 -40.975 1.00 81.56 129 LEU A CA 1
ATOM 1010 C C . LEU A 1 129 ? 18.700 1.990 -41.474 1.00 81.56 129 LEU A C 1
ATOM 1012 O O . LEU A 1 129 ? 18.459 1.755 -42.654 1.00 81.56 129 LEU A O 1
ATOM 1016 N N . SER A 1 130 ? 18.821 1.013 -40.571 1.00 81.44 130 SER A N 1
ATOM 1017 C CA . SER A 1 130 ? 18.634 -0.415 -40.872 1.00 81.44 130 SER A CA 1
ATOM 1018 C C . SER A 1 130 ? 17.161 -0.852 -40.981 1.00 81.44 130 SER A C 1
ATOM 1020 O O . SER A 1 130 ? 16.891 -2.037 -41.159 1.00 81.44 130 SER A O 1
ATOM 1022 N N . ALA A 1 131 ? 16.213 0.086 -40.843 1.00 86.06 131 ALA A N 1
ATOM 1023 C CA . ALA A 1 131 ? 14.776 -0.155 -40.697 1.00 86.06 131 ALA A CA 1
ATOM 1024 C C . ALA A 1 131 ? 14.442 -1.298 -39.703 1.00 86.06 131 ALA A C 1
ATOM 1026 O O . ALA A 1 131 ? 13.660 -2.195 -40.028 1.00 86.06 131 ALA A O 1
ATOM 1027 N N . PRO A 1 132 ? 15.016 -1.299 -38.479 1.00 89.69 132 PRO A N 1
ATOM 1028 C CA . PRO A 1 132 ? 15.024 -2.480 -37.615 1.00 89.69 132 PRO A CA 1
ATOM 1029 C C . PRO A 1 132 ? 13.644 -2.834 -37.044 1.00 89.69 132 PRO A C 1
ATOM 1031 O O . PRO A 1 132 ? 13.446 -3.962 -36.594 1.00 89.69 132 PRO A O 1
ATOM 1034 N N . CYS A 1 133 ? 12.699 -1.888 -37.051 1.00 91.44 133 CYS A N 1
ATOM 1035 C CA . CYS A 1 133 ? 11.350 -2.056 -36.522 1.00 91.44 133 CYS A CA 1
ATOM 1036 C C . CYS A 1 133 ? 10.420 -2.690 -37.567 1.00 91.44 133 CYS A C 1
ATOM 1038 O O . CYS A 1 133 ? 9.891 -2.031 -38.464 1.00 91.44 133 CYS A O 1
ATOM 1040 N N . GLN A 1 134 ? 10.198 -3.990 -37.415 1.00 89.81 134 GLN A N 1
ATOM 1041 C CA . GLN A 1 134 ? 9.299 -4.806 -38.221 1.00 89.81 134 GLN A CA 1
ATOM 1042 C C . GLN A 1 134 ? 7.825 -4.413 -38.012 1.00 89.81 134 GLN A C 1
ATOM 1044 O O . GLN A 1 134 ? 7.478 -3.566 -37.186 1.00 89.81 134 GLN A O 1
ATOM 1049 N N . ASN A 1 135 ? 6.928 -5.024 -38.795 1.00 88.56 135 ASN A N 1
ATOM 1050 C CA . ASN A 1 135 ? 5.470 -4.889 -38.655 1.00 88.56 135 ASN A CA 1
ATOM 1051 C C . ASN A 1 135 ? 4.949 -3.432 -38.616 1.00 88.56 135 ASN A C 1
ATOM 1053 O O . ASN A 1 135 ? 3.917 -3.122 -38.018 1.00 88.56 135 ASN A O 1
ATOM 1057 N N . ARG A 1 136 ? 5.656 -2.526 -39.312 1.00 87.81 136 ARG A N 1
ATOM 1058 C CA . ARG A 1 136 ? 5.382 -1.078 -39.381 1.00 87.81 136 ARG A CA 1
ATOM 1059 C C . ARG A 1 136 ? 5.429 -0.370 -38.014 1.00 87.81 136 ARG A C 1
ATOM 1061 O O . ARG A 1 136 ? 4.742 0.644 -37.844 1.00 87.81 136 ARG A O 1
ATOM 1068 N N . GLY A 1 137 ? 6.203 -0.885 -37.054 1.00 86.81 137 GLY A N 1
ATOM 1069 C CA . GLY A 1 137 ? 6.555 -0.159 -35.831 1.00 86.81 137 GLY A CA 1
ATOM 1070 C C . GLY A 1 137 ? 7.306 1.139 -36.151 1.00 86.81 137 GLY A C 1
ATOM 1071 O O . GLY A 1 137 ? 8.012 1.224 -37.154 1.00 86.81 137 GLY A O 1
ATOM 1072 N N . TYR A 1 138 ? 7.132 2.164 -35.321 1.00 91.38 138 TYR A N 1
ATOM 1073 C CA . TYR A 1 138 ? 7.843 3.434 -35.472 1.00 91.38 138 TYR A CA 1
ATOM 1074 C C . TYR A 1 138 ? 9.228 3.326 -34.828 1.00 91.38 138 TYR A C 1
ATOM 1076 O O . TYR A 1 138 ? 9.340 2.891 -33.683 1.00 91.38 138 TYR A O 1
ATOM 1084 N N . CYS A 1 139 ? 10.276 3.724 -35.545 1.00 89.31 139 CYS A N 1
ATOM 1085 C CA . CYS A 1 139 ? 11.643 3.708 -35.032 1.00 89.31 139 CYS A CA 1
ATOM 1086 C C . CYS A 1 139 ? 12.032 5.082 -34.481 1.00 89.31 139 CYS A C 1
ATOM 1088 O O . CYS A 1 139 ? 11.855 6.089 -35.162 1.00 89.31 139 CYS A O 1
ATOM 1090 N N . SER A 1 140 ? 12.596 5.113 -33.273 1.00 85.44 140 SER A N 1
ATOM 1091 C CA . SER A 1 140 ? 13.313 6.275 -32.747 1.00 85.44 140 SER A CA 1
ATOM 1092 C C . SER A 1 140 ? 14.763 5.901 -32.481 1.00 85.44 140 SER A C 1
ATOM 1094 O O . SER A 1 140 ? 15.036 4.971 -31.719 1.00 85.44 140 SER A O 1
ATOM 1096 N N . SER A 1 141 ? 15.687 6.657 -33.062 1.00 78.50 141 SER A N 1
ATOM 1097 C CA . SER A 1 141 ? 17.096 6.614 -32.679 1.00 78.50 141 SER A CA 1
ATOM 1098 C C . SER A 1 141 ? 17.263 7.122 -31.246 1.00 78.50 141 SER A C 1
ATOM 1100 O O . SER A 1 141 ? 16.451 7.923 -30.769 1.00 78.50 141 SER A O 1
ATOM 1102 N N . VAL A 1 142 ? 18.300 6.656 -30.555 1.00 68.25 142 VAL A N 1
ATOM 1103 C CA . VAL A 1 142 ? 18.684 7.127 -29.219 1.00 68.25 142 VAL A CA 1
ATOM 1104 C C . VAL A 1 142 ? 20.106 7.668 -29.310 1.00 68.25 142 VAL A C 1
ATOM 1106 O O . VAL A 1 142 ? 21.045 6.900 -29.512 1.00 68.25 142 VAL A O 1
ATOM 1109 N N . SER A 1 143 ? 20.259 8.988 -29.177 1.00 56.69 143 SER A N 1
ATOM 1110 C CA . SER A 1 143 ? 21.532 9.690 -29.372 1.00 56.69 143 SER A CA 1
ATOM 1111 C C . SER A 1 143 ? 22.651 9.121 -28.496 1.00 56.69 143 SER A C 1
ATOM 1113 O O . SER A 1 143 ? 22.539 9.082 -27.270 1.00 56.69 143 SER A O 1
ATOM 1115 N N . GLY A 1 144 ? 23.748 8.697 -29.126 1.00 58.47 144 GLY A N 1
ATOM 1116 C CA . GLY A 1 144 ? 24.909 8.138 -28.442 1.00 58.47 144 GLY A CA 1
ATOM 1117 C C . GLY A 1 144 ? 25.959 7.587 -29.408 1.00 58.47 144 GLY A C 1
ATOM 1118 O O . GLY A 1 144 ? 25.738 7.488 -30.611 1.00 58.47 144 GLY A O 1
ATOM 1119 N N . LYS A 1 145 ? 27.118 7.190 -28.864 1.00 55.47 145 LYS A N 1
ATOM 1120 C CA . LYS A 1 145 ? 28.290 6.710 -29.630 1.00 55.47 145 LYS A CA 1
ATOM 1121 C C . LYS A 1 145 ? 28.160 5.278 -30.184 1.00 55.47 145 LYS A C 1
ATOM 1123 O O . LYS A 1 145 ? 29.117 4.746 -30.734 1.00 55.47 145 LYS A O 1
ATOM 1128 N N . THR A 1 146 ? 27.003 4.635 -30.025 1.00 58.50 146 THR A N 1
ATOM 1129 C CA . THR A 1 146 ? 26.686 3.329 -30.631 1.00 58.50 146 THR A CA 1
ATOM 1130 C C . THR A 1 146 ? 25.300 3.398 -31.271 1.00 58.50 146 THR A C 1
ATOM 1132 O O . THR A 1 146 ? 24.432 4.063 -30.704 1.00 58.50 146 THR A O 1
ATOM 1135 N N . PRO A 1 147 ? 25.067 2.735 -32.423 1.00 64.44 147 PRO A N 1
ATOM 1136 C CA . PRO A 1 147 ? 23.777 2.759 -33.108 1.00 64.44 147 PRO A CA 1
ATOM 1137 C C . PRO A 1 147 ? 22.706 2.065 -32.261 1.00 64.44 147 PRO A C 1
ATOM 1139 O O . PRO A 1 147 ? 22.569 0.840 -32.264 1.00 64.44 147 PRO A O 1
ATOM 1142 N N . SER A 1 148 ? 21.957 2.870 -31.514 1.00 71.88 148 SER A N 1
ATOM 1143 C CA . SER A 1 148 ? 20.917 2.431 -30.592 1.00 71.88 148 SER A CA 1
ATOM 1144 C C . SER A 1 148 ? 19.563 2.941 -31.069 1.00 71.88 148 SER A C 1
ATOM 1146 O O . SER A 1 148 ? 19.409 4.111 -31.413 1.00 71.88 148 SER A O 1
ATOM 1148 N N . TYR A 1 149 ? 18.575 2.053 -31.097 1.00 84.62 149 TYR A N 1
ATOM 1149 C CA . TYR A 1 149 ? 17.213 2.348 -31.526 1.00 84.62 149 TYR A CA 1
ATOM 1150 C C . TYR A 1 149 ? 16.204 1.792 -30.524 1.00 84.62 149 TYR A C 1
ATOM 1152 O O . TYR A 1 149 ? 16.444 0.786 -29.855 1.00 84.62 149 TYR A O 1
ATOM 1160 N N . THR A 1 150 ? 15.046 2.441 -30.461 1.00 85.12 150 THR A N 1
ATOM 1161 C CA . THR A 1 150 ? 13.855 1.972 -29.755 1.00 85.12 150 THR A CA 1
ATOM 1162 C C . THR A 1 150 ? 12.709 1.861 -30.751 1.00 85.12 150 THR A C 1
ATOM 1164 O O . THR A 1 150 ? 12.407 2.820 -31.463 1.00 85.12 150 THR A O 1
ATOM 1167 N N . CYS A 1 151 ? 12.057 0.701 -30.791 1.00 89.44 151 CYS A N 1
ATOM 1168 C CA . CYS A 1 151 ? 10.881 0.478 -31.621 1.00 89.44 151 CYS A CA 1
ATOM 1169 C C . CYS A 1 151 ? 9.592 0.683 -30.815 1.00 89.44 151 CYS A C 1
ATOM 1171 O O . CYS A 1 151 ? 9.352 0.002 -29.821 1.00 89.44 151 CYS A O 1
ATOM 1173 N N . LEU A 1 152 ? 8.737 1.597 -31.272 1.00 87.94 152 LEU A N 1
ATOM 1174 C CA . LEU A 1 152 ? 7.370 1.765 -30.787 1.00 87.94 152 LEU A CA 1
ATOM 1175 C C . LEU A 1 152 ? 6.439 0.912 -31.654 1.00 87.94 152 LEU A C 1
ATOM 1177 O O . LEU A 1 152 ? 6.104 1.268 -32.788 1.00 87.94 152 LEU A O 1
ATOM 1181 N N . CYS A 1 153 ? 6.059 -0.252 -31.136 1.00 86.38 153 CYS A N 1
ATOM 1182 C CA . CYS A 1 153 ? 5.264 -1.222 -31.879 1.00 86.38 153 CYS A CA 1
ATOM 1183 C C . CYS A 1 153 ? 3.805 -0.787 -32.040 1.00 86.38 153 CYS A C 1
ATOM 1185 O O . CYS A 1 153 ? 3.223 -0.131 -31.176 1.00 86.38 153 CYS A O 1
ATOM 1187 N N . ARG A 1 154 ? 3.198 -1.175 -33.167 1.00 83.00 154 ARG A N 1
ATOM 1188 C CA . ARG A 1 154 ? 1.755 -1.006 -33.376 1.00 83.00 154 ARG A CA 1
ATOM 1189 C C . ARG A 1 154 ? 0.973 -1.952 -32.454 1.00 83.00 154 ARG A C 1
ATOM 1191 O O . ARG A 1 154 ? 1.495 -3.018 -32.124 1.00 83.00 154 ARG A O 1
ATOM 1198 N N . PRO A 1 155 ? -0.285 -1.623 -32.100 1.00 74.31 155 PRO A N 1
ATOM 1199 C CA . PRO A 1 155 ? -1.181 -2.566 -31.435 1.00 74.31 155 PRO A CA 1
ATOM 1200 C C . PRO A 1 155 ? -1.191 -3.915 -32.164 1.00 74.31 155 PRO A C 1
ATOM 1202 O O . PRO A 1 155 ? -1.308 -3.955 -33.390 1.00 74.31 155 PRO A O 1
ATOM 1205 N N . GLY A 1 156 ? -1.020 -5.005 -31.414 1.00 70.81 156 GLY A N 1
ATOM 1206 C CA . GLY A 1 156 ? -0.856 -6.349 -31.973 1.00 70.81 156 GLY A CA 1
ATOM 1207 C C . GLY A 1 156 ? 0.590 -6.778 -32.272 1.00 70.81 156 GLY A C 1
ATOM 1208 O O . GLY A 1 156 ? 0.778 -7.879 -32.782 1.00 70.81 156 GLY A O 1
ATOM 1209 N N . PHE A 1 157 ? 1.618 -5.987 -31.928 1.00 81.00 157 PHE A N 1
ATOM 1210 C CA . PHE A 1 157 ? 3.033 -6.374 -32.088 1.00 81.00 157 PHE A CA 1
ATOM 1211 C C . PHE A 1 157 ? 3.897 -6.015 -30.865 1.00 81.00 157 PHE A C 1
ATOM 1213 O O . PHE A 1 157 ? 3.628 -5.041 -30.166 1.00 81.00 157 PHE A O 1
ATOM 1220 N N . SER A 1 158 ? 4.936 -6.810 -30.603 1.00 76.25 158 SER A N 1
ATOM 1221 C CA . SER A 1 158 ? 5.911 -6.644 -29.511 1.00 76.25 158 SER A CA 1
ATOM 1222 C C . SER A 1 158 ? 7.275 -7.249 -29.887 1.00 76.25 158 SER A C 1
ATOM 1224 O O . SER A 1 158 ? 7.502 -7.586 -31.048 1.00 76.25 158 SER A O 1
ATOM 1226 N N . GLY A 1 159 ? 8.191 -7.384 -28.925 1.00 76.50 159 GLY A N 1
ATOM 1227 C CA . GLY A 1 159 ? 9.594 -7.729 -29.176 1.00 76.50 159 GLY A CA 1
ATOM 1228 C C . GLY A 1 159 ? 10.467 -6.483 -29.335 1.00 76.50 159 GLY A C 1
ATOM 1229 O O . GLY A 1 159 ? 9.955 -5.362 -29.383 1.00 76.50 159 GLY A O 1
ATOM 1230 N N . ARG A 1 160 ? 11.793 -6.655 -29.373 1.00 83.00 160 ARG A N 1
ATOM 1231 C CA . ARG A 1 160 ? 12.745 -5.520 -29.420 1.00 83.00 160 ARG A CA 1
ATOM 1232 C C . ARG A 1 160 ? 12.615 -4.719 -30.720 1.00 83.00 160 ARG A C 1
ATOM 1234 O O . ARG A 1 160 ? 12.834 -3.509 -30.744 1.00 83.00 160 ARG A O 1
ATOM 1241 N N . ASN A 1 161 ? 12.240 -5.422 -31.776 1.00 90.56 161 ASN A N 1
ATOM 1242 C CA . ASN A 1 161 ? 12.197 -5.007 -33.164 1.00 90.56 161 ASN A CA 1
ATOM 1243 C C . ASN A 1 161 ? 10.757 -5.078 -33.707 1.00 90.56 161 ASN A C 1
ATOM 1245 O O . ASN A 1 161 ? 10.562 -5.060 -34.917 1.00 90.56 161 ASN A O 1
ATOM 1249 N N . CYS A 1 162 ? 9.741 -5.180 -32.840 1.00 89.81 162 CYS A N 1
ATOM 1250 C CA . CYS A 1 162 ? 8.340 -5.437 -33.207 1.00 89.81 162 CYS A CA 1
ATOM 1251 C C . CYS A 1 162 ? 8.118 -6.730 -34.019 1.00 89.81 162 CYS A C 1
ATOM 1253 O O . CYS A 1 162 ? 7.131 -6.858 -34.746 1.00 89.81 162 CYS A O 1
ATOM 1255 N N . GLU A 1 163 ? 9.046 -7.678 -33.907 1.00 86.00 163 GLU A N 1
ATOM 1256 C CA . GLU A 1 163 ? 9.101 -8.969 -34.591 1.00 86.00 163 GLU A CA 1
ATOM 1257 C C . GLU A 1 163 ? 8.051 -9.967 -34.078 1.00 86.00 163 GLU A C 1
ATOM 1259 O O . GLU A 1 163 ? 7.565 -10.815 -34.828 1.00 86.00 163 GLU A O 1
ATOM 1264 N N . LEU A 1 164 ? 7.658 -9.848 -32.806 1.00 73.38 164 LEU A N 1
ATOM 1265 C CA . LEU A 1 164 ? 6.683 -10.729 -32.175 1.00 73.38 164 LEU A CA 1
ATOM 1266 C C . LEU A 1 164 ? 5.271 -10.238 -32.491 1.00 73.38 164 LEU A C 1
ATOM 1268 O O . LEU A 1 164 ? 4.728 -9.345 -31.837 1.00 73.38 164 LEU A O 1
ATOM 1272 N N . VAL A 1 165 ? 4.649 -10.863 -33.488 1.00 68.19 165 VAL A N 1
ATOM 1273 C CA . VAL A 1 165 ? 3.205 -10.748 -33.708 1.00 68.19 165 VAL A CA 1
ATOM 1274 C C . VAL A 1 165 ? 2.486 -11.245 -32.455 1.00 68.19 165 VAL A C 1
ATOM 1276 O O . VAL A 1 165 ? 2.646 -12.410 -32.078 1.00 68.19 165 VAL A O 1
ATOM 1279 N N . PHE A 1 166 ? 1.623 -10.420 -31.858 1.00 62.62 166 PHE A N 1
ATOM 1280 C CA . PHE A 1 166 ? 0.536 -10.968 -31.056 1.00 62.62 166 PHE A CA 1
ATOM 1281 C C . PHE A 1 166 ? -0.390 -11.712 -32.029 1.00 62.62 166 PHE A C 1
ATOM 1283 O O . PHE A 1 166 ? -1.374 -11.172 -32.536 1.00 62.62 166 PHE A O 1
ATOM 1290 N N . LYS A 1 167 ? -0.128 -13.013 -32.226 1.00 51.06 167 LYS A N 1
ATOM 1291 C CA . LYS A 1 167 ? -1.254 -13.954 -32.263 1.00 51.06 167 LYS A CA 1
ATOM 1292 C C . LYS A 1 167 ? -2.137 -13.583 -31.076 1.00 51.06 167 LYS A C 1
ATOM 1294 O O . LYS A 1 167 ? -1.598 -13.322 -30.003 1.00 51.06 167 LYS A O 1
ATOM 1299 N N . ALA A 1 168 ? -3.450 -13.513 -31.257 1.00 47.28 168 ALA A N 1
ATOM 1300 C CA . ALA A 1 168 ? -4.329 -13.129 -30.164 1.00 47.28 168 ALA A CA 1
ATOM 1301 C C . ALA A 1 168 ? -4.186 -14.141 -29.013 1.00 47.28 168 ALA A C 1
ATOM 1303 O O . ALA A 1 168 ? -4.728 -15.242 -29.082 1.00 47.28 168 ALA A O 1
ATOM 1304 N N . ILE A 1 169 ? -3.444 -13.759 -27.970 1.00 49.34 169 ILE A N 1
ATOM 1305 C CA . ILE A 1 169 ? -3.387 -14.451 -26.683 1.00 49.34 169 ILE A CA 1
ATOM 1306 C C . ILE A 1 169 ? -4.093 -13.551 -25.653 1.00 49.34 169 ILE A C 1
ATOM 1308 O O . ILE A 1 169 ? -3.432 -12.949 -24.809 1.00 49.34 169 ILE A O 1
ATOM 1312 N N . PRO A 1 170 ? -5.442 -13.467 -25.674 1.00 51.12 170 PRO A N 1
ATOM 1313 C CA . PRO A 1 170 ? -6.205 -12.940 -24.538 1.00 51.12 170 PRO A CA 1
ATOM 1314 C C . PRO A 1 170 ? -6.064 -13.836 -23.286 1.00 51.12 170 PRO A C 1
ATOM 1316 O O . PRO A 1 170 ? -6.602 -13.528 -22.231 1.00 51.12 170 PRO A O 1
ATOM 1319 N N . GLU A 1 171 ? -5.324 -14.946 -23.394 1.00 57.25 171 GLU A N 1
ATOM 1320 C CA . GLU A 1 171 ? -4.919 -15.842 -22.311 1.00 57.25 171 GLU A CA 1
ATOM 1321 C C . GLU A 1 171 ? -3.486 -15.584 -21.783 1.00 57.25 171 GLU A C 1
ATOM 1323 O O . GLU A 1 171 ? -2.897 -16.490 -21.199 1.00 57.25 171 GLU A O 1
ATOM 1328 N N . SER A 1 172 ? -2.899 -14.393 -21.975 1.00 78.06 172 SER A N 1
ATOM 1329 C CA . SER A 1 172 ? -1.641 -14.009 -21.305 1.00 78.06 172 SER A CA 1
ATOM 1330 C C . SER A 1 172 ? -1.871 -12.881 -20.312 1.00 78.06 172 SER A C 1
ATOM 1332 O O . SER A 1 172 ? -2.478 -11.858 -20.627 1.00 78.06 172 SER A O 1
ATOM 1334 N N . CYS A 1 173 ? -1.323 -13.041 -19.113 1.00 86.62 173 CYS A N 1
ATOM 1335 C CA . CYS A 1 173 ? -1.447 -12.078 -18.028 1.00 86.62 173 CYS A CA 1
ATOM 1336 C C . CYS A 1 173 ? -0.609 -10.807 -18.228 1.00 86.62 173 CYS A C 1
ATOM 1338 O O . CYS A 1 173 ? -0.729 -9.872 -17.440 1.00 86.62 173 CYS A O 1
ATOM 1340 N N . LEU A 1 174 ? 0.233 -10.754 -19.267 1.00 83.19 174 LEU A N 1
ATOM 1341 C CA . LEU A 1 174 ? 1.037 -9.578 -19.613 1.00 83.19 174 LEU A CA 1
ATOM 1342 C C . LEU A 1 174 ? 0.227 -8.465 -20.302 1.00 83.19 174 LEU A C 1
ATOM 1344 O O . LEU A 1 174 ? 0.655 -7.314 -20.282 1.00 83.19 174 LEU A O 1
ATOM 1348 N N . HIS A 1 175 ? -0.933 -8.780 -20.891 1.00 80.00 175 HIS A N 1
ATOM 1349 C CA . HIS A 1 175 ? -1.817 -7.806 -21.539 1.00 80.00 175 HIS A CA 1
ATOM 1350 C C . HIS A 1 175 ? -3.108 -7.649 -20.729 1.00 80.00 175 HIS A C 1
ATOM 1352 O O . HIS A 1 175 ? -3.843 -8.616 -20.563 1.00 80.00 175 HIS A O 1
ATOM 1358 N N . GLU A 1 176 ? -3.398 -6.447 -20.218 1.00 82.44 176 GLU A N 1
ATOM 1359 C CA . GLU A 1 176 ? -4.649 -6.124 -19.494 1.00 82.44 176 GLU A CA 1
ATOM 1360 C C . GLU A 1 176 ? -4.991 -7.081 -18.324 1.00 82.44 176 GLU A C 1
ATOM 1362 O O . GLU A 1 176 ? -6.164 -7.372 -18.074 1.00 82.44 176 GLU A O 1
ATOM 1367 N N . ASN A 1 177 ? -3.980 -7.594 -17.602 1.00 89.12 177 ASN A N 1
ATOM 1368 C CA . ASN A 1 177 ? -4.138 -8.644 -16.576 1.00 89.12 177 ASN A CA 1
ATOM 1369 C C . ASN A 1 177 ? -4.845 -9.899 -17.140 1.00 89.12 177 ASN A C 1
ATOM 1371 O O . ASN A 1 177 ? -5.689 -10.511 -16.489 1.00 89.12 177 ASN A O 1
ATOM 1375 N N . GLY A 1 178 ? -4.584 -10.223 -18.412 1.00 85.69 178 GLY A N 1
ATOM 1376 C CA . GLY A 1 178 ? -5.257 -11.271 -19.183 1.00 85.69 178 GLY A CA 1
ATOM 1377 C C . GLY A 1 178 ? -6.775 -11.103 -19.280 1.00 85.69 178 GLY A C 1
ATOM 1378 O O . GLY A 1 178 ? -7.478 -12.084 -19.483 1.00 85.69 178 GLY A O 1
ATOM 1379 N N . GLY A 1 179 ? -7.320 -9.912 -19.026 1.00 88.06 179 GLY A N 1
ATOM 1380 C CA . GLY A 1 179 ? -8.760 -9.692 -18.871 1.00 88.06 179 GLY A CA 1
ATOM 1381 C C . GLY A 1 179 ? -9.330 -10.040 -17.485 1.00 88.06 179 GLY A C 1
ATOM 1382 O O . GLY A 1 179 ? -10.430 -9.582 -17.181 1.00 88.06 179 GLY A O 1
ATOM 1383 N N . CYS A 1 180 ? -8.600 -10.742 -16.606 1.00 92.06 180 CYS A N 1
ATOM 1384 C CA . CYS A 1 180 ? -9.059 -11.082 -15.250 1.00 92.06 180 CYS A CA 1
ATOM 1385 C C . CYS A 1 180 ? -9.370 -9.825 -14.417 1.00 92.06 180 CYS A C 1
ATOM 1387 O O . CYS A 1 180 ? -8.612 -8.854 -14.434 1.00 92.06 180 CYS A O 1
ATOM 1389 N N . GLU A 1 181 ? -10.469 -9.832 -13.658 1.00 94.56 181 GLU A N 1
ATOM 1390 C CA . GLU A 1 181 ? -10.909 -8.658 -12.892 1.00 94.56 181 GLU A CA 1
ATOM 1391 C C . GLU A 1 181 ? -10.018 -8.359 -11.680 1.00 94.56 181 GLU A C 1
ATOM 1393 O O . GLU A 1 181 ? -9.702 -7.197 -11.434 1.00 94.56 181 GLU A O 1
ATOM 1398 N N . HIS A 1 182 ? -9.562 -9.396 -10.970 1.00 96.12 182 HIS A N 1
ATOM 1399 C CA . HIS A 1 182 ? -8.624 -9.269 -9.852 1.00 96.12 182 HIS A CA 1
ATOM 1400 C C . HIS A 1 182 ? -7.255 -9.867 -10.199 1.00 96.12 182 HIS A C 1
ATOM 1402 O O . HIS A 1 182 ? -6.341 -9.126 -10.553 1.00 96.12 182 HIS A O 1
ATOM 1408 N N . PHE A 1 183 ? -7.082 -11.188 -10.131 1.00 96.06 183 PHE A N 1
ATOM 1409 C CA . PHE A 1 183 ? -5.763 -11.820 -10.244 1.00 96.06 183 PHE A CA 1
ATOM 1410 C C . PHE A 1 183 ? -5.636 -12.662 -11.517 1.00 96.06 183 PHE A C 1
ATOM 1412 O O . PHE A 1 183 ? -6.587 -13.333 -11.917 1.00 96.06 183 PHE A O 1
ATOM 1419 N N . CYS A 1 184 ? -4.444 -12.645 -12.117 1.00 93.06 184 CYS A N 1
ATOM 1420 C CA . CYS A 1 184 ? -4.094 -13.407 -13.314 1.00 93.06 184 CYS A CA 1
ATOM 1421 C C . CYS A 1 184 ? -2.731 -14.085 -13.142 1.00 93.06 184 CYS A C 1
ATOM 1423 O O . CYS A 1 184 ? -1.717 -13.400 -12.941 1.00 93.06 184 CYS A O 1
ATOM 1425 N N . GLU A 1 185 ? -2.716 -15.411 -13.277 1.00 90.00 185 GLU A N 1
ATOM 1426 C CA . GLU A 1 185 ? -1.528 -16.270 -13.220 1.00 90.00 185 GLU A CA 1
ATOM 1427 C C . GLU A 1 185 ? -1.441 -17.148 -14.477 1.00 90.00 185 GLU A C 1
ATOM 1429 O O . GLU A 1 185 ? -2.463 -17.583 -15.007 1.00 90.00 185 GLU A O 1
ATOM 1434 N N . GLU A 1 186 ? -0.232 -17.434 -14.965 1.00 85.38 186 GLU A N 1
ATOM 1435 C CA . GLU A 1 186 ? -0.024 -18.305 -16.131 1.00 85.38 186 GLU A CA 1
ATOM 1436 C C . GLU A 1 186 ? 0.394 -19.710 -15.676 1.00 85.38 186 GLU A C 1
ATOM 1438 O O . GLU A 1 186 ? 1.482 -19.917 -15.140 1.00 85.38 186 GLU A O 1
ATOM 1443 N N . VAL A 1 187 ? -0.483 -20.691 -15.892 1.00 76.94 187 VAL A N 1
ATOM 1444 C CA . VAL A 1 187 ? -0.328 -22.080 -15.444 1.00 76.94 187 VAL A CA 1
ATOM 1445 C C . VAL A 1 187 ? -0.301 -22.992 -16.669 1.00 76.94 187 VAL A C 1
ATOM 1447 O O . VAL A 1 187 ? -1.280 -23.107 -17.401 1.00 76.94 187 VAL A O 1
ATOM 1450 N N . VAL A 1 188 ? 0.845 -23.640 -16.914 1.00 70.44 188 VAL A N 1
ATOM 1451 C CA . VAL A 1 188 ? 1.073 -24.549 -18.063 1.00 70.44 188 VAL A CA 1
ATOM 1452 C C . VAL A 1 188 ? 0.704 -23.893 -19.412 1.00 70.44 188 VAL A C 1
ATOM 1454 O O . VAL A 1 188 ? 0.076 -24.496 -20.280 1.00 70.44 188 VAL A O 1
ATOM 1457 N N . GLY A 1 189 ? 1.082 -22.621 -19.587 1.00 64.94 189 GLY A N 1
ATOM 1458 C CA . GLY A 1 189 ? 0.850 -21.869 -20.827 1.00 64.94 189 GLY A CA 1
ATOM 1459 C C . GLY A 1 189 ? -0.597 -21.417 -21.060 1.00 64.94 189 GLY A C 1
ATOM 1460 O O . GLY A 1 189 ? -0.922 -21.026 -22.177 1.00 64.94 189 GLY A O 1
ATOM 1461 N N . ARG A 1 190 ? -1.458 -21.464 -20.034 1.00 71.56 190 ARG A N 1
ATOM 1462 C CA . ARG A 1 190 ? -2.798 -20.861 -20.039 1.00 71.56 190 ARG A CA 1
ATOM 1463 C C . ARG A 1 190 ? -2.947 -19.869 -18.894 1.00 71.56 190 ARG A C 1
ATOM 1465 O O . ARG A 1 190 ? -2.491 -20.132 -17.783 1.00 71.56 190 ARG A O 1
ATOM 1472 N N . ARG A 1 191 ? -3.666 -18.775 -19.131 1.00 84.69 191 ARG A N 1
ATOM 1473 C CA . ARG A 1 191 ? -4.184 -17.900 -18.074 1.00 84.69 191 ARG A CA 1
ATOM 1474 C C . ARG A 1 191 ? -5.161 -18.646 -17.166 1.00 84.69 191 ARG A C 1
ATOM 1476 O O . ARG A 1 191 ? -6.145 -19.212 -17.639 1.00 84.69 191 ARG A O 1
ATOM 1483 N N . ASN A 1 192 ? -4.958 -18.509 -15.864 1.00 89.38 192 ASN A N 1
ATOM 1484 C CA . ASN A 1 192 ? -5.938 -18.770 -14.822 1.00 89.38 192 ASN A CA 1
ATOM 1485 C C . ASN A 1 192 ? -6.315 -17.446 -14.135 1.00 89.38 192 ASN A C 1
ATOM 1487 O O . ASN A 1 192 ? -5.429 -16.664 -13.784 1.00 89.38 192 ASN A O 1
ATOM 1491 N N . CYS A 1 193 ? -7.611 -17.201 -13.928 1.00 93.25 193 CYS A N 1
ATOM 1492 C CA . CYS A 1 193 ? -8.088 -16.059 -13.145 1.00 93.25 193 CYS A CA 1
ATOM 1493 C C . CYS A 1 193 ? -8.461 -16.489 -11.726 1.00 93.25 193 CYS A C 1
ATOM 1495 O O . CYS A 1 193 ? -9.053 -17.550 -11.527 1.00 93.25 193 CYS A O 1
ATOM 1497 N N . SER A 1 194 ? -8.195 -15.631 -10.746 1.00 95.75 194 SER A N 1
ATOM 1498 C CA . SER A 1 194 ? -8.667 -15.804 -9.370 1.00 95.75 194 SER A CA 1
ATOM 1499 C C . SER A 1 194 ? -9.071 -14.463 -8.746 1.00 95.75 194 SER A C 1
ATOM 1501 O O . SER A 1 194 ? -8.871 -13.394 -9.331 1.00 95.75 194 SER A O 1
ATOM 1503 N N . CYS A 1 195 ? -9.723 -14.521 -7.584 1.00 97.31 195 CYS A N 1
ATOM 1504 C CA . CYS A 1 195 ? -10.374 -13.381 -6.945 1.00 97.31 195 CYS A CA 1
ATOM 1505 C C . CYS A 1 195 ? -9.921 -13.216 -5.487 1.00 97.31 195 CYS A C 1
ATOM 1507 O O . CYS A 1 195 ? -9.516 -14.186 -4.850 1.00 97.31 195 CYS A O 1
ATOM 1509 N N . ALA A 1 196 ? -9.997 -11.986 -4.970 1.00 96.75 196 ALA A N 1
ATOM 1510 C CA . ALA A 1 196 ? -9.708 -11.657 -3.575 1.00 96.75 196 ALA A CA 1
ATOM 1511 C C . ALA A 1 196 ? -10.692 -12.308 -2.581 1.00 96.75 196 ALA A C 1
ATOM 1513 O O . ALA A 1 196 ? -11.801 -12.692 -2.958 1.00 96.75 196 ALA A O 1
ATOM 1514 N N . ASP A 1 197 ? -10.299 -12.369 -1.303 1.00 92.00 197 ASP A N 1
ATOM 1515 C CA . ASP A 1 197 ? -11.154 -12.796 -0.186 1.00 92.00 197 ASP A CA 1
ATOM 1516 C C . ASP A 1 197 ? -12.548 -12.134 -0.257 1.00 92.00 197 ASP A C 1
ATOM 1518 O O . ASP A 1 197 ? -12.667 -10.922 -0.435 1.00 92.00 197 ASP A O 1
ATOM 1522 N N . GLY A 1 198 ? -13.608 -12.938 -0.127 1.00 91.69 198 GLY A N 1
ATOM 1523 C CA . GLY A 1 198 ? -15.004 -12.485 -0.237 1.00 91.69 198 GLY A CA 1
ATOM 1524 C C . GLY A 1 198 ? -15.572 -12.443 -1.666 1.00 91.69 198 GLY A C 1
ATOM 1525 O O . GLY A 1 198 ? -16.752 -12.134 -1.842 1.00 91.69 198 GLY A O 1
ATOM 1526 N N . TYR A 1 199 ? -14.785 -12.793 -2.691 1.00 97.12 199 TYR A N 1
ATOM 1527 C CA . TYR A 1 199 ? -15.222 -12.881 -4.090 1.00 97.12 199 TYR A CA 1
ATOM 1528 C C . TYR A 1 199 ? -15.054 -14.293 -4.675 1.00 97.12 199 TYR A C 1
ATOM 1530 O O . TYR A 1 199 ? -14.212 -15.076 -4.241 1.00 97.12 199 TYR A O 1
ATOM 1538 N N . PHE A 1 200 ? -15.824 -14.600 -5.718 1.00 95.81 200 PHE A N 1
ATOM 1539 C CA . PHE A 1 200 ? -15.741 -15.832 -6.503 1.00 95.81 200 PHE A CA 1
ATOM 1540 C C . PHE A 1 200 ? -15.709 -15.528 -8.006 1.00 95.81 200 PHE A C 1
ATOM 1542 O O . PHE A 1 200 ? -16.238 -14.514 -8.463 1.00 95.81 200 PHE A O 1
ATOM 1549 N N . LEU A 1 201 ? -15.082 -16.413 -8.784 1.00 95.94 201 LEU A N 1
ATOM 1550 C CA . LEU A 1 201 ? -14.971 -16.248 -10.232 1.00 95.94 201 LEU A CA 1
ATOM 1551 C C . LEU A 1 201 ? -16.336 -16.472 -10.909 1.00 95.94 201 LEU A C 1
ATOM 1553 O O . LEU A 1 201 ? -17.036 -17.443 -10.617 1.00 95.94 201 LEU A O 1
ATOM 1557 N N . GLY A 1 202 ? -16.711 -15.565 -11.808 1.00 93.00 202 GLY A N 1
ATOM 1558 C CA . GLY A 1 202 ? -17.931 -15.642 -12.603 1.00 93.00 202 GLY A CA 1
ATOM 1559 C C . GLY A 1 202 ? -17.889 -16.748 -13.661 1.00 93.00 202 GLY A C 1
ATOM 1560 O O . GLY A 1 202 ? -16.834 -17.279 -14.007 1.00 93.00 202 GLY A O 1
ATOM 1561 N N . ALA A 1 203 ? -19.057 -17.070 -14.224 1.00 91.56 203 ALA A N 1
ATOM 1562 C CA . ALA A 1 203 ? -19.200 -18.103 -15.258 1.00 91.56 203 ALA A CA 1
ATOM 1563 C C . ALA A 1 203 ? -18.485 -17.771 -16.588 1.00 91.56 203 ALA A C 1
ATOM 1565 O O . ALA A 1 203 ? -18.321 -18.651 -17.427 1.00 91.56 203 ALA A O 1
ATOM 1566 N N . ASP A 1 204 ? -18.046 -16.522 -16.774 1.00 89.31 204 ASP A N 1
ATOM 1567 C CA . ASP A 1 204 ? -17.192 -16.087 -17.887 1.00 89.31 204 ASP A CA 1
ATOM 1568 C C . ASP A 1 204 ? -15.702 -16.436 -17.697 1.00 89.31 204 ASP A C 1
ATOM 1570 O O . ASP A 1 204 ? -14.911 -16.297 -18.632 1.00 89.31 204 ASP A O 1
ATOM 1574 N N . GLY A 1 205 ? -15.298 -16.886 -16.504 1.00 89.19 205 GLY A N 1
ATOM 1575 C CA . GLY A 1 205 ? -13.905 -17.184 -16.185 1.00 89.19 205 GLY A CA 1
ATOM 1576 C C . GLY A 1 205 ? -12.998 -15.948 -16.170 1.00 89.19 205 GLY A C 1
ATOM 1577 O O . GLY A 1 205 ? -11.800 -16.080 -16.432 1.00 89.19 205 GLY A O 1
ATOM 1578 N N . GLN A 1 206 ? -13.545 -14.748 -15.933 1.00 90.44 206 GLN A N 1
ATOM 1579 C CA . GLN A 1 206 ? -12.781 -13.493 -15.866 1.00 90.44 206 GLN A CA 1
ATOM 1580 C C . GLN A 1 206 ? -13.215 -12.568 -14.724 1.00 90.44 206 GLN A C 1
ATOM 1582 O O . GLN A 1 206 ? -12.356 -11.953 -14.088 1.00 90.44 206 GLN A O 1
ATOM 1587 N N . ARG A 1 207 ? -14.524 -12.441 -14.480 1.00 94.31 207 ARG A N 1
ATOM 1588 C CA . ARG A 1 207 ? -15.098 -11.471 -13.537 1.00 94.31 207 ARG A CA 1
ATOM 1589 C C . ARG A 1 207 ? -15.126 -11.994 -12.109 1.00 94.31 207 ARG A C 1
ATOM 1591 O O . ARG A 1 207 ? -15.239 -13.197 -11.891 1.00 94.31 207 ARG A O 1
ATOM 1598 N N . CYS A 1 208 ? -15.066 -11.092 -11.138 1.00 96.69 208 CYS A N 1
ATOM 1599 C CA . CYS A 1 208 ? -15.067 -11.429 -9.717 1.00 96.69 208 CYS A CA 1
ATOM 1600 C C . CYS A 1 208 ? -16.362 -10.951 -9.057 1.00 96.69 208 CYS A C 1
ATOM 1602 O O . CYS A 1 208 ? -16.535 -9.782 -8.722 1.00 96.69 208 CYS A O 1
ATOM 1604 N N . LEU A 1 209 ? -17.286 -11.889 -8.869 1.00 95.38 209 LEU A N 1
ATOM 1605 C CA . LEU A 1 209 ? -18.597 -11.659 -8.272 1.00 95.38 209 LEU A CA 1
ATOM 1606 C C . LEU A 1 209 ? -18.539 -11.863 -6.753 1.00 95.38 209 LEU A C 1
ATOM 1608 O O . LEU A 1 209 ? -17.616 -12.483 -6.230 1.00 95.38 209 LEU A O 1
ATOM 1612 N N . THR A 1 210 ? -19.528 -11.355 -6.023 1.00 95.25 210 THR A N 1
ATOM 1613 C CA . THR A 1 210 ? -19.639 -11.548 -4.570 1.00 95.25 210 THR A CA 1
ATOM 1614 C C . THR A 1 210 ? -21.101 -11.570 -4.127 1.00 95.25 210 THR A C 1
ATOM 1616 O O . THR A 1 210 ? -21.978 -11.036 -4.807 1.00 95.25 210 THR A O 1
ATOM 1619 N N . GLN A 1 211 ? -21.358 -12.237 -3.002 1.00 92.62 211 GLN A N 1
ATOM 1620 C CA . GLN A 1 211 ? -22.641 -12.254 -2.289 1.00 92.62 211 GLN A CA 1
ATOM 1621 C C . GLN A 1 211 ? -22.550 -11.536 -0.931 1.00 92.62 211 GLN A C 1
ATOM 1623 O O . GLN A 1 211 ? -23.551 -11.429 -0.223 1.00 92.62 211 GLN A O 1
ATOM 1628 N N . GLU A 1 212 ? -21.368 -11.049 -0.545 1.00 92.38 212 GLU A N 1
ATOM 1629 C CA . GLU A 1 212 ? -21.202 -10.304 0.699 1.00 92.38 212 GLU A CA 1
ATOM 1630 C C . GLU A 1 212 ? -21.830 -8.911 0.574 1.00 92.38 212 GLU A C 1
ATOM 1632 O O . GLU A 1 212 ? -21.770 -8.265 -0.471 1.00 92.38 212 GLU A O 1
ATOM 1637 N N . ARG A 1 213 ? -22.423 -8.415 1.667 1.00 92.88 213 ARG A N 1
ATOM 1638 C CA . ARG A 1 213 ? -23.004 -7.061 1.710 1.00 92.88 213 ARG A CA 1
ATOM 1639 C C . ARG A 1 213 ? -21.934 -5.963 1.752 1.00 92.88 213 ARG A C 1
ATOM 1641 O O . ARG A 1 213 ? -22.176 -4.855 1.281 1.00 92.88 213 ARG A O 1
ATOM 1648 N N . PHE A 1 214 ? -20.779 -6.279 2.334 1.00 95.56 214 PHE A N 1
ATOM 1649 C CA . PHE A 1 214 ? -19.642 -5.377 2.531 1.00 95.56 214 PHE A CA 1
ATOM 1650 C C . PHE A 1 214 ? -18.332 -6.092 2.140 1.00 95.56 214 PHE A C 1
ATOM 1652 O O . PHE A 1 214 ? -17.488 -6.329 3.005 1.00 95.56 214 PHE A O 1
ATOM 1659 N N . PRO A 1 215 ? -18.193 -6.492 0.859 1.00 96.19 215 PRO A N 1
ATOM 1660 C CA . PRO A 1 215 ? -17.025 -7.212 0.356 1.00 96.19 215 PRO A CA 1
ATOM 1661 C C . PRO A 1 215 ? -15.787 -6.316 0.390 1.00 96.19 215 PRO A C 1
ATOM 1663 O O . PRO A 1 215 ? -15.903 -5.085 0.361 1.00 96.19 215 PRO A O 1
ATOM 1666 N N . CYS A 1 216 ? -14.593 -6.916 0.392 1.00 97.69 216 CYS A N 1
ATOM 1667 C CA . CYS A 1 216 ? -13.370 -6.126 0.485 1.00 97.69 216 CYS A CA 1
ATOM 1668 C C . CYS A 1 216 ? -13.224 -5.123 -0.674 1.00 97.69 216 CYS A C 1
ATOM 1670 O O . CYS A 1 216 ? -13.656 -5.364 -1.806 1.00 97.69 216 CYS A O 1
ATOM 1672 N N . GLY A 1 217 ? -12.611 -3.975 -0.385 1.00 96.56 217 GLY A N 1
ATOM 1673 C CA . GLY A 1 217 ? -12.191 -2.997 -1.389 1.00 96.56 217 GLY A CA 1
ATOM 1674 C C . GLY A 1 217 ? -13.308 -2.224 -2.099 1.00 96.56 217 GLY A C 1
ATOM 1675 O O . GLY A 1 217 ? -12.992 -1.413 -2.971 1.00 96.56 217 GLY A O 1
ATOM 1676 N N . LYS A 1 218 ? -14.590 -2.428 -1.769 1.00 95.62 218 LYS A N 1
ATOM 1677 C CA . LYS A 1 218 ? -15.688 -1.583 -2.273 1.00 95.62 218 LYS A CA 1
ATOM 1678 C C . LYS A 1 218 ? -15.940 -0.389 -1.350 1.00 95.62 218 LYS A C 1
ATOM 1680 O O . LYS A 1 218 ? -15.623 -0.416 -0.165 1.00 95.62 218 LYS A O 1
ATOM 1685 N N . VAL A 1 219 ? -16.571 0.643 -1.906 1.00 93.56 219 VAL A N 1
ATOM 1686 C CA . VAL A 1 219 ? -16.994 1.858 -1.197 1.00 93.56 219 VAL A CA 1
ATOM 1687 C C . VAL A 1 219 ? -18.526 1.949 -1.289 1.00 93.56 219 VAL A C 1
ATOM 1689 O O . VAL A 1 219 ? -19.043 2.479 -2.273 1.00 93.56 219 VAL A O 1
ATOM 1692 N N . PRO A 1 220 ? -19.289 1.395 -0.322 1.00 89.88 220 PRO A N 1
ATOM 1693 C CA . PRO A 1 220 ? -20.726 1.163 -0.501 1.00 89.88 220 PRO A CA 1
ATOM 1694 C C . PRO A 1 220 ? -21.552 2.434 -0.717 1.00 89.88 220 PRO A C 1
ATOM 1696 O O . PRO A 1 220 ? -22.564 2.386 -1.413 1.00 89.88 220 PRO A O 1
ATOM 1699 N N . VAL A 1 221 ? -21.109 3.572 -0.169 1.00 86.12 221 VAL A N 1
ATOM 1700 C CA . VAL A 1 221 ? -21.779 4.874 -0.329 1.00 86.12 221 VAL A CA 1
ATOM 1701 C C . VAL A 1 221 ? -21.804 5.372 -1.781 1.00 86.12 221 VAL A C 1
ATOM 1703 O O . VAL A 1 221 ? -22.721 6.100 -2.150 1.00 86.12 221 VAL A O 1
ATOM 1706 N N . LEU A 1 222 ? -20.868 4.934 -2.635 1.00 82.12 222 LEU A N 1
ATOM 1707 C CA . LEU A 1 222 ? -20.846 5.293 -4.060 1.00 82.12 222 LEU A CA 1
ATOM 1708 C C . LEU A 1 222 ? -21.863 4.502 -4.895 1.00 82.12 222 LEU A C 1
ATOM 1710 O O . LEU A 1 222 ? -22.356 5.007 -5.898 1.00 82.12 222 LEU A O 1
ATOM 1714 N N . ASN A 1 223 ? -22.237 3.290 -4.477 1.00 64.50 223 ASN A N 1
ATOM 1715 C CA . ASN A 1 223 ? -23.175 2.455 -5.240 1.00 64.50 223 ASN A CA 1
ATOM 1716 C C . ASN A 1 223 ? -24.615 3.013 -5.237 1.00 64.50 223 ASN A C 1
ATOM 1718 O O . ASN A 1 223 ? -25.445 2.580 -6.037 1.00 64.50 223 ASN A O 1
ATOM 1722 N N . GLY A 1 224 ? -24.910 3.985 -4.365 1.00 46.62 224 GLY A N 1
ATOM 1723 C CA . GLY A 1 224 ? -26.201 4.671 -4.291 1.00 46.62 224 GLY A CA 1
ATOM 1724 C C . GLY A 1 224 ? -26.449 5.729 -5.376 1.00 46.62 224 GLY A C 1
ATOM 1725 O O . GLY A 1 224 ? -27.590 6.152 -5.520 1.00 46.62 224 GLY A O 1
ATOM 1726 N N . SER A 1 225 ? -25.437 6.153 -6.146 1.00 40.16 225 SER A N 1
ATOM 1727 C CA . SER A 1 225 ? -25.571 7.207 -7.175 1.00 40.16 225 SER A CA 1
ATOM 1728 C C . SER A 1 225 ? -25.670 6.678 -8.614 1.00 40.16 225 SER A C 1
ATOM 1730 O O . SER A 1 225 ? -25.387 7.388 -9.582 1.00 40.16 225 SER A O 1
ATOM 1732 N N . THR A 1 226 ? -26.090 5.423 -8.790 1.00 35.78 226 THR A N 1
ATOM 1733 C CA . THR A 1 226 ? -26.306 4.857 -10.126 1.00 35.78 226 THR A CA 1
ATOM 1734 C C . THR A 1 226 ? -27.518 5.501 -10.817 1.00 35.78 226 THR A C 1
ATOM 1736 O O . THR A 1 226 ? -28.644 5.415 -10.342 1.00 35.78 226 THR A O 1
ATOM 1739 N N . SER A 1 227 ? -27.280 6.090 -11.996 1.00 33.47 227 SER A N 1
ATOM 1740 C CA . SER A 1 227 ? -28.283 6.652 -12.922 1.00 33.47 227 SER A CA 1
ATOM 1741 C C . SER A 1 227 ? -28.776 8.101 -12.717 1.00 33.47 227 SER A C 1
ATOM 1743 O O . SER A 1 227 ? -29.873 8.432 -13.165 1.00 33.47 227 SER A O 1
ATOM 1745 N N . GLU A 1 228 ? -27.920 9.016 -12.252 1.00 30.75 228 GLU A N 1
ATOM 1746 C CA . GLU A 1 228 ? -27.928 10.379 -12.819 1.00 30.75 228 GLU A CA 1
ATOM 1747 C C . GLU A 1 228 ? -26.637 10.661 -13.597 1.00 30.75 228 GLU A C 1
ATOM 1749 O O . GLU A 1 228 ? -25.536 10.267 -13.207 1.00 30.75 228 GLU A O 1
ATOM 1754 N N . LYS A 1 229 ? -26.768 11.333 -14.747 1.00 32.34 229 LYS A N 1
ATOM 1755 C CA . LYS A 1 229 ? -25.619 11.732 -15.564 1.00 32.34 229 LYS A CA 1
ATOM 1756 C C . LYS A 1 229 ? -24.880 12.870 -14.868 1.00 32.34 229 LYS A C 1
ATOM 1758 O O . LYS A 1 229 ? -25.326 14.012 -14.918 1.00 32.34 229 LYS A O 1
ATOM 1763 N N . ALA A 1 230 ? -23.687 12.588 -14.353 1.00 33.16 230 ALA A N 1
ATOM 1764 C CA . ALA A 1 230 ? -22.722 13.604 -13.938 1.00 33.16 230 ALA A CA 1
ATOM 1765 C C . ALA A 1 230 ? -22.105 14.349 -15.148 1.00 33.16 230 ALA A C 1
ATOM 1767 O O . ALA A 1 230 ? -20.888 14.450 -15.285 1.00 33.16 230 ALA A O 1
ATOM 1768 N N . THR A 1 231 ? -22.936 14.903 -16.039 1.00 31.88 231 THR A N 1
ATOM 1769 C CA . THR A 1 231 ? -22.533 15.830 -17.111 1.00 31.88 231 THR A CA 1
ATOM 1770 C C . THR A 1 231 ? -22.269 17.233 -16.554 1.00 31.88 231 THR A C 1
ATOM 1772 O O . THR A 1 231 ? -22.797 18.227 -17.046 1.00 31.88 231 THR A O 1
ATOM 1775 N N . GLY A 1 232 ? -21.444 17.307 -15.509 1.00 29.55 232 GLY A N 1
ATOM 1776 C CA . GLY A 1 232 ? -20.805 18.535 -15.053 1.00 29.55 232 GLY A CA 1
ATOM 1777 C C . GLY A 1 232 ? -19.404 18.621 -15.666 1.00 29.55 232 GLY A C 1
ATOM 1778 O O . GLY A 1 232 ? -18.656 17.646 -15.577 1.00 29.55 232 GLY A O 1
ATOM 1779 N N . PRO A 1 233 ? -19.009 19.739 -16.301 1.00 32.00 233 PRO A N 1
ATOM 1780 C CA . PRO A 1 233 ? -17.653 19.876 -16.819 1.00 32.00 233 PRO A CA 1
ATOM 1781 C C . PRO A 1 233 ? -16.651 19.874 -15.656 1.00 32.00 233 PRO A C 1
ATOM 1783 O O . PRO A 1 233 ? -16.734 20.723 -14.767 1.00 32.00 233 PRO A O 1
ATOM 1786 N N . LEU A 1 234 ? -15.693 18.939 -15.682 1.00 36.72 234 LEU A N 1
ATOM 1787 C CA . LEU A 1 234 ? -14.564 18.891 -14.745 1.00 36.72 234 LEU A CA 1
ATOM 1788 C C . LEU A 1 234 ? -13.858 20.252 -14.740 1.00 36.72 234 LEU A C 1
ATOM 1790 O O . LEU A 1 234 ? -13.215 20.619 -15.722 1.00 36.72 234 LEU A O 1
ATOM 1794 N N . SER A 1 235 ? -14.007 21.021 -13.660 1.00 27.81 235 SER A N 1
ATOM 1795 C CA . SER A 1 235 ? -13.559 22.411 -13.608 1.00 27.81 235 SER A CA 1
ATOM 1796 C C . SER A 1 235 ? -12.034 22.478 -13.408 1.00 27.81 235 SER A C 1
ATOM 1798 O O . SER A 1 235 ? -11.529 22.136 -12.336 1.00 27.81 235 SER A O 1
ATOM 1800 N N . PRO A 1 236 ? -11.247 22.935 -14.406 1.00 41.06 236 PRO A N 1
ATOM 1801 C CA . PRO A 1 236 ? -9.789 22.829 -14.367 1.00 41.06 236 PRO A CA 1
ATOM 1802 C C . PRO A 1 236 ? -9.185 24.003 -13.579 1.00 41.06 236 PRO A C 1
ATOM 1804 O O . PRO A 1 236 ? -8.474 24.840 -14.138 1.00 41.06 236 PRO A O 1
ATOM 1807 N N . LYS A 1 237 ? -9.554 24.145 -12.295 1.00 34.31 237 LYS A N 1
ATOM 1808 C CA . LYS A 1 237 ? -9.221 25.341 -11.498 1.00 34.31 237 LYS A CA 1
ATOM 1809 C C . LYS A 1 237 ? -9.131 25.181 -9.972 1.00 34.31 237 LYS A C 1
ATOM 1811 O O . LYS A 1 237 ? -9.173 26.189 -9.273 1.00 34.31 237 LYS A O 1
ATOM 1816 N N . SER A 1 238 ? -8.909 23.971 -9.451 1.00 26.42 238 SER A N 1
ATOM 1817 C CA . SER A 1 238 ? -8.397 23.805 -8.077 1.00 26.42 238 SER A CA 1
ATOM 1818 C C . SER A 1 238 ? -6.875 23.636 -8.094 1.00 26.42 238 SER A C 1
ATOM 1820 O O . SER A 1 238 ? -6.356 22.679 -8.667 1.00 26.42 238 SER A O 1
ATOM 1822 N N . ARG A 1 239 ? -6.142 24.582 -7.495 1.00 29.55 239 ARG A N 1
ATOM 1823 C CA . ARG A 1 239 ? -4.674 24.541 -7.384 1.00 29.55 239 ARG A CA 1
ATOM 1824 C C . ARG A 1 239 ? -4.302 23.832 -6.079 1.00 29.55 239 ARG A C 1
ATOM 1826 O O . ARG A 1 239 ? -4.183 24.473 -5.040 1.00 29.55 239 ARG A O 1
ATOM 1833 N N . ILE A 1 240 ? -4.192 22.508 -6.155 1.00 39.53 240 ILE A N 1
ATOM 1834 C CA . ILE A 1 240 ? -4.129 21.609 -4.995 1.00 39.53 240 ILE A CA 1
ATOM 1835 C C . ILE A 1 240 ? -2.879 21.867 -4.133 1.00 39.53 240 ILE A C 1
ATOM 1837 O O . ILE A 1 240 ? -1.762 21.917 -4.647 1.00 39.53 240 ILE A O 1
ATOM 1841 N N . VAL A 1 241 ? -3.080 21.985 -2.817 1.00 28.77 241 VAL A N 1
ATOM 1842 C CA . VAL A 1 241 ? -2.045 21.929 -1.774 1.00 28.77 241 VAL A CA 1
ATOM 1843 C C . VAL A 1 241 ? -2.624 21.200 -0.560 1.00 28.77 241 VAL A C 1
ATOM 1845 O O . VAL A 1 241 ? -3.711 21.541 -0.100 1.00 28.77 241 VAL A O 1
ATOM 1848 N N . GLY A 1 242 ? -1.873 20.242 -0.010 1.00 46.28 242 GLY A N 1
ATOM 1849 C CA . GLY A 1 242 ? -2.110 19.684 1.318 1.00 46.28 242 GLY A CA 1
ATOM 1850 C C . GLY A 1 242 ? -3.425 18.930 1.516 1.00 46.28 242 GLY A C 1
ATOM 1851 O O . GLY A 1 242 ? -4.087 19.195 2.514 1.00 46.28 242 GLY A O 1
ATOM 1852 N N . GLY A 1 243 ? -3.778 17.991 0.630 1.00 58.44 243 GLY A N 1
ATOM 1853 C CA . GLY A 1 243 ? -4.819 16.969 0.850 1.00 58.44 243 GLY A CA 1
ATOM 1854 C C . GLY A 1 243 ? -6.273 17.469 0.859 1.00 58.44 243 GLY A C 1
ATOM 1855 O O . GLY A 1 243 ? -6.597 18.518 1.418 1.00 58.44 243 GLY A O 1
ATOM 1856 N N . ASN A 1 244 ? -7.176 16.680 0.281 1.00 78.62 244 ASN A N 1
ATOM 1857 C CA . ASN A 1 244 ? -8.619 16.914 0.364 1.00 78.62 244 ASN A CA 1
ATOM 1858 C C . ASN A 1 244 ? -9.196 16.229 1.611 1.00 78.62 244 ASN A C 1
ATOM 1860 O O . ASN A 1 244 ? -8.573 15.349 2.201 1.00 78.62 244 ASN A O 1
ATOM 1864 N N . GLU A 1 245 ? -10.404 16.603 2.014 1.00 89.00 245 GLU A N 1
ATOM 1865 C CA . GLU A 1 245 ? -11.207 15.762 2.908 1.00 89.00 245 GLU A CA 1
ATOM 1866 C C . GLU A 1 245 ? -11.516 14.420 2.209 1.00 89.00 245 GLU A C 1
ATOM 1868 O O . GLU A 1 245 ? -11.729 14.384 0.990 1.00 89.00 245 GLU A O 1
ATOM 1873 N N . CYS A 1 246 ? -11.512 13.305 2.945 1.00 92.00 246 CYS A N 1
ATOM 1874 C CA . CYS A 1 246 ? -12.129 12.072 2.460 1.00 92.00 246 CYS A CA 1
ATOM 1875 C C . CYS A 1 246 ? -13.606 12.121 2.857 1.00 92.00 246 CYS A C 1
ATOM 1877 O O . CYS A 1 246 ? -13.874 12.027 4.055 1.00 92.00 246 CYS A O 1
ATOM 1879 N N . PRO A 1 247 ? -14.558 12.271 1.912 1.00 93.75 247 PRO A N 1
ATOM 1880 C CA . PRO A 1 247 ? -15.966 12.390 2.274 1.00 93.75 247 PRO A CA 1
ATOM 1881 C C . PRO A 1 247 ? -16.417 11.155 3.052 1.00 93.75 247 PRO A C 1
ATOM 1883 O O . PRO A 1 247 ? -15.949 10.042 2.788 1.00 93.75 247 PRO A O 1
ATOM 1886 N N . LYS A 1 248 ? -17.299 11.343 4.032 1.00 92.94 248 LYS A N 1
ATOM 1887 C CA . LYS A 1 248 ? -17.654 10.294 4.989 1.00 92.94 248 LYS A CA 1
ATOM 1888 C C . LYS A 1 248 ? -18.061 8.977 4.307 1.00 92.94 248 LYS A C 1
ATOM 1890 O O . LYS A 1 248 ? -18.936 8.941 3.447 1.00 92.94 248 LYS A O 1
ATOM 1895 N N . GLY A 1 249 ? -17.395 7.885 4.688 1.00 92.75 249 GLY A N 1
ATOM 1896 C CA . GLY A 1 249 ? -17.586 6.553 4.097 1.00 92.75 249 GLY A CA 1
ATOM 1897 C C . GLY A 1 249 ? -16.817 6.275 2.797 1.00 92.75 249 GLY A C 1
ATOM 1898 O O . GLY A 1 249 ? -16.876 5.150 2.315 1.00 92.75 249 GLY A O 1
ATOM 1899 N N . HIS A 1 250 ? -16.058 7.231 2.241 1.00 95.06 250 HIS A N 1
ATOM 1900 C CA . HIS A 1 250 ? -15.222 7.005 1.046 1.00 95.06 250 HIS A CA 1
ATOM 1901 C C . HIS A 1 250 ? -13.876 6.320 1.346 1.00 95.06 250 HIS A C 1
ATOM 1903 O O . HIS A 1 250 ? -13.231 5.819 0.428 1.00 95.06 250 HIS A O 1
ATOM 1909 N N . CYS A 1 251 ? -13.465 6.272 2.617 1.00 96.69 251 CYS A N 1
ATOM 1910 C CA . CYS A 1 251 ? -12.251 5.603 3.096 1.00 96.69 251 CYS A CA 1
ATOM 1911 C C . CYS A 1 251 ? -12.582 4.506 4.145 1.00 96.69 251 CYS A C 1
ATOM 1913 O O . CYS A 1 251 ? -12.005 4.517 5.230 1.00 96.69 251 CYS A O 1
ATOM 1915 N N . PRO A 1 252 ? -13.529 3.574 3.893 1.00 97.62 252 PRO A N 1
ATOM 1916 C CA . PRO A 1 252 ? -14.180 2.770 4.941 1.00 97.62 252 PRO A CA 1
ATOM 1917 C C . PRO A 1 252 ? -13.297 1.673 5.566 1.00 97.62 252 PRO A C 1
ATOM 1919 O O . PRO A 1 252 ? -13.696 1.035 6.534 1.00 97.62 252 PRO A O 1
ATOM 1922 N N . TRP A 1 253 ? -12.106 1.436 5.020 1.00 98.44 253 TRP A N 1
ATOM 1923 C CA . TRP A 1 253 ? -11.075 0.553 5.582 1.00 98.44 253 TRP A CA 1
ATOM 1924 C C . TRP A 1 253 ? -10.135 1.269 6.556 1.00 98.44 253 TRP A C 1
ATOM 1926 O O . TRP A 1 253 ? -9.295 0.614 7.170 1.00 98.44 253 TRP A O 1
ATOM 1936 N N . GLN A 1 254 ? -10.228 2.593 6.684 1.00 98.25 254 GLN A N 1
ATOM 1937 C CA . GLN A 1 254 ? -9.441 3.367 7.638 1.00 98.25 254 GLN A CA 1
ATOM 1938 C C . GLN A 1 254 ? -9.862 3.030 9.076 1.00 98.25 254 GLN A C 1
ATOM 1940 O O . GLN A 1 254 ? -11.052 2.968 9.386 1.00 98.25 254 GLN A O 1
ATOM 1945 N N . VAL A 1 255 ? -8.887 2.894 9.977 1.00 98.31 255 VAL A N 1
ATOM 1946 C CA . VAL A 1 255 ? -9.126 3.010 11.424 1.00 98.31 255 VAL A CA 1
ATOM 1947 C C . VAL A 1 255 ? -8.190 4.026 12.068 1.00 98.31 255 VAL A C 1
ATOM 1949 O O . VAL A 1 255 ? -7.119 4.328 11.531 1.00 98.31 255 VAL A O 1
ATOM 1952 N N . LEU A 1 256 ? -8.589 4.521 13.238 1.00 97.69 256 LEU A N 1
ATOM 1953 C CA . LEU A 1 256 ? -7.777 5.349 14.125 1.00 97.69 256 LEU A CA 1
ATOM 1954 C C . LEU A 1 256 ? -7.320 4.521 15.337 1.00 97.69 256 LEU A C 1
ATOM 1956 O O . LEU A 1 256 ? -8.128 3.844 15.972 1.00 97.69 256 LEU A O 1
ATOM 1960 N N . LEU A 1 257 ? -6.033 4.578 15.679 1.00 97.56 257 LEU A N 1
ATOM 1961 C CA . LEU A 1 257 ? -5.496 4.037 16.930 1.00 97.56 257 LEU A CA 1
ATOM 1962 C C . LEU A 1 257 ? -5.529 5.147 17.984 1.00 97.56 257 LEU A C 1
ATOM 1964 O O . LEU A 1 257 ? -4.906 6.198 17.811 1.00 97.56 257 LEU A O 1
ATOM 1968 N N . VAL A 1 258 ? -6.257 4.905 19.075 1.00 95.44 258 VAL A N 1
ATOM 1969 C CA . VAL A 1 258 ? -6.574 5.900 20.107 1.00 95.44 258 VAL A CA 1
ATOM 1970 C C . VAL A 1 258 ? -6.026 5.465 21.462 1.00 95.44 258 VAL A C 1
ATOM 1972 O O . VAL A 1 258 ? -6.327 4.375 21.945 1.00 95.44 258 VAL A O 1
ATOM 1975 N N . SER A 1 259 ? -5.265 6.341 22.119 1.00 94.19 259 SER A N 1
ATOM 1976 C CA . SER A 1 259 ? -4.826 6.180 23.512 1.00 94.19 259 SER A CA 1
ATOM 1977 C C . SER A 1 259 ? -5.165 7.445 24.299 1.00 94.19 259 SER A C 1
ATOM 1979 O O . SER A 1 259 ? -5.003 8.553 23.793 1.00 94.19 259 SER A O 1
ATOM 1981 N N . ASN A 1 260 ? -5.681 7.305 25.525 1.00 89.62 260 ASN A N 1
ATOM 1982 C CA . ASN A 1 260 ? -6.106 8.430 26.375 1.00 89.62 260 ASN A CA 1
ATOM 1983 C C . ASN A 1 260 ? -7.027 9.447 25.655 1.00 89.62 260 ASN A C 1
ATOM 1985 O O . ASN A 1 260 ? -6.856 10.658 25.791 1.00 89.62 260 ASN A O 1
ATOM 1989 N N . LYS A 1 261 ? -7.989 8.944 24.863 1.00 85.56 261 LYS A N 1
ATOM 1990 C CA . LYS A 1 261 ? -8.894 9.723 23.988 1.00 85.56 261 LYS A CA 1
ATOM 1991 C C . LYS A 1 261 ? -8.198 10.597 22.926 1.00 85.56 261 LYS A C 1
ATOM 1993 O O . LYS A 1 261 ? -8.783 11.566 22.457 1.00 85.56 261 LYS A O 1
ATOM 1998 N N . LYS A 1 262 ? -6.961 10.276 22.532 1.00 88.81 262 LYS A N 1
ATOM 1999 C CA . LYS A 1 262 ? -6.252 10.941 21.429 1.00 88.81 262 LYS A CA 1
ATOM 2000 C C . LYS A 1 262 ? -5.815 9.929 20.378 1.00 88.81 262 LYS A C 1
ATOM 2002 O O . LYS A 1 262 ? -5.179 8.926 20.706 1.00 88.81 262 LYS A O 1
ATOM 2007 N N . GLY A 1 263 ? -6.145 10.212 19.121 1.00 91.06 263 GLY A N 1
ATOM 2008 C CA . GLY A 1 263 ? -5.585 9.507 17.974 1.00 91.06 263 GLY A CA 1
ATOM 2009 C C . GLY A 1 263 ? -4.076 9.738 17.875 1.00 91.06 263 GLY A C 1
ATOM 2010 O O . GLY A 1 263 ? -3.617 10.866 18.065 1.00 91.06 263 GLY A O 1
ATOM 2011 N N . PHE A 1 264 ? -3.303 8.685 17.603 1.00 91.69 264 PHE A N 1
ATOM 2012 C CA . PHE A 1 264 ? -1.840 8.780 17.462 1.00 91.69 264 PHE A CA 1
ATOM 2013 C C . PHE A 1 264 ? -1.284 8.133 16.186 1.00 91.69 264 PHE A C 1
ATOM 2015 O O . PHE A 1 264 ? -0.252 8.582 15.691 1.00 91.69 264 PHE A O 1
ATOM 2022 N N . CYS A 1 265 ? -1.976 7.131 15.640 1.00 94.94 265 CYS A N 1
ATOM 2023 C CA . CYS A 1 265 ? -1.658 6.472 14.373 1.00 94.94 265 CYS A CA 1
ATOM 2024 C C . CYS A 1 265 ? -2.941 6.052 13.642 1.00 94.94 265 CYS A C 1
ATOM 2026 O O . CYS A 1 265 ? -4.002 5.920 14.254 1.00 94.94 265 CYS A O 1
ATOM 2028 N N . GLY A 1 266 ? -2.828 5.786 12.345 1.00 96.19 266 GLY A N 1
ATOM 2029 C CA . GLY A 1 266 ? -3.826 5.082 11.552 1.00 96.19 266 GLY A CA 1
ATOM 2030 C C . GLY A 1 266 ? -3.634 3.560 11.547 1.00 96.19 266 GLY A C 1
ATOM 2031 O O . GLY A 1 266 ? -2.639 3.006 12.025 1.00 96.19 266 GLY A O 1
ATOM 2032 N N . GLY A 1 267 ? -4.611 2.877 10.965 1.00 98.06 267 GLY A N 1
ATOM 2033 C CA . GLY A 1 267 ? -4.565 1.454 10.648 1.00 98.06 267 GLY A CA 1
ATOM 2034 C C . GLY A 1 267 ? -5.518 1.119 9.504 1.00 98.06 267 GLY A C 1
ATOM 2035 O O . GLY A 1 267 ? -6.237 1.989 9.004 1.00 98.06 267 GLY A O 1
ATOM 2036 N N . VAL A 1 268 ? -5.550 -0.156 9.118 1.00 98.75 268 VAL A N 1
ATOM 2037 C CA . VAL A 1 268 ? -6.344 -0.658 7.991 1.00 98.75 268 VAL A CA 1
ATOM 2038 C C . VAL A 1 268 ? -7.124 -1.915 8.374 1.00 98.75 268 VAL A C 1
ATOM 2040 O O . VAL A 1 268 ? -6.533 -2.895 8.832 1.00 98.75 268 VAL A O 1
ATOM 2043 N N . ILE A 1 269 ? -8.441 -1.921 8.158 1.00 98.69 269 ILE A N 1
ATOM 2044 C CA . ILE A 1 269 ? -9.288 -3.113 8.317 1.00 98.69 269 ILE A CA 1
ATOM 2045 C C . ILE A 1 269 ? -8.926 -4.127 7.230 1.00 98.69 269 ILE A C 1
ATOM 2047 O O . ILE A 1 269 ? -9.078 -3.833 6.047 1.00 98.69 269 ILE A O 1
ATOM 2051 N N . TYR A 1 270 ? -8.510 -5.337 7.612 1.00 97.56 270 TYR A N 1
ATOM 2052 C CA . TYR A 1 270 ? -8.321 -6.451 6.672 1.00 97.56 270 TYR A CA 1
ATOM 2053 C C . TYR A 1 270 ? -9.364 -7.557 6.882 1.00 97.56 270 TYR A C 1
ATOM 2055 O O . TYR A 1 270 ? -9.987 -8.009 5.926 1.00 97.56 270 TYR A O 1
ATOM 2063 N N . LYS A 1 271 ? -9.607 -7.973 8.130 1.00 96.50 271 LYS A N 1
ATOM 2064 C CA . LYS A 1 271 ? -10.644 -8.960 8.496 1.00 96.50 271 LYS A CA 1
ATOM 2065 C C . LYS A 1 271 ? -11.374 -8.487 9.759 1.00 96.50 271 LYS A C 1
ATOM 2067 O O . LYS A 1 271 ? -10.822 -7.642 10.460 1.00 96.50 271 LYS A O 1
ATOM 2072 N N . PRO A 1 272 ? -12.570 -9.012 10.104 1.00 96.81 272 PRO A N 1
ATOM 2073 C CA . PRO A 1 272 ? -13.379 -8.474 11.204 1.00 96.81 272 PRO A CA 1
ATOM 2074 C C . PRO A 1 272 ? -12.626 -8.311 12.533 1.00 96.81 272 PRO A C 1
ATOM 2076 O O . PRO A 1 272 ? -12.879 -7.364 13.266 1.00 96.81 272 PRO A O 1
ATOM 2079 N N . THR A 1 273 ? -11.678 -9.201 12.838 1.00 97.81 273 THR A N 1
ATOM 2080 C CA . THR A 1 273 ? -10.854 -9.166 14.060 1.00 97.81 273 THR A CA 1
ATOM 2081 C C . THR A 1 273 ? -9.395 -8.755 13.830 1.00 97.81 273 THR A C 1
ATOM 2083 O O . THR A 1 273 ? -8.593 -8.913 14.749 1.00 97.81 273 THR A O 1
ATOM 2086 N N . TRP A 1 274 ? -9.016 -8.290 12.633 1.00 98.38 274 TRP A N 1
ATOM 2087 C CA . TRP A 1 274 ? -7.616 -8.059 12.252 1.00 98.38 274 TRP A CA 1
ATOM 2088 C C . TRP A 1 274 ? -7.396 -6.715 11.551 1.00 98.38 274 TRP A C 1
ATOM 2090 O O . TRP A 1 274 ? -7.930 -6.468 10.464 1.00 98.38 274 TRP A O 1
ATOM 2100 N N . ILE A 1 275 ? -6.534 -5.899 12.159 1.00 98.69 275 ILE A N 1
ATOM 2101 C CA . ILE A 1 275 ? -6.080 -4.602 11.646 1.00 98.69 275 ILE A CA 1
ATOM 2102 C C . ILE A 1 275 ? -4.602 -4.689 11.259 1.00 98.69 275 ILE A C 1
ATOM 2104 O O . ILE A 1 275 ? -3.800 -5.250 12.008 1.00 98.69 275 ILE A O 1
ATOM 2108 N N . LEU A 1 276 ? -4.243 -4.097 10.121 1.00 98.75 276 LEU A N 1
ATOM 2109 C CA . LEU A 1 276 ? -2.862 -3.810 9.725 1.00 98.75 276 LEU A CA 1
ATOM 2110 C C . LEU A 1 276 ? -2.473 -2.395 10.172 1.00 98.75 276 LEU A C 1
ATOM 2112 O O . LEU A 1 276 ? -3.287 -1.479 10.099 1.00 98.75 276 LEU A O 1
ATOM 2116 N N . THR A 1 277 ? -1.239 -2.205 10.627 1.00 98.62 277 THR A N 1
ATOM 2117 C CA . THR A 1 277 ? -0.671 -0.886 10.966 1.00 98.62 277 THR A CA 1
ATOM 2118 C C . THR A 1 277 ? 0.863 -0.948 10.886 1.00 98.62 277 THR A C 1
ATOM 2120 O O . THR A 1 277 ? 1.422 -1.957 10.451 1.00 98.62 277 THR A O 1
ATOM 2123 N N . ALA A 1 278 ? 1.560 0.116 11.277 1.00 98.19 278 ALA A N 1
ATOM 2124 C CA . ALA A 1 278 ? 3.017 0.167 11.364 1.00 98.19 278 ALA A CA 1
ATOM 2125 C C . ALA A 1 278 ? 3.521 -0.420 12.701 1.00 98.19 278 ALA A C 1
ATOM 2127 O O . ALA A 1 278 ? 2.852 -0.307 13.728 1.00 98.19 278 ALA A O 1
ATOM 2128 N N . SER A 1 279 ? 4.719 -1.012 12.721 1.00 98.12 279 SER A N 1
ATOM 2129 C CA . SER A 1 279 ? 5.364 -1.444 13.973 1.00 98.12 279 SER A CA 1
ATOM 2130 C C . SER A 1 279 ? 5.838 -0.255 14.816 1.00 98.12 279 SER A C 1
ATOM 2132 O O . SER A 1 279 ? 5.751 -0.320 16.041 1.00 98.12 279 SER A O 1
ATOM 2134 N N . HIS A 1 280 ? 6.270 0.856 14.207 1.00 95.75 280 HIS A N 1
ATOM 2135 C CA . HIS A 1 280 ? 6.740 2.032 14.947 1.00 95.75 280 HIS A CA 1
ATOM 2136 C C . HIS A 1 280 ? 5.649 2.650 15.841 1.00 95.75 280 HIS A C 1
ATOM 2138 O O . HIS A 1 280 ? 5.947 3.114 16.940 1.00 95.75 280 HIS A O 1
ATOM 2144 N N . CYS A 1 281 ? 4.381 2.572 15.421 1.00 95.88 281 CYS A N 1
ATOM 2145 C CA . CYS A 1 281 ? 3.213 2.971 16.215 1.00 95.88 281 CYS A CA 1
ATOM 2146 C C . CYS A 1 281 ? 3.039 2.159 17.508 1.00 95.88 281 CYS A C 1
ATOM 2148 O O . CYS A 1 281 ? 2.333 2.594 18.415 1.00 95.88 281 CYS A O 1
ATOM 2150 N N . LEU A 1 282 ? 3.639 0.968 17.585 1.00 96.44 282 LEU A N 1
ATOM 2151 C CA . LEU A 1 282 ? 3.417 -0.011 18.649 1.00 96.44 282 LEU A CA 1
ATOM 2152 C C . LEU A 1 282 ? 4.640 -0.190 19.567 1.00 96.44 282 LEU A C 1
ATOM 2154 O O . LEU A 1 282 ? 4.620 -0.999 20.498 1.00 96.44 282 LEU A O 1
ATOM 2158 N N . VAL A 1 283 ? 5.701 0.591 19.346 1.00 93.06 283 VAL A N 1
ATOM 2159 C CA . VAL A 1 283 ? 6.891 0.607 20.201 1.00 93.06 283 VAL A CA 1
ATOM 2160 C C . VAL A 1 283 ? 6.516 1.112 21.599 1.00 93.06 283 VAL A C 1
ATOM 2162 O O . VAL A 1 283 ? 5.957 2.192 21.763 1.00 93.06 283 VAL A O 1
ATOM 2165 N N . ASN A 1 284 ? 6.855 0.325 22.624 1.00 90.56 284 ASN A N 1
ATOM 2166 C CA . ASN A 1 284 ? 6.626 0.611 24.049 1.00 90.56 284 ASN A CA 1
ATOM 2167 C C . ASN A 1 284 ? 5.153 0.761 24.504 1.00 90.56 284 ASN A C 1
ATOM 2169 O O . ASN A 1 284 ? 4.926 1.149 25.651 1.00 90.56 284 ASN A O 1
ATOM 2173 N N . ILE A 1 285 ? 4.158 0.397 23.682 1.00 92.81 285 ILE A N 1
ATOM 2174 C CA . ILE A 1 285 ? 2.734 0.396 24.068 1.00 92.81 285 ILE A CA 1
ATOM 2175 C C . ILE A 1 285 ? 2.161 -1.030 24.132 1.00 92.81 285 ILE A C 1
ATOM 2177 O O . ILE A 1 285 ? 2.417 -1.872 23.273 1.00 92.81 285 ILE A O 1
ATOM 2181 N N . LYS A 1 286 ? 1.379 -1.327 25.176 1.00 93.81 286 LYS A N 1
ATOM 2182 C CA . LYS A 1 286 ? 0.716 -2.628 25.377 1.00 93.81 286 LYS A CA 1
ATOM 2183 C C . LYS A 1 286 ? -0.732 -2.586 24.888 1.00 93.81 286 LYS A C 1
ATOM 2185 O O . LYS A 1 286 ? -1.374 -1.541 24.937 1.00 93.81 286 LYS A O 1
ATOM 2190 N N . ALA A 1 287 ? -1.279 -3.744 24.510 1.00 95.19 287 ALA A N 1
ATOM 2191 C CA . ALA A 1 287 ? -2.651 -3.902 24.003 1.00 95.19 287 ALA A CA 1
ATOM 2192 C C . ALA A 1 287 ? -3.751 -3.292 24.904 1.00 95.19 287 ALA A C 1
ATOM 2194 O O . ALA A 1 287 ? -4.813 -2.926 24.421 1.00 95.19 287 ALA A O 1
ATOM 2195 N N . GLN A 1 288 ? -3.508 -3.172 26.212 1.00 95.56 288 GLN A N 1
ATOM 2196 C CA . GLN A 1 288 ? -4.450 -2.608 27.185 1.00 95.56 288 GLN A CA 1
ATOM 2197 C C . GLN A 1 288 ? -4.395 -1.069 27.288 1.00 95.56 288 GLN A C 1
ATOM 2199 O O . GLN A 1 288 ? -5.179 -0.490 28.032 1.00 95.56 288 GLN A O 1
ATOM 2204 N N . GLN A 1 289 ? -3.462 -0.405 26.597 1.00 95.94 289 GLN A N 1
ATOM 2205 C CA . GLN A 1 289 ? -3.230 1.046 26.688 1.00 95.94 289 GLN A CA 1
ATOM 2206 C C . GLN A 1 289 ? -3.821 1.838 25.508 1.00 95.94 289 GLN A C 1
ATOM 2208 O O . GLN A 1 289 ? -3.724 3.067 25.487 1.00 95.94 289 GLN A O 1
ATOM 2213 N N . PHE A 1 290 ? -4.406 1.158 24.519 1.00 97.81 290 PHE A N 1
ATOM 2214 C CA . PHE A 1 290 ? -5.023 1.779 23.350 1.00 97.81 290 PHE A CA 1
ATOM 2215 C C . PHE A 1 290 ? -6.166 0.930 22.785 1.00 97.81 290 PHE A C 1
ATOM 2217 O O . PHE A 1 290 ? -6.303 -0.255 23.093 1.00 97.81 290 PHE A O 1
ATOM 2224 N N . GLN A 1 291 ? -6.987 1.563 21.956 1.00 98.12 291 GLN A N 1
ATOM 2225 C CA . GLN A 1 291 ? -8.127 0.976 21.258 1.00 98.12 291 GLN A CA 1
ATOM 2226 C C . GLN A 1 291 ? -8.043 1.320 19.765 1.00 98.12 291 GLN A C 1
ATOM 2228 O O . GLN A 1 291 ? -7.312 2.228 19.362 1.00 98.12 291 GLN A O 1
ATOM 2233 N N . VAL A 1 292 ? -8.795 0.590 18.947 1.00 98.25 292 VAL A N 1
ATOM 2234 C CA . VAL A 1 292 ? -9.032 0.897 17.531 1.00 98.25 292 VAL A CA 1
ATOM 2235 C C . VAL A 1 292 ? -10.435 1.474 17.386 1.00 98.25 292 VAL A C 1
ATOM 2237 O O . VAL A 1 292 ? -11.372 0.918 17.952 1.00 98.25 292 VAL A O 1
ATOM 2240 N N . VAL A 1 293 ? -10.586 2.546 16.610 1.00 98.25 293 VAL A N 1
ATOM 2241 C CA . VAL A 1 293 ? -11.887 3.098 16.205 1.00 98.25 293 VAL A CA 1
ATOM 2242 C C . VAL A 1 293 ? -12.048 2.921 14.696 1.00 98.25 293 VAL A C 1
ATOM 2244 O O . VAL A 1 293 ? -11.261 3.461 13.917 1.00 98.25 293 VAL A O 1
ATOM 2247 N N . ALA A 1 294 ? -13.045 2.138 14.286 1.00 98.25 294 ALA A N 1
ATOM 2248 C CA . ALA A 1 294 ? -13.448 1.966 12.886 1.00 98.25 294 ALA A CA 1
ATOM 2249 C C . ALA A 1 294 ? -14.713 2.784 12.582 1.00 98.25 294 ALA A C 1
ATOM 2251 O O . ALA A 1 294 ? -15.528 2.981 13.477 1.00 98.25 294 ALA A O 1
ATOM 2252 N N . GLY A 1 295 ? -14.894 3.245 11.340 1.00 97.12 295 GLY A N 1
ATOM 2253 C CA . GLY A 1 295 ? -16.037 4.095 10.958 1.00 97.12 295 GLY A CA 1
ATOM 2254 C C . GLY A 1 295 ? -15.924 5.572 11.363 1.00 97.12 295 GLY A C 1
ATOM 2255 O O . GLY A 1 295 ? -16.832 6.341 11.069 1.00 97.12 295 GLY A O 1
ATOM 2256 N N . GLU A 1 296 ? -14.803 5.950 11.983 1.00 96.69 296 GLU A N 1
ATOM 2257 C CA . GLU A 1 296 ? -14.414 7.321 12.337 1.00 96.69 296 GLU A CA 1
ATOM 2258 C C . GLU A 1 296 ? -14.277 8.227 11.098 1.00 96.69 296 GLU A C 1
ATOM 2260 O O . GLU A 1 296 ? -13.833 7.788 10.030 1.00 96.69 296 GLU A O 1
ATOM 2265 N N . HIS A 1 297 ? -14.599 9.511 11.256 1.00 95.56 297 HIS A N 1
ATOM 2266 C CA . HIS A 1 297 ? -14.411 10.543 10.236 1.00 95.56 297 HIS A CA 1
ATOM 2267 C C . HIS A 1 297 ? -14.077 11.908 10.857 1.00 95.56 297 HIS A C 1
ATOM 2269 O O . HIS A 1 297 ? -13.100 12.521 10.419 1.00 95.56 297 HIS A O 1
ATOM 2275 N N . ASP A 1 298 ? -14.808 12.354 11.882 1.00 95.00 298 ASP A N 1
ATOM 2276 C CA . ASP A 1 298 ? -14.581 13.616 12.598 1.00 95.00 298 ASP A CA 1
ATOM 2277 C C . ASP A 1 298 ? -14.221 13.374 14.077 1.00 95.00 298 ASP A C 1
ATOM 2279 O O . ASP A 1 298 ? -15.091 13.231 14.932 1.00 95.00 298 ASP A O 1
ATOM 2283 N N . THR A 1 299 ? -12.926 13.432 14.408 1.00 93.00 299 THR A N 1
ATOM 2284 C CA . THR A 1 299 ? -12.400 13.039 15.731 1.00 93.00 299 THR A CA 1
ATOM 2285 C C . THR A 1 299 ? -12.800 13.953 16.902 1.00 93.00 299 THR A C 1
ATOM 2287 O O . THR A 1 299 ? -12.285 13.783 18.009 1.00 93.00 299 THR A O 1
ATOM 2290 N N . GLU A 1 300 ? -13.621 14.982 16.678 1.00 92.50 300 GLU A N 1
ATOM 2291 C CA . GLU A 1 300 ? -14.142 15.871 17.726 1.00 92.50 300 GLU A CA 1
ATOM 2292 C C . GLU A 1 300 ? -15.638 15.656 18.030 1.00 92.50 300 GLU A C 1
ATOM 2294 O O . GLU A 1 300 ? -16.148 16.275 18.967 1.00 92.50 300 GLU A O 1
ATOM 2299 N N . ILE A 1 301 ? -16.345 14.791 17.290 1.00 93.44 301 ILE A N 1
ATOM 2300 C CA . ILE A 1 301 ? -17.769 14.479 17.502 1.00 93.44 301 ILE A CA 1
ATOM 2301 C C . ILE A 1 301 ? -18.046 12.973 17.390 1.00 93.44 301 ILE A C 1
ATOM 2303 O O . ILE A 1 301 ? -17.408 12.263 16.629 1.00 93.44 301 ILE A O 1
ATOM 2307 N N . GLU A 1 302 ? -19.030 12.481 18.141 1.00 92.69 302 GLU A N 1
ATOM 2308 C CA . GLU A 1 302 ? -19.546 11.116 17.984 1.00 92.69 302 GLU A CA 1
ATOM 2309 C C . GLU A 1 302 ? -20.716 11.168 16.991 1.00 92.69 302 GLU A C 1
ATOM 2311 O O . GLU A 1 302 ? -21.756 11.765 17.274 1.00 92.69 302 GLU A O 1
ATOM 2316 N N . GLU A 1 303 ? -20.527 10.609 15.796 1.00 94.44 303 GLU A N 1
ATOM 2317 C CA . GLU A 1 303 ? -21.490 10.686 14.691 1.00 94.44 303 GLU A CA 1
ATOM 2318 C C . GLU A 1 303 ? -22.427 9.463 14.618 1.00 94.44 303 GLU A C 1
ATOM 2320 O O . GLU A 1 303 ? -23.349 9.426 13.799 1.00 94.44 303 GLU A O 1
ATOM 2325 N N . GLY A 1 304 ? -22.198 8.448 15.456 1.00 95.50 304 GLY A N 1
ATOM 2326 C CA . GLY A 1 304 ? -22.967 7.203 15.502 1.00 95.50 304 GLY A CA 1
ATOM 2327 C C . GLY A 1 304 ? -22.525 6.153 14.477 1.00 95.50 304 GLY A C 1
ATOM 2328 O O . GLY A 1 304 ? -23.225 5.158 14.277 1.00 95.50 304 GLY A O 1
ATOM 2329 N N . THR A 1 305 ? -21.378 6.352 13.823 1.00 96.38 305 THR A N 1
ATOM 2330 C CA . THR A 1 305 ? -20.764 5.383 12.893 1.00 96.38 305 THR A CA 1
ATOM 2331 C C . THR A 1 305 ? -19.548 4.665 13.478 1.00 96.38 305 THR A C 1
ATOM 2333 O O . THR A 1 305 ? -19.063 3.690 12.895 1.00 96.38 305 THR A O 1
ATOM 2336 N N . GLU A 1 306 ? -19.096 5.115 14.645 1.00 97.56 306 GLU A N 1
ATOM 2337 C CA . GLU A 1 306 ? -17.826 4.770 15.265 1.00 97.56 306 GLU A CA 1
ATOM 2338 C C . GLU A 1 306 ? -17.926 3.438 16.019 1.00 97.56 306 GLU A C 1
ATOM 2340 O O . GLU A 1 306 ? -18.881 3.155 16.742 1.00 97.56 306 GLU A O 1
ATOM 2345 N N . GLN A 1 307 ? -16.900 2.604 15.879 1.00 98.06 307 GLN A N 1
ATOM 2346 C CA . GLN A 1 307 ? -16.778 1.323 16.567 1.00 98.06 307 GLN A CA 1
ATOM 2347 C C . GLN A 1 307 ? -15.448 1.269 17.312 1.00 98.06 307 GLN A C 1
ATOM 2349 O O . GLN A 1 307 ? -14.431 0.846 16.761 1.00 98.06 307 GLN A O 1
ATOM 2354 N N . THR A 1 308 ? -15.473 1.696 18.575 1.00 97.81 308 THR A N 1
ATOM 2355 C CA . THR A 1 308 ? -14.332 1.624 19.499 1.00 97.81 308 THR A CA 1
ATOM 2356 C C . THR A 1 308 ? -14.172 0.203 20.042 1.00 97.81 308 THR A C 1
ATOM 2358 O O . THR A 1 308 ? -15.060 -0.324 20.716 1.00 97.81 308 THR A O 1
ATOM 2361 N N . ILE A 1 309 ? -13.035 -0.432 19.750 1.00 98.38 309 ILE A N 1
ATOM 2362 C CA . ILE A 1 309 ? -12.767 -1.842 20.044 1.00 98.38 309 ILE A CA 1
ATOM 2363 C C . ILE A 1 309 ? -11.385 -2.013 20.689 1.00 98.38 309 ILE A C 1
ATOM 2365 O O . ILE A 1 309 ? -10.362 -1.544 20.191 1.00 98.38 309 ILE A O 1
ATOM 2369 N N . ASP A 1 310 ? -11.363 -2.754 21.794 1.00 98.31 310 ASP A N 1
ATOM 2370 C CA . ASP A 1 310 ? -10.150 -3.160 22.502 1.00 98.31 310 ASP A CA 1
ATOM 2371 C C . ASP A 1 310 ? -9.246 -4.096 21.685 1.00 98.31 310 ASP A C 1
ATOM 2373 O O . ASP A 1 310 ? -9.711 -5.030 21.020 1.00 98.31 310 ASP A O 1
ATOM 2377 N N . ILE A 1 311 ? -7.934 -3.956 21.877 1.00 98.38 311 ILE A N 1
ATOM 2378 C CA . ILE A 1 311 ? -6.934 -4.889 21.351 1.00 98.38 311 ILE A CA 1
ATOM 2379 C C . ILE A 1 311 ? -6.810 -6.122 22.264 1.00 98.38 311 ILE A C 1
ATOM 2381 O O . ILE A 1 311 ? -6.754 -6.019 23.491 1.00 98.38 311 ILE A O 1
ATOM 2385 N N . ALA A 1 312 ? -6.770 -7.307 21.657 1.00 97.62 312 ALA A N 1
ATOM 2386 C CA . ALA A 1 312 ? -6.466 -8.580 22.309 1.00 97.62 312 ALA A CA 1
ATOM 2387 C C . ALA A 1 312 ? -4.969 -8.921 22.230 1.00 97.62 312 ALA A C 1
ATOM 2389 O O . ALA A 1 312 ? -4.408 -9.439 23.192 1.00 97.62 312 ALA A O 1
ATOM 2390 N N . GLU A 1 313 ? -4.329 -8.642 21.091 1.00 97.44 313 GLU A N 1
ATOM 2391 C CA . GLU A 1 313 ? -2.941 -9.024 20.810 1.00 97.44 313 GLU A CA 1
ATOM 2392 C C . GLU A 1 313 ? -2.263 -8.016 19.872 1.00 97.44 313 GLU A C 1
ATOM 2394 O O . GLU A 1 313 ? -2.887 -7.512 18.936 1.00 97.44 313 GLU A O 1
ATOM 2399 N N . VAL A 1 314 ? -0.977 -7.753 20.118 1.00 98.06 314 VAL A N 1
ATOM 2400 C CA . VAL A 1 314 ? -0.099 -6.900 19.305 1.00 98.06 314 VAL A CA 1
ATOM 2401 C C . VAL A 1 314 ? 0.986 -7.778 18.691 1.00 98.06 314 VAL A C 1
ATOM 2403 O O . VAL A 1 314 ? 1.734 -8.426 19.422 1.00 98.06 314 VAL A O 1
ATOM 2406 N N . ILE A 1 315 ? 1.084 -7.789 17.362 1.00 97.88 315 ILE A N 1
ATOM 2407 C CA . ILE A 1 315 ? 2.017 -8.629 16.605 1.00 97.88 315 ILE A CA 1
ATOM 2408 C C . ILE A 1 315 ? 2.842 -7.733 15.670 1.00 97.88 315 ILE A C 1
ATOM 2410 O O . ILE A 1 315 ? 2.532 -7.574 14.489 1.00 97.88 315 ILE A O 1
ATOM 2414 N N . MET A 1 316 ? 3.897 -7.124 16.214 1.00 98.00 316 MET A N 1
ATOM 2415 C CA . MET A 1 316 ? 4.926 -6.443 15.417 1.00 98.00 316 MET A CA 1
ATOM 2416 C C . MET A 1 316 ? 5.723 -7.456 14.584 1.00 98.00 316 MET A C 1
ATOM 2418 O O . MET A 1 316 ? 5.907 -8.608 14.997 1.00 98.00 316 MET A O 1
ATOM 2422 N N . HIS A 1 317 ? 6.224 -7.045 13.419 1.00 97.94 317 HIS A N 1
ATOM 2423 C CA . HIS A 1 317 ? 7.082 -7.909 12.613 1.00 97.94 317 HIS A CA 1
ATOM 2424 C C . HIS A 1 317 ? 8.418 -8.167 13.328 1.00 97.94 317 HIS A C 1
ATOM 2426 O O . HIS A 1 317 ? 9.090 -7.240 13.777 1.00 97.94 317 HIS A O 1
ATOM 2432 N N . LYS A 1 318 ? 8.838 -9.437 13.423 1.00 96.75 318 LYS A N 1
ATOM 2433 C CA . LYS A 1 318 ? 10.013 -9.843 14.226 1.00 96.75 318 LYS A CA 1
ATOM 2434 C C . LYS A 1 318 ? 11.330 -9.210 13.767 1.00 96.75 318 LYS A C 1
ATOM 2436 O O . LYS A 1 318 ? 12.231 -9.045 14.579 1.00 96.75 318 LYS A O 1
ATOM 2441 N N . SER A 1 319 ? 11.423 -8.862 12.485 1.00 97.31 319 SER A N 1
ATOM 2442 C CA . SER A 1 319 ? 12.585 -8.201 11.878 1.00 97.31 319 SER A CA 1
ATOM 2443 C C . SER A 1 319 ? 12.459 -6.670 11.824 1.00 97.31 319 SER A C 1
ATOM 2445 O O . SER A 1 319 ? 13.151 -6.049 11.025 1.00 97.31 319 SER A O 1
ATOM 2447 N N . TYR A 1 320 ? 11.546 -6.049 12.581 1.00 97.81 320 TYR A N 1
ATOM 2448 C CA . TYR A 1 320 ? 11.399 -4.590 12.590 1.00 97.81 320 TYR A CA 1
ATOM 2449 C C . TYR A 1 320 ? 12.664 -3.898 13.133 1.00 97.81 320 TYR A C 1
ATOM 2451 O O . TYR A 1 320 ? 13.086 -4.152 14.263 1.00 97.81 320 TYR A O 1
ATOM 2459 N N . VAL A 1 321 ? 13.260 -3.004 12.337 1.00 96.19 321 VAL A N 1
ATOM 2460 C CA . VAL A 1 321 ? 14.492 -2.278 12.681 1.00 96.19 321 VAL A CA 1
ATOM 2461 C C . VAL A 1 321 ? 14.186 -0.798 12.902 1.00 96.19 321 VAL A C 1
ATOM 2463 O O . VAL A 1 321 ? 14.124 -0.016 11.958 1.00 96.19 321 VAL A O 1
ATOM 2466 N N . HIS A 1 322 ? 14.071 -0.380 14.165 1.00 92.44 322 HIS A N 1
ATOM 2467 C CA . HIS A 1 322 ? 13.750 1.008 14.541 1.00 92.44 322 HIS A CA 1
ATOM 2468 C C . HIS A 1 322 ? 14.701 2.062 13.931 1.00 92.44 322 HIS A C 1
ATOM 2470 O O . HIS A 1 322 ? 14.289 3.190 13.677 1.00 92.44 322 HIS A O 1
ATOM 2476 N N . ALA A 1 323 ? 15.974 1.730 13.691 1.00 90.44 323 ALA A N 1
ATOM 2477 C CA . ALA A 1 323 ? 16.952 2.677 13.144 1.00 90.44 323 ALA A CA 1
ATOM 2478 C C . ALA A 1 323 ? 16.749 3.002 11.648 1.00 90.44 323 ALA A C 1
ATOM 2480 O O . ALA A 1 323 ? 17.215 4.040 11.188 1.00 90.44 323 ALA A O 1
ATOM 2481 N N . THR A 1 324 ? 16.073 2.129 10.894 1.00 92.06 324 THR A N 1
ATOM 2482 C CA . THR A 1 324 ? 15.845 2.274 9.441 1.00 92.06 324 THR A CA 1
ATOM 2483 C C . THR A 1 324 ? 14.368 2.229 9.050 1.00 92.06 324 THR A C 1
ATOM 2485 O O . THR A 1 324 ? 14.047 2.469 7.892 1.00 92.06 324 THR A O 1
ATOM 2488 N N . ALA A 1 325 ? 13.486 1.881 9.991 1.00 94.31 325 ALA A N 1
ATOM 2489 C CA . ALA A 1 325 ? 12.106 1.459 9.759 1.00 94.31 325 ALA A CA 1
ATOM 2490 C C . ALA A 1 325 ? 11.959 0.272 8.776 1.00 94.31 325 ALA A C 1
ATOM 2492 O O . ALA A 1 325 ? 10.900 0.082 8.178 1.00 94.31 325 ALA A O 1
ATOM 2493 N N . ASP A 1 326 ? 12.992 -0.566 8.596 1.00 97.06 326 ASP A N 1
ATOM 2494 C CA . ASP A 1 326 ? 12.820 -1.790 7.804 1.00 97.06 326 ASP A CA 1
ATOM 2495 C C . ASP A 1 326 ? 11.882 -2.771 8.514 1.00 97.06 326 ASP A C 1
ATOM 2497 O O . ASP A 1 326 ? 11.941 -2.945 9.732 1.00 97.06 326 ASP A O 1
ATOM 2501 N N . ASN A 1 327 ? 11.015 -3.414 7.733 1.00 97.88 327 ASN A N 1
ATOM 2502 C CA . ASN A 1 327 ? 9.902 -4.238 8.207 1.00 97.88 327 ASN A CA 1
ATOM 2503 C C . ASN A 1 327 ? 8.933 -3.518 9.161 1.00 97.88 327 ASN A C 1
ATOM 2505 O O . ASN A 1 327 ? 8.400 -4.130 10.088 1.00 97.88 327 ASN A O 1
ATOM 2509 N N . ASP A 1 328 ? 8.678 -2.229 8.927 1.00 98.19 328 ASP A N 1
ATOM 2510 C CA . ASP A 1 328 ? 7.680 -1.449 9.661 1.00 98.19 328 ASP A CA 1
ATOM 2511 C C . ASP A 1 328 ? 6.236 -1.825 9.274 1.00 98.19 328 ASP A C 1
ATOM 2513 O O . ASP A 1 328 ? 5.534 -1.117 8.551 1.00 98.19 328 ASP A O 1
ATOM 2517 N N . ILE A 1 329 ? 5.805 -2.994 9.745 1.00 98.62 329 ILE A N 1
ATOM 2518 C CA . ILE A 1 329 ? 4.449 -3.534 9.614 1.00 98.62 329 ILE A CA 1
ATOM 2519 C C . ILE A 1 329 ? 4.076 -4.303 10.882 1.00 98.62 329 ILE A C 1
ATOM 2521 O O . ILE A 1 329 ? 4.925 -4.936 11.511 1.00 98.62 329 ILE A O 1
ATOM 2525 N N . ALA A 1 330 ? 2.811 -4.238 11.278 1.00 98.56 330 ALA A N 1
ATOM 2526 C CA . ALA A 1 330 ? 2.264 -4.946 12.422 1.00 98.56 330 ALA A CA 1
ATOM 2527 C C . ALA A 1 330 ? 0.816 -5.392 12.175 1.00 98.56 330 ALA A C 1
ATOM 2529 O O . ALA A 1 330 ? 0.081 -4.797 11.384 1.00 98.56 330 ALA A O 1
ATOM 2530 N N . LEU A 1 331 ? 0.407 -6.429 12.905 1.00 98.56 331 LEU A N 1
ATOM 2531 C CA . LEU A 1 331 ? -0.971 -6.894 13.015 1.00 98.56 331 LEU A CA 1
ATOM 2532 C C . LEU A 1 331 ? -1.493 -6.639 14.431 1.00 98.56 331 LEU A C 1
ATOM 2534 O O . LEU A 1 331 ? -0.807 -6.910 15.419 1.00 98.56 331 LEU A O 1
ATOM 2538 N N . LEU A 1 332 ? -2.738 -6.184 14.527 1.00 98.62 332 LEU A N 1
ATOM 2539 C CA . LEU A 1 332 ? -3.502 -6.143 15.772 1.00 98.62 332 LEU A CA 1
ATOM 2540 C C . LEU A 1 332 ? -4.642 -7.154 15.687 1.00 98.62 332 LEU A C 1
ATOM 2542 O O . LEU A 1 332 ? -5.421 -7.124 14.730 1.00 98.62 332 LEU A O 1
ATOM 2546 N N . ARG A 1 333 ? -4.778 -8.006 16.708 1.00 98.25 333 ARG A N 1
ATOM 2547 C CA . ARG A 1 333 ? -5.974 -8.837 16.897 1.00 98.25 333 ARG A CA 1
ATOM 2548 C C . ARG A 1 333 ? -6.927 -8.116 17.839 1.00 98.25 333 ARG A C 1
ATOM 2550 O O . ARG A 1 333 ? -6.531 -7.754 18.945 1.00 98.25 333 ARG A O 1
ATOM 2557 N N . LEU A 1 334 ? -8.172 -7.916 17.426 1.00 98.44 334 LEU A N 1
ATOM 2558 C CA . LEU A 1 334 ? -9.209 -7.254 18.224 1.00 98.44 334 LEU A CA 1
ATOM 2559 C C . LEU A 1 334 ? -9.873 -8.233 19.213 1.00 98.44 334 LEU A C 1
ATOM 2561 O O . LEU A 1 334 ? -9.975 -9.428 18.928 1.00 98.44 334 LEU A O 1
ATOM 2565 N N . LYS A 1 335 ? -10.366 -7.743 20.363 1.00 98.06 335 LYS A N 1
ATOM 2566 C CA . LYS A 1 335 ? -11.143 -8.563 21.327 1.00 98.06 335 LYS A CA 1
ATOM 2567 C C . LYS A 1 335 ? -12.539 -8.938 20.817 1.00 98.06 335 LYS A C 1
ATOM 2569 O O . LYS A 1 335 ? -13.121 -9.905 21.300 1.00 98.06 335 LYS A O 1
ATOM 2574 N N . LYS A 1 336 ? -13.091 -8.159 19.886 1.00 97.81 336 LYS A N 1
ATOM 2575 C CA . LYS A 1 336 ? -14.401 -8.357 19.248 1.00 97.81 336 LYS A CA 1
ATOM 2576 C C . LYS A 1 336 ? -14.273 -8.091 17.743 1.00 97.81 336 LYS A C 1
ATOM 2578 O O . LYS A 1 336 ? -13.407 -7.303 17.365 1.00 97.81 336 LYS A O 1
ATOM 2583 N N . PRO A 1 337 ? -15.097 -8.717 16.887 1.00 98.31 337 PRO A N 1
ATOM 2584 C CA . PRO A 1 337 ? -15.146 -8.363 15.475 1.00 98.31 337 PRO A CA 1
ATOM 2585 C C . PRO A 1 337 ? -15.757 -6.969 15.274 1.00 98.31 337 PRO A C 1
ATOM 2587 O O . PRO A 1 337 ? -16.721 -6.611 15.951 1.00 98.31 337 PRO A O 1
ATOM 2590 N N . ILE A 1 338 ? -15.233 -6.223 14.303 1.00 98.25 338 ILE A N 1
ATOM 2591 C CA . ILE A 1 338 ? -15.908 -5.077 13.686 1.00 98.25 338 ILE A CA 1
ATOM 2592 C C . ILE A 1 338 ? -17.178 -5.583 12.997 1.00 98.25 338 ILE A C 1
ATOM 2594 O O . ILE A 1 338 ? -17.143 -6.572 12.260 1.00 98.25 338 ILE A O 1
ATOM 2598 N N . ILE A 1 339 ? -18.291 -4.885 13.206 1.00 97.75 339 ILE A N 1
ATOM 2599 C CA . ILE A 1 339 ? -19.513 -5.067 12.427 1.00 97.75 339 ILE A CA 1
ATOM 2600 C C . ILE A 1 339 ? -19.340 -4.244 11.151 1.00 97.75 339 ILE A C 1
ATOM 2602 O O . ILE A 1 339 ? -19.205 -3.023 11.218 1.00 97.75 339 ILE A O 1
ATOM 2606 N N . PHE A 1 340 ? -19.314 -4.885 9.982 1.00 97.38 340 PHE A N 1
ATOM 2607 C CA . PHE A 1 340 ? -19.160 -4.141 8.732 1.00 97.38 340 PHE A CA 1
ATOM 2608 C C . PHE A 1 340 ? -20.418 -3.322 8.401 1.00 97.38 340 PHE A C 1
ATOM 2610 O O . PHE A 1 340 ? -21.550 -3.777 8.581 1.00 97.38 340 PHE A O 1
ATOM 2617 N N . THR A 1 341 ? -20.201 -2.096 7.926 1.00 97.00 341 THR A N 1
ATOM 2618 C CA . THR A 1 341 ? -21.221 -1.084 7.598 1.00 97.00 341 THR A CA 1
ATOM 2619 C C . THR A 1 341 ? -20.781 -0.317 6.340 1.00 97.00 341 THR A C 1
ATOM 2621 O O . THR A 1 341 ? -19.647 -0.494 5.898 1.00 97.00 341 THR A O 1
ATOM 2624 N N . PRO A 1 342 ? -21.588 0.602 5.767 1.00 96.62 342 PRO A N 1
ATOM 2625 C CA . PRO A 1 342 ? -21.128 1.479 4.683 1.00 96.62 342 PRO A CA 1
ATOM 2626 C C . PRO A 1 342 ? -19.892 2.337 5.017 1.00 96.62 342 PRO A C 1
ATOM 2628 O O . PRO A 1 342 ? -19.271 2.871 4.103 1.00 96.62 342 PRO A O 1
ATOM 2631 N N . PHE A 1 343 ? -19.545 2.459 6.304 1.00 97.25 343 PHE A N 1
ATOM 2632 C CA . PHE A 1 343 ? -18.439 3.264 6.829 1.00 97.25 343 PHE A CA 1
ATOM 2633 C C . PHE A 1 343 ? -17.281 2.411 7.382 1.00 97.25 343 PHE A C 1
ATOM 2635 O O . PHE A 1 343 ? -16.220 2.953 7.669 1.00 97.25 343 PHE A O 1
ATOM 2642 N N . ALA A 1 344 ? -17.468 1.092 7.512 1.00 98.00 344 ALA A N 1
ATOM 2643 C CA . ALA A 1 344 ? -16.487 0.144 8.038 1.00 98.00 344 ALA A CA 1
ATOM 2644 C C . ALA A 1 344 ? -16.459 -1.122 7.159 1.00 98.00 344 ALA A C 1
ATOM 2646 O O . ALA A 1 344 ? -17.318 -1.994 7.295 1.00 98.00 344 ALA A O 1
ATOM 2647 N N . VAL A 1 345 ? -15.491 -1.216 6.244 1.00 97.50 345 VAL A N 1
ATOM 2648 C CA . VAL A 1 345 ? -15.374 -2.264 5.206 1.00 97.50 345 VAL A CA 1
ATOM 2649 C C . VAL A 1 345 ? -13.902 -2.682 5.081 1.00 97.50 345 VAL A C 1
ATOM 2651 O O . VAL A 1 345 ? -13.040 -1.806 5.104 1.00 97.50 345 VAL A O 1
ATOM 2654 N N . PRO A 1 346 ? -13.559 -3.975 4.939 1.00 98.31 346 PRO A N 1
ATOM 2655 C CA . PRO A 1 346 ? -12.166 -4.396 4.795 1.00 98.31 346 PRO A CA 1
ATOM 2656 C C . PRO A 1 346 ? -11.543 -3.951 3.460 1.00 98.31 346 PRO A C 1
ATOM 2658 O O . PRO A 1 346 ? -12.225 -3.844 2.442 1.00 98.31 346 PRO A O 1
ATOM 2661 N N . ILE A 1 347 ? -10.225 -3.745 3.430 1.00 98.56 347 ILE A N 1
ATOM 2662 C CA . ILE A 1 347 ? -9.461 -3.590 2.182 1.00 98.56 347 ILE A CA 1
ATOM 2663 C C . ILE A 1 347 ? -9.129 -4.964 1.584 1.00 98.56 347 ILE A C 1
ATOM 2665 O O . ILE A 1 347 ? -8.899 -5.924 2.323 1.00 98.56 347 ILE A O 1
ATOM 2669 N N . CYS A 1 348 ? -9.063 -5.079 0.255 1.00 98.50 348 CYS A N 1
ATOM 2670 C CA . CYS A 1 348 ? -8.515 -6.286 -0.364 1.00 98.50 348 CYS A CA 1
ATOM 2671 C C . CYS A 1 348 ? -6.981 -6.281 -0.306 1.00 98.50 348 CYS A C 1
ATOM 2673 O O . CYS A 1 348 ? -6.344 -5.246 -0.519 1.00 98.50 348 CYS A O 1
ATOM 2675 N N . LEU A 1 349 ? -6.373 -7.449 -0.094 1.00 98.25 349 LEU A N 1
ATOM 2676 C CA . LEU A 1 349 ? -4.943 -7.646 -0.335 1.00 98.25 349 LEU A CA 1
ATOM 2677 C C . LEU A 1 349 ? -4.725 -8.142 -1.777 1.00 98.25 349 LEU A C 1
ATOM 2679 O O . LEU A 1 349 ? -5.492 -8.991 -2.238 1.00 98.25 349 LEU A O 1
ATOM 2683 N N . PRO A 1 350 ? -3.727 -7.619 -2.510 1.00 97.44 350 PRO A N 1
ATOM 2684 C CA . PRO A 1 350 ? -3.359 -8.123 -3.830 1.00 97.44 350 PRO A CA 1
ATOM 2685 C C . PRO A 1 350 ? -2.460 -9.362 -3.723 1.00 97.44 350 PRO A C 1
ATOM 2687 O O . PRO A 1 350 ? -1.831 -9.586 -2.691 1.00 97.44 350 PRO A O 1
ATOM 2690 N N . THR A 1 351 ? -2.303 -10.120 -4.812 1.00 95.88 351 THR A N 1
ATOM 2691 C CA . THR A 1 351 ? -1.168 -11.053 -4.936 1.00 95.88 351 THR A CA 1
ATOM 2692 C C . THR A 1 351 ? 0.132 -10.284 -5.204 1.00 95.88 351 THR A C 1
ATOM 2694 O O . THR A 1 351 ? 0.103 -9.164 -5.720 1.00 95.88 351 THR A O 1
ATOM 2697 N N . GLN A 1 352 ? 1.296 -10.882 -4.912 1.00 92.81 352 GLN A N 1
ATOM 2698 C CA . GLN A 1 352 ? 2.601 -10.266 -5.210 1.00 92.81 352 GLN A CA 1
ATOM 2699 C C . GLN A 1 352 ? 2.735 -9.922 -6.706 1.00 92.81 352 GLN A C 1
ATOM 2701 O O . GLN A 1 352 ? 3.211 -8.841 -7.041 1.00 92.81 352 GLN A O 1
ATOM 2706 N N . LEU A 1 353 ? 2.253 -10.791 -7.607 1.00 90.94 353 LEU A N 1
ATOM 2707 C CA . LEU A 1 353 ? 2.255 -10.536 -9.054 1.00 90.94 353 LEU A CA 1
ATOM 2708 C C . LEU A 1 353 ? 1.365 -9.345 -9.436 1.00 90.94 353 LEU A C 1
ATOM 2710 O O . LEU A 1 353 ? 1.829 -8.454 -10.146 1.00 90.94 353 LEU A O 1
ATOM 2714 N N . MET A 1 354 ? 0.128 -9.290 -8.926 1.00 94.06 354 MET A N 1
ATOM 2715 C CA . MET A 1 354 ? -0.782 -8.170 -9.195 1.00 94.06 354 MET A CA 1
ATOM 2716 C C . MET A 1 354 ? -0.214 -6.849 -8.662 1.00 94.06 354 MET A C 1
ATOM 2718 O O . MET A 1 354 ? -0.291 -5.820 -9.331 1.00 94.06 354 MET A O 1
ATOM 2722 N N . ALA A 1 355 ? 0.407 -6.872 -7.479 1.00 94.62 355 ALA A N 1
ATOM 2723 C CA . ALA A 1 355 ? 1.031 -5.694 -6.894 1.00 94.62 355 ALA A CA 1
ATOM 2724 C C . ALA A 1 355 ? 2.141 -5.129 -7.796 1.00 94.62 355 ALA A C 1
ATOM 2726 O O . ALA A 1 355 ? 2.097 -3.945 -8.127 1.00 94.62 355 ALA A O 1
ATOM 2727 N N . VAL A 1 356 ? 3.104 -5.959 -8.223 1.00 89.06 356 VAL A N 1
ATOM 2728 C CA . VAL A 1 356 ? 4.279 -5.490 -8.987 1.00 89.06 356 VAL A CA 1
ATOM 2729 C C . VAL A 1 356 ? 3.996 -5.192 -10.462 1.00 89.06 356 VAL A C 1
ATOM 2731 O O . VAL A 1 356 ? 4.666 -4.331 -11.031 1.00 89.06 356 VAL A O 1
ATOM 2734 N N . ARG A 1 357 ? 3.035 -5.889 -11.088 1.00 88.00 357 ARG A N 1
ATOM 2735 C CA . ARG A 1 357 ? 2.678 -5.713 -12.507 1.00 88.00 357 ARG A CA 1
ATOM 2736 C C . ARG A 1 357 ? 1.575 -4.677 -12.691 1.00 88.00 357 ARG A C 1
ATOM 2738 O O . ARG A 1 357 ? 1.761 -3.712 -13.424 1.00 88.00 357 ARG A O 1
ATOM 2745 N N . ASP A 1 358 ? 0.434 -4.897 -12.044 1.00 92.38 358 ASP A N 1
ATOM 2746 C CA . ASP A 1 358 ? -0.814 -4.214 -12.382 1.00 92.38 358 ASP A CA 1
ATOM 2747 C C . ASP A 1 358 ? -1.026 -2.968 -11.510 1.00 92.38 358 ASP A C 1
ATOM 2749 O O . ASP A 1 358 ? -1.276 -1.883 -12.033 1.00 92.38 358 ASP A O 1
ATOM 2753 N N . LEU A 1 359 ? -0.852 -3.077 -10.184 1.00 94.62 359 LEU A N 1
ATOM 2754 C CA . LEU A 1 359 ? -1.046 -1.937 -9.277 1.00 94.62 359 LEU A CA 1
ATOM 2755 C C . LEU A 1 359 ? 0.065 -0.888 -9.415 1.00 94.62 359 LEU A C 1
ATOM 2757 O O . LEU A 1 359 ? -0.229 0.302 -9.452 1.00 94.62 359 LEU A O 1
ATOM 2761 N N . TRP A 1 360 ? 1.334 -1.293 -9.547 1.00 92.00 360 TRP A N 1
ATOM 2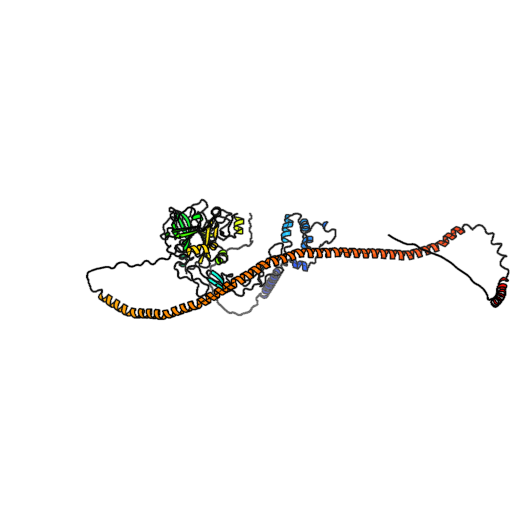762 C CA . TRP A 1 360 ? 2.469 -0.367 -9.737 1.00 92.00 360 TRP A CA 1
ATOM 2763 C C . TRP A 1 360 ? 2.454 0.410 -11.064 1.00 92.00 360 TRP A C 1
ATOM 2765 O O . TRP A 1 360 ? 3.286 1.314 -11.221 1.00 92.00 360 TRP A O 1
ATOM 2775 N N . ALA A 1 361 ? 1.575 0.037 -11.999 1.00 89.75 361 ALA A N 1
ATOM 2776 C CA . ALA A 1 361 ? 1.349 0.715 -13.273 1.00 89.75 361 ALA A CA 1
ATOM 2777 C C . ALA A 1 361 ? 0.187 1.727 -13.222 1.00 89.75 361 ALA A C 1
ATOM 2779 O O . ALA A 1 361 ? 0.074 2.565 -14.117 1.00 89.75 361 ALA A O 1
ATOM 2780 N N . VAL A 1 362 ? -0.655 1.695 -12.179 1.00 91.69 362 VAL A N 1
ATOM 2781 C CA . VAL A 1 362 ? -1.672 2.731 -11.946 1.00 91.69 362 VAL A CA 1
ATOM 2782 C C . VAL A 1 362 ? -0.972 4.051 -11.609 1.00 91.69 362 VAL A C 1
ATOM 2784 O O . VAL A 1 362 ? -0.021 4.080 -10.834 1.00 91.69 362 VAL A O 1
ATOM 2787 N N . HIS A 1 363 ? -1.422 5.151 -12.219 1.00 87.56 363 HIS A N 1
ATOM 2788 C CA . HIS A 1 363 ? -0.719 6.438 -12.160 1.00 87.56 363 HIS A CA 1
ATOM 2789 C C . HIS A 1 363 ? -0.718 7.090 -10.766 1.00 87.56 363 HIS A C 1
ATOM 2791 O O . HIS A 1 363 ? 0.261 7.743 -10.403 1.00 87.56 363 HIS A O 1
ATOM 2797 N N . LEU A 1 364 ? -1.804 6.924 -10.004 1.00 90.69 364 LEU A N 1
ATOM 2798 C CA . LEU A 1 364 ? -2.019 7.535 -8.693 1.00 90.69 364 LEU A CA 1
ATOM 2799 C C . LEU A 1 364 ? -2.577 6.509 -7.699 1.00 90.69 364 LEU A C 1
ATOM 2801 O O . LEU A 1 364 ? -3.370 5.640 -8.062 1.00 90.69 364 LEU A O 1
ATOM 2805 N N . HIS A 1 365 ? -2.191 6.661 -6.436 1.00 94.56 365 HIS A N 1
ATOM 2806 C CA . HIS A 1 365 ? -2.611 5.841 -5.303 1.00 94.56 365 HIS A CA 1
ATOM 2807 C C . HIS A 1 365 ? -3.120 6.766 -4.192 1.00 94.56 365 HIS A C 1
ATOM 2809 O O . HIS A 1 365 ? -2.532 7.823 -3.962 1.00 94.56 365 HIS A O 1
ATOM 2815 N N . THR A 1 366 ? -4.184 6.391 -3.488 1.00 94.69 366 THR A N 1
ATOM 2816 C CA . THR A 1 366 ? -4.781 7.237 -2.444 1.00 94.69 366 THR A CA 1
ATOM 2817 C C . THR A 1 366 ? -4.199 6.881 -1.075 1.00 94.69 366 THR A C 1
ATOM 2819 O O . THR A 1 366 ? -4.296 5.732 -0.645 1.00 94.69 366 THR A O 1
ATOM 2822 N N . VAL A 1 367 ? -3.626 7.856 -0.366 1.00 94.00 367 VAL A N 1
ATOM 2823 C CA . VAL A 1 367 ? -3.308 7.766 1.074 1.00 94.00 367 VAL A CA 1
ATOM 2824 C C . VAL A 1 367 ? -4.401 8.463 1.885 1.00 94.00 367 VAL A C 1
ATOM 2826 O O . VAL A 1 367 ? -4.955 9.462 1.419 1.00 94.00 367 VAL A O 1
ATOM 2829 N N . SER A 1 368 ? -4.722 7.963 3.083 1.00 94.00 368 SER A N 1
ATOM 2830 C CA . SER A 1 368 ? -5.713 8.580 3.981 1.00 94.00 368 SER A CA 1
ATOM 2831 C C . SER A 1 368 ? -5.324 8.542 5.464 1.00 94.00 368 SER A C 1
ATOM 2833 O O . SER A 1 368 ? -4.634 7.629 5.918 1.00 94.00 368 SER A O 1
ATOM 2835 N N . GLY A 1 369 ? -5.790 9.541 6.222 1.00 93.44 369 GLY A N 1
ATOM 2836 C CA . GLY A 1 369 ? -5.539 9.660 7.661 1.00 93.44 369 GLY A CA 1
ATOM 2837 C C . GLY A 1 369 ? -5.872 11.034 8.264 1.00 93.44 369 GLY A C 1
ATOM 2838 O O . GLY A 1 369 ? -6.446 11.911 7.609 1.00 93.44 369 GLY A O 1
ATOM 2839 N N . TRP A 1 370 ? -5.536 11.191 9.548 1.00 91.69 370 TRP A N 1
ATOM 2840 C CA . TRP A 1 370 ? -5.778 12.388 10.372 1.00 91.69 370 TRP A CA 1
ATOM 2841 C C . TRP A 1 370 ? -4.475 13.120 10.753 1.00 91.69 370 TRP A C 1
ATOM 2843 O O . TRP A 1 370 ? -4.435 13.903 11.707 1.00 91.69 370 TRP A O 1
ATOM 2853 N N . GLY A 1 371 ? -3.384 12.861 10.029 1.00 81.38 371 GLY A N 1
ATOM 2854 C CA . GLY A 1 371 ? -2.061 13.410 10.296 1.00 81.38 371 GLY A CA 1
ATOM 2855 C C . GLY A 1 371 ? -1.984 14.934 10.251 1.00 81.38 371 GLY A C 1
ATOM 2856 O O . GLY A 1 371 ? -2.921 15.647 9.869 1.00 81.38 371 GLY A O 1
ATOM 2857 N N . ARG A 1 372 ? -0.848 15.466 10.713 1.00 72.00 372 ARG A N 1
ATOM 2858 C CA . ARG A 1 372 ? -0.667 16.919 10.811 1.00 72.00 372 ARG A CA 1
ATOM 2859 C C . ARG A 1 372 ? -0.721 17.591 9.444 1.00 72.00 372 ARG A C 1
ATOM 2861 O O . ARG A 1 372 ? -0.065 17.171 8.497 1.00 72.00 372 ARG A O 1
ATOM 2868 N N . ARG A 1 373 ? -1.428 18.721 9.377 1.00 63.25 373 ARG A N 1
ATOM 2869 C CA . ARG A 1 373 ? -1.594 19.518 8.144 1.00 63.25 373 ARG A CA 1
ATOM 2870 C C . ARG A 1 373 ? -0.313 20.237 7.688 1.00 63.25 373 ARG A C 1
ATOM 2872 O O . ARG A 1 373 ? -0.271 20.782 6.590 1.00 63.25 373 ARG A O 1
ATOM 2879 N N . SER A 1 374 ? 0.710 20.246 8.537 1.00 61.06 374 SER A N 1
ATOM 2880 C CA . SER A 1 374 ? 2.105 20.591 8.254 1.00 61.06 374 SER A CA 1
ATOM 2881 C C . SER A 1 374 ? 2.980 19.983 9.358 1.00 61.06 374 SER A C 1
ATOM 2883 O O . SER A 1 374 ? 2.466 19.592 10.404 1.00 61.06 374 SER A O 1
ATOM 2885 N N . GLU A 1 375 ? 4.298 19.918 9.173 1.00 64.56 375 GLU A N 1
ATOM 2886 C CA . GLU A 1 375 ? 5.231 19.265 10.111 1.00 64.56 375 GLU A CA 1
ATOM 2887 C C . GLU A 1 375 ? 5.050 19.676 11.590 1.00 64.56 375 GLU A C 1
ATOM 2889 O O . GLU A 1 375 ? 5.033 18.821 12.483 1.00 64.56 375 GLU A O 1
ATOM 2894 N N . ASN A 1 376 ? 4.830 20.972 11.834 1.00 67.75 376 ASN A N 1
ATOM 2895 C CA . ASN A 1 376 ? 4.571 21.563 13.155 1.00 67.75 376 ASN A CA 1
ATOM 2896 C C . ASN A 1 376 ? 3.107 22.007 13.358 1.00 67.75 376 ASN A C 1
ATOM 2898 O O . ASN A 1 376 ? 2.796 22.665 14.347 1.00 67.75 376 ASN A O 1
ATOM 2902 N N . GLY A 1 377 ? 2.209 21.668 12.430 1.00 67.19 377 GLY A N 1
ATOM 2903 C CA . GLY A 1 377 ? 0.784 21.984 12.513 1.00 67.19 377 GLY A CA 1
ATOM 2904 C C . GLY A 1 377 ? -0.011 21.013 13.398 1.00 67.19 377 GLY A C 1
ATOM 2905 O O . GLY A 1 377 ? 0.508 19.972 13.814 1.00 67.19 377 GLY A O 1
ATOM 2906 N N . PRO A 1 378 ? -1.292 21.318 13.670 1.00 75.06 378 PRO A N 1
ATOM 2907 C CA . PRO A 1 378 ? -2.201 20.380 14.319 1.00 75.06 378 PRO A CA 1
ATOM 2908 C C . PRO A 1 378 ? -2.504 19.181 13.408 1.00 75.06 378 PRO A C 1
ATOM 2910 O O . PRO A 1 378 ? -2.453 19.287 12.176 1.00 75.06 378 PRO A O 1
ATOM 2913 N N . THR A 1 379 ? -2.857 18.055 14.032 1.00 81.81 379 THR A N 1
ATOM 2914 C CA . THR A 1 379 ? -3.561 16.930 13.393 1.00 81.81 379 THR A CA 1
ATOM 2915 C C . THR A 1 379 ? -4.874 17.399 12.772 1.00 81.81 379 THR A C 1
ATOM 2917 O O . THR A 1 379 ? -5.422 18.436 13.153 1.00 81.81 379 THR A O 1
ATOM 2920 N N . SER A 1 380 ? -5.383 16.655 11.795 1.00 87.00 380 SER A N 1
ATOM 2921 C CA . SER A 1 380 ? -6.693 16.950 11.223 1.00 87.00 380 SER A CA 1
ATOM 2922 C C . SER A 1 380 ? -7.811 16.395 12.098 1.00 87.00 380 SER A C 1
ATOM 2924 O O . SER A 1 380 ? -7.775 15.227 12.462 1.00 87.00 380 SER A O 1
ATOM 2926 N N . ARG A 1 381 ? -8.825 17.222 12.367 1.00 90.06 381 ARG A N 1
ATOM 2927 C CA . ARG A 1 381 ? -10.111 16.806 12.946 1.00 90.06 381 ARG A CA 1
ATOM 2928 C C . ARG A 1 381 ? -10.862 15.862 11.996 1.00 90.06 381 ARG A C 1
ATOM 2930 O O . ARG A 1 381 ? -11.253 14.767 12.376 1.00 90.06 381 ARG A O 1
ATOM 2937 N N . LEU A 1 382 ? -11.009 16.283 10.739 1.00 92.19 382 LEU A N 1
ATOM 2938 C CA . LEU A 1 382 ? -11.686 15.525 9.681 1.00 92.19 382 LEU A CA 1
ATOM 2939 C C . LEU A 1 382 ? -10.714 14.583 8.965 1.00 92.19 382 LEU A C 1
ATOM 2941 O O . LEU A 1 382 ? -9.567 14.967 8.705 1.00 92.19 382 LEU A O 1
ATOM 2945 N N . LEU A 1 383 ? -11.175 13.393 8.584 1.00 93.62 383 LEU A N 1
ATOM 2946 C CA . LEU A 1 383 ? -10.401 12.425 7.805 1.00 93.62 383 LEU A CA 1
ATOM 2947 C C . LEU A 1 383 ? -10.020 13.020 6.448 1.00 93.62 383 LEU A C 1
ATOM 2949 O O . LEU A 1 383 ? -10.858 13.547 5.713 1.00 93.62 383 LEU A O 1
ATOM 2953 N N . ARG A 1 384 ? -8.741 12.921 6.087 1.00 91.00 384 ARG A N 1
ATOM 2954 C CA . ARG A 1 384 ? -8.202 13.481 4.845 1.00 91.00 384 ARG A CA 1
ATOM 2955 C C . ARG A 1 384 ? -7.720 12.382 3.913 1.00 91.00 384 ARG A C 1
ATOM 2957 O O . ARG A 1 384 ? -7.427 11.268 4.345 1.00 91.00 384 ARG A O 1
ATOM 2964 N N . ARG A 1 385 ? -7.620 12.715 2.627 1.00 91.19 385 ARG A N 1
ATOM 2965 C CA . ARG A 1 385 ? -6.977 11.884 1.609 1.00 91.19 385 ARG A CA 1
ATOM 2966 C C . ARG A 1 385 ? -6.164 12.703 0.614 1.00 91.19 385 ARG A C 1
ATOM 2968 O O . ARG A 1 385 ? -6.463 13.871 0.350 1.00 91.19 385 ARG A O 1
ATOM 2975 N N . LEU A 1 386 ? -5.153 12.069 0.038 1.00 87.69 386 LEU A N 1
ATOM 2976 C CA . LEU A 1 386 ? -4.304 12.627 -1.007 1.00 87.69 386 LEU A CA 1
ATOM 2977 C C . LEU A 1 386 ? -4.010 11.546 -2.049 1.00 87.69 386 LEU A C 1
ATOM 2979 O O . LEU A 1 386 ? -3.695 10.415 -1.690 1.00 87.69 386 LEU A O 1
ATOM 2983 N N . ASP A 1 387 ? -4.079 11.910 -3.326 1.00 89.75 387 ASP A N 1
ATOM 2984 C CA . ASP A 1 387 ? -3.704 11.030 -4.429 1.00 89.75 387 ASP A CA 1
ATOM 2985 C C . ASP A 1 387 ? -2.249 11.318 -4.837 1.00 89.75 387 ASP A C 1
ATOM 2987 O O . ASP A 1 387 ? -1.896 12.447 -5.201 1.00 89.75 387 ASP A O 1
ATOM 2991 N N . VAL A 1 388 ? -1.390 10.303 -4.731 1.00 89.38 388 VAL A N 1
ATOM 2992 C CA . VAL A 1 388 ? 0.068 10.395 -4.908 1.00 89.38 388 VAL A CA 1
ATOM 2993 C C . VAL A 1 388 ? 0.578 9.424 -5.981 1.00 89.38 388 VAL A C 1
ATOM 2995 O O . VAL A 1 388 ? 0.136 8.273 -6.021 1.00 89.38 388 VAL A O 1
ATOM 2998 N N . PRO A 1 389 ? 1.533 9.826 -6.837 1.00 92.12 389 PRO A N 1
ATOM 2999 C CA . PRO A 1 389 ? 2.194 8.909 -7.756 1.00 92.12 389 PRO A CA 1
ATOM 3000 C C . PRO A 1 389 ? 3.241 8.072 -7.013 1.00 92.12 389 PRO A C 1
ATOM 3002 O O . PRO A 1 389 ? 3.931 8.567 -6.117 1.00 92.12 389 PRO A O 1
ATOM 3005 N N . ARG A 1 390 ? 3.407 6.806 -7.410 1.00 92.81 390 ARG A N 1
ATOM 3006 C CA . ARG A 1 390 ? 4.528 5.972 -6.955 1.00 92.81 390 ARG A CA 1
ATOM 3007 C C . ARG A 1 390 ? 5.811 6.367 -7.684 1.00 92.81 390 ARG A C 1
ATOM 3009 O O . ARG A 1 390 ? 5.875 6.347 -8.911 1.00 92.81 390 ARG A O 1
ATOM 3016 N N . ILE A 1 391 ? 6.863 6.623 -6.917 1.00 91.50 391 ILE A N 1
ATOM 3017 C CA . ILE A 1 391 ? 8.187 6.985 -7.428 1.00 91.50 391 ILE A CA 1
ATOM 3018 C C . ILE A 1 391 ? 9.031 5.719 -7.650 1.00 91.50 391 ILE A C 1
ATOM 3020 O O . ILE A 1 391 ? 8.834 4.680 -7.006 1.00 91.50 391 ILE A O 1
ATOM 3024 N N . ARG A 1 392 ? 9.977 5.768 -8.594 1.00 90.75 392 ARG A N 1
ATOM 3025 C CA . ARG A 1 392 ? 10.952 4.684 -8.806 1.00 90.75 392 ARG A CA 1
ATOM 3026 C C . ARG A 1 392 ? 11.991 4.709 -7.681 1.00 90.75 392 ARG A C 1
ATOM 3028 O O . ARG A 1 392 ? 12.463 5.779 -7.319 1.00 90.75 392 ARG A O 1
ATOM 3035 N N . SER A 1 393 ? 12.386 3.550 -7.145 1.00 89.00 393 SER A N 1
ATOM 3036 C CA . SER A 1 393 ? 13.306 3.502 -5.993 1.00 89.00 393 SER A CA 1
ATOM 3037 C C . SER A 1 393 ? 14.620 4.247 -6.246 1.00 89.00 393 SER A C 1
ATOM 3039 O O . SER A 1 393 ? 15.051 4.992 -5.376 1.00 89.00 393 SER A O 1
ATOM 3041 N N . GLN A 1 394 ? 15.190 4.115 -7.450 1.00 89.38 394 GLN A N 1
ATOM 3042 C CA . GLN A 1 394 ? 16.387 4.847 -7.877 1.00 89.38 394 GLN A CA 1
ATOM 3043 C C . GLN A 1 394 ? 16.195 6.369 -7.765 1.00 89.38 394 GLN A C 1
ATOM 3045 O O . GLN A 1 394 ? 16.921 7.029 -7.034 1.00 89.38 394 GLN A O 1
ATOM 3050 N N . GLU A 1 395 ? 15.143 6.898 -8.392 1.00 89.81 395 GLU A N 1
ATOM 3051 C CA . GLU A 1 395 ? 14.793 8.322 -8.369 1.00 89.81 395 GLU A CA 1
ATOM 3052 C C . GLU A 1 395 ? 14.507 8.844 -6.950 1.00 89.81 395 GLU A C 1
ATOM 3054 O O . GLU A 1 395 ? 14.810 9.995 -6.642 1.00 89.81 395 GLU A O 1
ATOM 3059 N N . CYS A 1 396 ? 13.931 8.017 -6.071 1.00 90.44 396 CYS A N 1
ATOM 3060 C CA . CYS A 1 396 ? 13.724 8.397 -4.675 1.00 90.44 396 CYS A CA 1
ATOM 3061 C C . CYS A 1 396 ? 15.053 8.510 -3.912 1.00 90.44 396 CYS A C 1
ATOM 3063 O O . CYS A 1 396 ? 15.296 9.529 -3.269 1.00 90.44 396 CYS A O 1
ATOM 3065 N N . VAL A 1 397 ? 15.932 7.508 -4.031 1.00 90.88 397 VAL A N 1
ATOM 3066 C CA . VAL A 1 397 ? 17.272 7.523 -3.416 1.00 90.88 397 VAL A CA 1
ATOM 3067 C C . VAL A 1 397 ? 18.086 8.719 -3.926 1.00 90.88 397 VAL A C 1
ATOM 3069 O O . VAL A 1 397 ? 18.652 9.453 -3.119 1.00 90.88 397 VAL A O 1
ATOM 3072 N N . GLU A 1 398 ? 18.089 8.959 -5.240 1.00 89.81 398 GLU A N 1
ATOM 3073 C CA . GLU A 1 398 ? 18.801 10.070 -5.887 1.00 89.81 398 GLU A CA 1
ATOM 3074 C C . GLU A 1 398 ? 18.287 11.448 -5.452 1.00 89.81 398 GLU A C 1
ATOM 3076 O O . GLU A 1 398 ? 19.089 12.317 -5.113 1.00 89.81 398 GLU A O 1
ATOM 3081 N N . LYS A 1 399 ? 16.964 11.672 -5.459 1.00 86.69 399 LYS A N 1
ATOM 3082 C CA . LYS A 1 399 ? 16.393 13.009 -5.221 1.00 86.69 399 LYS A CA 1
ATOM 3083 C C . LYS A 1 399 ? 16.285 13.388 -3.746 1.00 86.69 399 LYS A C 1
ATOM 3085 O O . LYS A 1 399 ? 16.470 14.561 -3.438 1.00 86.69 399 LYS A O 1
ATOM 3090 N N . SER A 1 400 ? 15.980 12.444 -2.849 1.00 84.38 400 SER A N 1
ATOM 3091 C CA . SER A 1 400 ? 15.795 12.742 -1.417 1.00 84.38 400 SER A CA 1
ATOM 3092 C C . SER A 1 400 ? 16.907 12.208 -0.513 1.00 84.38 400 SER A C 1
ATOM 3094 O O . SER A 1 400 ? 16.868 12.430 0.701 1.00 84.38 400 SER A O 1
ATOM 3096 N N . GLY A 1 401 ? 17.925 11.526 -1.054 1.00 86.69 401 GLY A N 1
ATOM 3097 C CA . GLY A 1 401 ? 19.073 11.032 -0.284 1.00 86.69 401 GLY A CA 1
ATOM 3098 C C . GLY A 1 401 ? 18.658 10.103 0.862 1.00 86.69 401 GLY A C 1
ATOM 3099 O O . GLY A 1 401 ? 19.132 10.253 1.994 1.00 86.69 401 GLY A O 1
ATOM 3100 N N . VAL A 1 402 ? 17.675 9.237 0.615 1.00 86.88 402 VAL A N 1
ATOM 3101 C CA . VAL A 1 402 ? 17.175 8.226 1.560 1.00 86.88 402 VAL A CA 1
ATOM 3102 C C . VAL A 1 402 ? 17.769 6.861 1.236 1.00 86.88 402 VAL A C 1
ATOM 3104 O O . VAL A 1 402 ? 17.975 6.532 0.073 1.00 86.88 402 VAL A O 1
ATOM 3107 N N . MET A 1 403 ? 17.990 6.035 2.258 1.00 88.38 403 MET A N 1
ATOM 3108 C CA . MET A 1 403 ? 18.277 4.614 2.065 1.00 88.38 403 MET A CA 1
ATOM 3109 C C . MET A 1 403 ? 16.955 3.843 2.087 1.00 88.38 403 MET A C 1
ATOM 3111 O O . MET A 1 403 ? 16.208 3.940 3.057 1.00 88.38 403 MET A O 1
ATOM 3115 N N . LEU A 1 404 ? 16.670 3.084 1.027 1.00 91.88 404 LEU A N 1
ATOM 3116 C CA . LEU A 1 404 ? 15.483 2.230 0.926 1.00 91.88 404 LEU A CA 1
ATOM 3117 C C . LEU A 1 404 ? 15.889 0.759 0.954 1.00 91.88 404 LEU A C 1
ATOM 3119 O O . LEU A 1 404 ? 16.821 0.358 0.257 1.00 91.88 404 LEU A O 1
ATOM 3123 N N . THR A 1 405 ? 15.145 -0.062 1.691 1.00 94.56 405 THR A N 1
ATOM 3124 C CA . THR A 1 405 ? 15.215 -1.521 1.546 1.00 94.56 405 THR A CA 1
ATOM 3125 C C . THR A 1 405 ? 14.273 -1.994 0.435 1.00 94.56 405 THR A C 1
ATOM 3127 O O . THR A 1 405 ? 13.400 -1.259 -0.035 1.00 94.56 405 THR A O 1
ATOM 3130 N N . THR A 1 406 ? 14.396 -3.255 0.019 1.00 94.00 406 THR A N 1
ATOM 3131 C CA . THR A 1 406 ? 13.458 -3.890 -0.930 1.00 94.00 406 THR A CA 1
ATOM 3132 C C . THR A 1 406 ? 12.009 -3.896 -0.422 1.00 94.00 406 THR A C 1
ATOM 3134 O O . THR A 1 406 ? 11.073 -3.919 -1.228 1.00 94.00 406 THR A O 1
ATOM 3137 N N . ASN A 1 407 ? 11.826 -3.813 0.898 1.00 96.81 407 ASN A N 1
ATOM 3138 C CA . ASN A 1 407 ? 10.544 -3.749 1.597 1.00 96.81 407 ASN A CA 1
ATOM 3139 C C . ASN A 1 407 ? 9.901 -2.356 1.612 1.00 96.81 407 ASN A C 1
ATOM 3141 O O . ASN A 1 407 ? 8.786 -2.218 2.107 1.00 96.81 407 ASN A O 1
ATOM 3145 N N . MET A 1 408 ? 10.568 -1.330 1.082 1.00 95.94 408 MET A N 1
ATOM 3146 C CA . MET A 1 408 ? 10.077 0.050 1.058 1.00 95.94 408 MET A CA 1
ATOM 3147 C C . MET A 1 408 ? 9.833 0.537 -0.367 1.00 95.94 408 MET A C 1
ATOM 3149 O O . MET A 1 408 ? 10.470 0.087 -1.322 1.00 95.94 408 MET A O 1
ATOM 3153 N N . PHE A 1 409 ? 8.954 1.521 -0.517 1.00 95.12 409 PHE A N 1
ATOM 3154 C CA . PHE A 1 409 ? 8.870 2.350 -1.717 1.00 95.12 409 PHE A CA 1
ATOM 3155 C C . PHE A 1 409 ? 8.433 3.772 -1.366 1.00 95.12 409 PHE A C 1
ATOM 3157 O O . PHE A 1 409 ? 7.901 4.014 -0.286 1.00 95.12 409 PHE A O 1
ATOM 3164 N N . CYS A 1 410 ? 8.649 4.703 -2.293 1.00 93.06 410 CYS A N 1
ATOM 3165 C CA . CYS A 1 410 ? 8.265 6.099 -2.123 1.00 93.06 410 CYS A CA 1
ATOM 3166 C C . CYS A 1 410 ? 7.033 6.442 -2.962 1.00 93.06 410 CYS A C 1
ATOM 3168 O O . CYS A 1 410 ? 6.879 5.944 -4.084 1.00 93.06 410 CYS A O 1
ATOM 3170 N N . ALA A 1 411 ? 6.196 7.338 -2.449 1.00 91.44 411 ALA A N 1
ATOM 3171 C CA . ALA A 1 411 ? 5.123 7.978 -3.202 1.00 91.44 411 ALA A CA 1
ATOM 3172 C C . ALA A 1 411 ? 4.948 9.433 -2.737 1.00 91.44 411 ALA A C 1
ATOM 3174 O O . ALA A 1 411 ? 5.182 9.741 -1.569 1.00 91.44 411 ALA A O 1
ATOM 3175 N N . GLY A 1 412 ? 4.559 10.328 -3.646 1.00 88.19 412 GLY A N 1
ATOM 3176 C CA . GLY A 1 412 ? 4.381 11.757 -3.355 1.00 88.19 412 GLY A CA 1
ATOM 3177 C C . GLY A 1 412 ? 4.968 12.673 -4.427 1.00 88.19 412 GLY A C 1
ATOM 3178 O O . GLY A 1 412 ? 5.272 12.232 -5.532 1.00 88.19 412 GLY A O 1
ATOM 3179 N N . TYR A 1 413 ? 5.130 13.953 -4.087 1.00 84.06 413 TYR A N 1
ATOM 3180 C CA . TYR A 1 413 ? 5.563 15.015 -5.003 1.00 84.06 413 TYR A CA 1
ATOM 3181 C C . TYR A 1 413 ? 6.833 15.696 -4.471 1.00 84.06 413 TYR A C 1
ATOM 3183 O O . TYR A 1 413 ? 6.849 16.173 -3.336 1.00 84.06 413 TYR A O 1
ATOM 3191 N N . ILE A 1 414 ? 7.895 15.760 -5.283 1.00 78.56 414 ILE A N 1
ATOM 3192 C CA . ILE A 1 414 ? 9.216 16.269 -4.861 1.00 78.56 414 ILE A CA 1
ATOM 3193 C C . ILE A 1 414 ? 9.203 17.780 -4.575 1.00 78.56 414 ILE A C 1
ATOM 3195 O O . ILE A 1 414 ? 10.033 18.300 -3.833 1.00 78.56 414 ILE A O 1
ATOM 3199 N N . GLU A 1 415 ? 8.224 18.497 -5.123 1.00 75.31 415 GLU A N 1
ATOM 3200 C CA . GLU A 1 415 ? 7.963 19.919 -4.904 1.00 75.31 415 GLU A CA 1
ATOM 3201 C C . GLU A 1 415 ? 7.463 20.230 -3.477 1.00 75.31 415 GLU A C 1
ATOM 3203 O O . GLU A 1 415 ? 7.249 21.403 -3.138 1.00 75.31 415 GLU A O 1
ATOM 3208 N N . GLY A 1 416 ? 7.253 19.192 -2.657 1.00 64.56 416 GLY A N 1
ATOM 3209 C CA . GLY A 1 416 ? 6.681 19.269 -1.321 1.00 64.56 416 GLY A CA 1
ATOM 3210 C C . GLY A 1 416 ? 5.213 19.695 -1.349 1.00 64.56 416 GLY A C 1
ATOM 3211 O O . GLY A 1 416 ? 4.485 19.469 -2.316 1.00 64.56 416 GLY A O 1
ATOM 3212 N N . LYS A 1 417 ? 4.767 20.358 -0.275 1.00 60.72 417 LYS A N 1
ATOM 3213 C CA . LYS A 1 417 ? 3.415 20.928 -0.080 1.00 60.72 417 LYS A CA 1
ATOM 3214 C C . LYS A 1 417 ? 2.275 19.899 0.012 1.00 60.72 417 LYS A C 1
ATOM 3216 O O . LYS A 1 417 ? 1.200 20.256 0.491 1.00 60.72 417 LYS A O 1
ATOM 3221 N N . GLN A 1 418 ? 2.475 18.653 -0.422 1.00 61.41 418 GLN A N 1
ATOM 3222 C CA . GLN A 1 418 ? 1.512 17.555 -0.294 1.00 61.41 418 GLN A CA 1
ATOM 3223 C C . GLN A 1 418 ? 2.236 16.240 0.027 1.00 61.41 418 GLN A C 1
ATOM 3225 O O . GLN A 1 418 ? 3.013 15.754 -0.789 1.00 61.41 418 GLN A O 1
ATOM 3230 N N . ASP A 1 419 ? 1.975 15.678 1.205 1.00 57.16 419 ASP A N 1
ATOM 3231 C CA . ASP A 1 419 ? 2.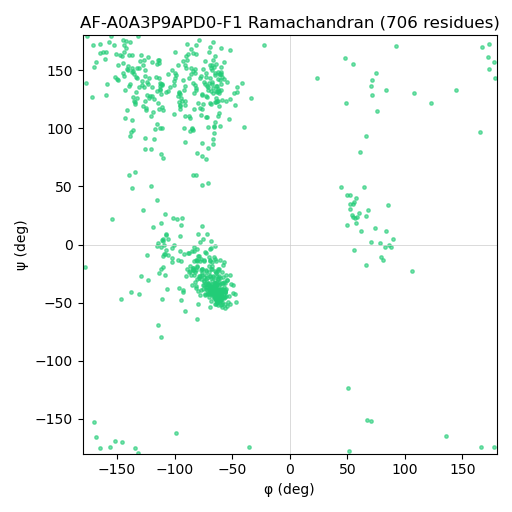543 14.414 1.685 1.00 57.16 419 ASP A CA 1
ATOM 3232 C C . ASP A 1 419 ? 1.683 13.878 2.845 1.00 57.16 419 ASP A C 1
ATOM 3234 O O . ASP A 1 419 ? 0.879 14.617 3.420 1.00 57.16 419 ASP A O 1
ATOM 3238 N N . SER A 1 420 ? 1.891 12.613 3.197 1.00 58.00 420 SER A N 1
ATOM 3239 C CA . SER A 1 420 ? 1.549 12.050 4.506 1.00 58.00 420 SER A CA 1
ATOM 3240 C C . SER A 1 420 ? 2.374 12.699 5.630 1.00 58.00 420 SER A C 1
ATOM 3242 O O . SER A 1 420 ? 3.469 13.215 5.395 1.00 58.00 420 SER A O 1
ATOM 3244 N N . CYS A 1 421 ? 1.872 12.696 6.866 1.00 68.00 421 CYS A N 1
ATOM 3245 C CA . CYS A 1 421 ? 2.580 13.265 8.014 1.00 68.00 421 CYS A CA 1
ATOM 3246 C C . CYS A 1 421 ? 2.339 12.482 9.317 1.00 68.00 421 CYS A C 1
ATOM 3248 O O . CYS A 1 421 ? 1.562 11.533 9.386 1.00 68.00 421 CYS A O 1
ATOM 3250 N N . LYS A 1 422 ? 3.013 12.896 10.398 1.00 58.62 422 LYS A N 1
ATOM 3251 C CA . LYS A 1 422 ? 2.837 12.369 11.762 1.00 58.62 422 LYS A CA 1
ATOM 3252 C C . LYS A 1 422 ? 1.346 12.296 12.124 1.00 58.62 422 LYS A C 1
ATOM 3254 O O . LYS A 1 422 ? 0.672 13.326 12.141 1.00 58.62 422 LYS A O 1
ATOM 3259 N N . GLY A 1 423 ? 0.863 11.088 12.418 1.00 59.03 423 GLY A N 1
ATOM 3260 C CA . GLY A 1 423 ? -0.550 10.764 12.661 1.00 59.03 423 GLY A CA 1
ATOM 3261 C C . GLY A 1 423 ? -1.230 9.991 11.519 1.00 59.03 423 GLY A C 1
ATOM 3262 O O . GLY A 1 423 ? -2.166 9.245 11.788 1.00 59.03 423 GLY A O 1
ATOM 3263 N N . ASP A 1 424 ? -0.722 10.077 10.283 1.00 79.88 424 ASP A N 1
ATOM 3264 C CA . ASP A 1 424 ? -1.098 9.167 9.184 1.00 79.88 424 ASP A CA 1
ATOM 3265 C C . ASP A 1 424 ? -0.355 7.823 9.276 1.00 79.88 424 ASP A C 1
ATOM 3267 O O . ASP A 1 424 ? -0.805 6.834 8.704 1.00 79.88 424 ASP A O 1
ATOM 3271 N N . SER A 1 425 ? 0.764 7.782 10.013 1.00 90.31 425 SER A N 1
ATOM 3272 C CA . SER A 1 425 ? 1.541 6.593 10.396 1.00 90.31 425 SER A CA 1
ATOM 3273 C C . SER A 1 425 ? 0.680 5.351 10.634 1.00 90.31 425 SER A C 1
ATOM 3275 O O . SER A 1 425 ? -0.245 5.391 11.439 1.00 90.31 425 SER A O 1
ATOM 3277 N N . GLY A 1 426 ? 0.984 4.239 9.965 1.00 95.62 426 GLY A N 1
ATOM 3278 C CA . GLY A 1 426 ? 0.206 2.999 10.040 1.00 95.62 426 GLY A CA 1
ATOM 3279 C C . GLY A 1 426 ? -1.074 2.977 9.194 1.00 95.62 426 GLY A C 1
ATOM 3280 O O . GLY A 1 426 ? -1.653 1.909 9.002 1.00 95.62 426 GLY A O 1
ATOM 3281 N N . GLY A 1 427 ? -1.499 4.120 8.651 1.00 96.00 427 GLY A N 1
ATOM 3282 C CA . GLY A 1 427 ? -2.604 4.237 7.705 1.00 96.00 427 GLY A CA 1
ATOM 3283 C C . GLY A 1 427 ? -2.299 3.635 6.324 1.00 96.00 427 GLY A C 1
ATOM 3284 O O . GLY A 1 427 ? -1.160 3.261 6.028 1.00 96.00 427 GLY A O 1
ATOM 3285 N N . PRO A 1 428 ? -3.320 3.515 5.462 1.00 97.69 428 PRO A N 1
ATOM 3286 C CA . PRO A 1 428 ? -3.216 2.831 4.181 1.00 97.69 428 PRO A CA 1
ATOM 3287 C C . PRO A 1 428 ? -2.689 3.731 3.053 1.00 97.69 428 PRO A C 1
ATOM 3289 O O . PRO A 1 428 ? -3.056 4.901 2.950 1.00 97.69 428 PRO A O 1
ATOM 3292 N N . LEU A 1 429 ? -1.943 3.132 2.123 1.00 97.44 429 LEU A N 1
ATOM 3293 C CA . LEU A 1 429 ? -1.860 3.579 0.731 1.00 97.44 429 LEU A CA 1
ATOM 3294 C C . LEU A 1 429 ? -2.575 2.549 -0.148 1.00 97.44 429 LEU A C 1
ATOM 3296 O O . LEU A 1 429 ? -2.138 1.397 -0.240 1.00 97.44 429 LEU A O 1
ATOM 3300 N N . VAL A 1 430 ? -3.663 2.955 -0.797 1.00 98.19 430 VAL A N 1
ATOM 3301 C CA . VAL A 1 430 ? -4.521 2.068 -1.593 1.00 98.19 430 VAL A CA 1
ATOM 3302 C C . VAL A 1 430 ? -4.482 2.385 -3.084 1.00 98.19 430 VAL A C 1
ATOM 3304 O O . VAL A 1 430 ? -4.185 3.500 -3.501 1.00 98.19 430 VAL A O 1
ATOM 3307 N N . THR A 1 431 ? -4.809 1.391 -3.905 1.00 97.81 431 THR A N 1
ATOM 3308 C CA . THR A 1 431 ? -4.962 1.531 -5.357 1.00 97.81 431 THR A CA 1
ATOM 3309 C C . THR A 1 431 ? -6.329 1.008 -5.772 1.00 97.81 431 THR A C 1
ATOM 3311 O O . THR A 1 431 ? -6.645 -0.151 -5.507 1.00 97.81 431 THR A O 1
ATOM 3314 N N . LEU A 1 432 ? -7.132 1.843 -6.433 1.00 95.81 432 LEU A N 1
ATOM 3315 C CA . LEU A 1 432 ? -8.326 1.384 -7.137 1.00 95.81 432 LEU A CA 1
ATOM 3316 C C . LEU A 1 432 ? -7.888 0.698 -8.437 1.00 95.81 432 LEU A C 1
ATOM 3318 O O . LEU A 1 432 ? -7.222 1.315 -9.268 1.00 95.81 432 LEU A O 1
ATOM 3322 N N . TYR A 1 433 ? -8.247 -0.573 -8.603 1.00 94.81 433 TYR A N 1
ATOM 3323 C CA . TYR A 1 433 ? -8.003 -1.339 -9.820 1.00 94.81 433 TYR A CA 1
ATOM 3324 C C . TYR A 1 433 ? -9.327 -1.907 -10.329 1.00 94.81 433 TYR A C 1
ATOM 3326 O O . TYR A 1 433 ? -9.986 -2.691 -9.641 1.00 94.81 433 TYR A O 1
ATOM 3334 N N . ARG A 1 434 ? -9.730 -1.480 -11.534 1.00 90.06 434 ARG A N 1
ATOM 3335 C CA . ARG A 1 434 ? -11.110 -1.635 -12.030 1.00 90.06 434 ARG A CA 1
ATOM 3336 C C . ARG A 1 434 ? -12.082 -1.103 -10.963 1.00 90.06 434 ARG A C 1
ATOM 3338 O O . ARG A 1 434 ? -11.908 0.030 -10.526 1.00 90.06 434 ARG A O 1
ATOM 3345 N N . ASP A 1 435 ? -13.026 -1.916 -10.495 1.00 90.19 435 ASP A N 1
ATOM 3346 C CA . ASP A 1 435 ? -14.024 -1.516 -9.494 1.00 90.19 435 ASP A CA 1
ATOM 3347 C C . ASP A 1 435 ? -13.637 -1.882 -8.044 1.00 90.19 435 ASP A C 1
ATOM 3349 O O . ASP A 1 435 ? -14.483 -1.783 -7.151 1.00 90.19 435 ASP A O 1
ATOM 3353 N N . THR A 1 436 ? -12.419 -2.376 -7.780 1.00 96.75 436 THR A N 1
ATOM 3354 C CA . THR A 1 436 ? -12.013 -2.904 -6.459 1.00 96.75 436 THR A CA 1
ATOM 3355 C C . THR A 1 436 ? -10.737 -2.244 -5.943 1.00 96.75 436 THR A C 1
ATOM 3357 O O . THR A 1 436 ? -9.756 -2.079 -6.666 1.00 96.75 436 THR A O 1
ATOM 3360 N N . THR A 1 437 ? -10.736 -1.877 -4.663 1.00 98.19 437 THR A N 1
ATOM 3361 C CA . THR A 1 437 ? -9.622 -1.178 -4.014 1.00 98.19 437 THR A CA 1
ATOM 3362 C C . THR A 1 437 ? -8.710 -2.149 -3.259 1.00 98.19 437 THR A C 1
ATOM 3364 O O . THR A 1 437 ? -9.169 -2.920 -2.414 1.00 98.19 437 THR A O 1
ATOM 3367 N N . PHE A 1 438 ? -7.407 -2.083 -3.533 1.00 98.69 438 PHE A N 1
ATOM 3368 C CA . PHE A 1 438 ? -6.379 -2.955 -2.962 1.00 98.69 438 PHE A CA 1
ATOM 3369 C C . PHE A 1 438 ? -5.369 -2.178 -2.113 1.00 98.69 438 PHE A C 1
ATOM 3371 O O . PHE A 1 438 ? -4.991 -1.056 -2.457 1.00 98.69 438 PHE A O 1
ATOM 3378 N N . LEU A 1 439 ? -4.885 -2.786 -1.027 1.00 98.62 439 LEU A N 1
ATOM 3379 C CA . LEU A 1 439 ? -3.817 -2.221 -0.202 1.00 98.62 439 LEU A CA 1
ATOM 3380 C C . LEU A 1 439 ? -2.459 -2.395 -0.896 1.00 98.62 439 LEU A C 1
ATOM 3382 O O . LEU A 1 439 ? -2.000 -3.518 -1.096 1.00 98.62 439 LEU A O 1
ATOM 3386 N N . LEU A 1 440 ? -1.807 -1.283 -1.239 1.00 98.19 440 LEU A N 1
ATOM 3387 C CA . LEU A 1 440 ? -0.487 -1.275 -1.874 1.00 98.19 440 LEU A CA 1
ATOM 3388 C C . LEU A 1 440 ? 0.642 -1.083 -0.848 1.00 98.19 440 LEU A C 1
ATOM 3390 O O . LEU A 1 440 ? 1.707 -1.696 -0.968 1.00 98.19 440 LEU A O 1
ATOM 3394 N N . GLY A 1 441 ? 0.413 -0.250 0.168 1.00 97.88 441 GLY A N 1
ATOM 3395 C CA . GLY A 1 441 ? 1.392 0.018 1.215 1.00 97.88 441 GLY A CA 1
ATOM 3396 C C . GLY A 1 441 ? 0.782 0.513 2.521 1.00 97.88 441 GLY A C 1
ATOM 3397 O O . GLY A 1 441 ? -0.418 0.767 2.607 1.00 97.88 441 GLY A O 1
ATOM 3398 N N . ILE A 1 442 ? 1.634 0.653 3.533 1.00 98.38 442 ILE A N 1
ATOM 3399 C CA . ILE A 1 442 ? 1.313 1.244 4.840 1.00 98.38 442 ILE A CA 1
ATOM 3400 C C . ILE A 1 442 ? 2.210 2.469 5.037 1.00 98.38 442 ILE A C 1
ATOM 3402 O O . ILE A 1 442 ? 3.405 2.394 4.746 1.00 98.38 442 ILE A O 1
ATOM 3406 N N . VAL A 1 443 ? 1.649 3.587 5.505 1.00 96.50 443 VAL A N 1
ATOM 3407 C CA . VAL A 1 443 ? 2.393 4.822 5.816 1.00 96.50 443 VAL A CA 1
ATOM 3408 C C . VAL A 1 443 ? 3.418 4.523 6.911 1.00 96.50 443 VAL A C 1
ATOM 3410 O O . VAL A 1 443 ? 3.034 4.129 8.013 1.00 96.50 443 VAL A O 1
ATOM 3413 N N . SER A 1 444 ? 4.707 4.715 6.624 1.00 93.25 444 SER A N 1
ATOM 3414 C CA . SER A 1 444 ? 5.790 4.376 7.553 1.00 93.25 444 SER A CA 1
ATOM 3415 C C . SER A 1 444 ? 6.544 5.617 8.035 1.00 93.25 444 SER A C 1
ATOM 3417 O O . SER A 1 444 ? 6.397 6.003 9.194 1.00 93.25 444 SER A O 1
ATOM 3419 N N . TRP A 1 445 ? 7.309 6.292 7.172 1.00 86.88 445 TRP A N 1
ATOM 3420 C CA . TRP A 1 445 ? 8.128 7.441 7.581 1.00 86.88 445 TRP A CA 1
ATOM 3421 C C . TRP A 1 445 ? 8.377 8.442 6.447 1.00 86.88 445 TRP A C 1
ATOM 3423 O O . TRP A 1 445 ? 8.055 8.195 5.289 1.00 86.88 445 TRP A O 1
ATOM 3433 N N . GLY A 1 446 ? 8.963 9.590 6.787 1.00 80.88 446 GLY A N 1
ATOM 3434 C CA . GLY A 1 446 ? 9.345 10.639 5.843 1.00 80.88 446 GLY A CA 1
ATOM 3435 C C . GLY A 1 446 ? 10.400 11.575 6.437 1.00 80.88 446 GLY A C 1
ATOM 3436 O O . GLY A 1 446 ? 10.575 11.644 7.658 1.00 80.88 446 GLY A O 1
ATOM 3437 N N . LYS A 1 447 ? 11.124 12.294 5.574 1.00 72.75 447 LYS A N 1
ATOM 3438 C CA . LYS A 1 447 ? 12.025 13.384 5.980 1.00 72.75 447 LYS A CA 1
ATOM 3439 C C . LYS A 1 447 ? 11.208 14.675 6.120 1.00 72.75 447 LYS A C 1
ATOM 3441 O O . LYS A 1 447 ? 10.886 15.332 5.132 1.00 72.75 447 LYS A O 1
ATOM 3446 N N . GLY A 1 448 ? 10.850 15.005 7.360 1.00 67.00 448 GLY A N 1
ATOM 3447 C CA . GLY A 1 448 ? 9.880 16.062 7.664 1.00 67.00 448 GLY A CA 1
ATOM 3448 C C . GLY A 1 448 ? 8.458 15.656 7.264 1.00 67.00 448 GLY A C 1
ATOM 3449 O O . GLY A 1 448 ? 8.136 14.471 7.245 1.00 67.00 448 GLY A O 1
ATOM 3450 N N . CYS A 1 449 ? 7.608 16.634 6.942 1.00 67.69 449 CYS A N 1
ATOM 3451 C CA . CYS A 1 449 ? 6.317 16.395 6.287 1.00 67.69 449 CYS A CA 1
ATOM 3452 C C . CYS A 1 449 ? 6.121 17.400 5.156 1.00 67.69 449 CYS A C 1
ATOM 3454 O O . CYS A 1 449 ? 6.145 18.606 5.416 1.00 67.69 449 CYS A O 1
ATOM 3456 N N . ALA A 1 450 ? 5.891 16.926 3.928 1.00 61.81 450 ALA A N 1
ATOM 3457 C CA . ALA A 1 450 ? 5.655 17.780 2.758 1.00 61.81 450 ALA A CA 1
ATOM 3458 C C . ALA A 1 450 ? 6.754 18.841 2.508 1.00 61.81 450 ALA A C 1
ATOM 3460 O O . ALA A 1 450 ? 6.500 19.881 1.890 1.00 61.81 450 ALA A O 1
ATOM 3461 N N . GLN A 1 451 ? 7.981 18.587 2.974 1.00 65.06 451 GLN A N 1
ATOM 3462 C CA . GLN A 1 451 ? 9.146 19.414 2.665 1.00 65.06 451 GLN A CA 1
ATOM 3463 C C . GLN A 1 451 ? 9.559 19.202 1.196 1.00 65.06 451 GLN A C 1
ATOM 3465 O O . GLN A 1 451 ? 9.609 18.053 0.752 1.00 65.06 451 GLN A O 1
ATOM 3470 N N . PRO A 1 452 ? 9.892 20.262 0.434 1.00 73.69 452 PRO A N 1
ATOM 3471 C CA . PRO A 1 452 ? 10.497 20.108 -0.886 1.00 73.69 452 PRO A CA 1
ATOM 3472 C C . PRO A 1 452 ? 11.791 19.286 -0.817 1.00 73.69 452 PRO A C 1
ATOM 3474 O O . PRO A 1 452 ? 12.568 19.428 0.124 1.00 73.69 452 PRO A O 1
ATOM 3477 N N . GLY A 1 453 ? 12.022 18.441 -1.821 1.00 74.19 453 GLY A N 1
ATOM 3478 C CA . GLY A 1 453 ? 13.154 17.512 -1.870 1.00 74.19 453 GLY A CA 1
ATOM 3479 C C . GLY A 1 453 ? 12.904 16.156 -1.201 1.00 74.19 453 GLY A C 1
ATOM 3480 O O . GLY A 1 453 ? 13.772 15.294 -1.275 1.00 74.19 453 GLY A O 1
ATOM 3481 N N . ASN A 1 454 ? 11.736 15.925 -0.591 1.00 81.19 454 ASN A N 1
ATOM 3482 C CA . ASN A 1 454 ? 11.404 14.672 0.092 1.00 81.19 454 ASN A CA 1
ATOM 3483 C C . ASN A 1 454 ? 10.128 14.013 -0.465 1.00 81.19 454 ASN A C 1
ATOM 3485 O O . ASN A 1 454 ? 9.307 14.653 -1.118 1.00 81.19 454 ASN A O 1
ATOM 3489 N N . TYR A 1 455 ? 9.979 12.716 -0.189 1.00 87.38 455 TYR A N 1
ATOM 3490 C CA . TYR A 1 455 ? 8.796 11.902 -0.484 1.00 87.38 455 TYR A CA 1
ATOM 3491 C C . TYR A 1 455 ? 8.383 11.138 0.783 1.00 87.38 455 TYR A C 1
ATOM 3493 O O . TYR A 1 455 ? 9.244 10.871 1.627 1.00 87.38 455 TYR A O 1
ATOM 3501 N N . GLY A 1 456 ? 7.123 10.707 0.876 1.00 89.44 456 GLY A N 1
ATOM 3502 C CA . GLY A 1 456 ? 6.685 9.744 1.887 1.00 89.44 456 GLY A CA 1
ATOM 3503 C C . GLY A 1 456 ? 7.170 8.326 1.559 1.00 89.44 456 GLY A C 1
ATOM 3504 O O . GLY A 1 456 ? 7.153 7.912 0.393 1.00 89.44 456 GLY A O 1
ATOM 3505 N N . ILE A 1 457 ? 7.601 7.578 2.578 1.00 93.50 457 ILE A N 1
ATOM 3506 C CA . ILE A 1 457 ? 8.077 6.194 2.479 1.00 93.50 457 ILE A CA 1
ATOM 3507 C C . ILE A 1 457 ? 7.035 5.248 3.084 1.00 93.50 457 ILE A C 1
ATOM 3509 O O . ILE A 1 457 ? 6.547 5.432 4.203 1.00 93.50 457 ILE A O 1
ATOM 3513 N N . TYR A 1 458 ? 6.717 4.206 2.320 1.00 96.50 458 TYR A N 1
ATOM 3514 C CA . TYR A 1 458 ? 5.648 3.256 2.593 1.00 96.50 458 TYR A CA 1
ATOM 3515 C C . TYR A 1 458 ? 6.196 1.829 2.656 1.00 96.50 458 TYR A C 1
ATOM 3517 O O . TYR A 1 458 ? 6.998 1.417 1.808 1.00 96.50 458 TYR A O 1
ATOM 3525 N N . THR A 1 459 ? 5.719 1.047 3.624 1.00 98.38 459 THR A N 1
ATOM 3526 C CA . THR A 1 459 ? 6.033 -0.383 3.725 1.00 98.38 459 THR A CA 1
ATOM 3527 C C . THR A 1 459 ? 5.297 -1.150 2.629 1.00 98.38 459 THR A C 1
ATOM 3529 O O . THR A 1 459 ? 4.079 -1.030 2.476 1.00 98.38 459 THR A O 1
ATOM 3532 N N . ARG A 1 460 ? 6.030 -1.954 1.856 1.00 97.75 460 ARG A N 1
ATOM 3533 C CA . ARG A 1 460 ? 5.539 -2.745 0.721 1.00 97.75 460 ARG A CA 1
ATOM 3534 C C . ARG A 1 460 ? 4.773 -3.974 1.206 1.00 97.75 460 ARG A C 1
ATOM 3536 O O . ARG A 1 460 ? 5.337 -5.059 1.315 1.00 97.75 460 ARG A O 1
ATOM 3543 N N . VAL A 1 461 ? 3.473 -3.807 1.447 1.00 98.38 461 VAL A N 1
ATOM 3544 C CA . VAL A 1 461 ? 2.555 -4.853 1.950 1.00 98.38 461 VAL A CA 1
ATOM 3545 C C . VAL A 1 461 ? 2.656 -6.167 1.170 1.00 98.38 461 VAL A C 1
ATOM 3547 O O . VAL A 1 461 ? 2.584 -7.237 1.770 1.00 98.38 461 VAL A O 1
ATOM 3550 N N . SER A 1 462 ? 2.894 -6.107 -0.142 1.00 97.31 462 SER A N 1
ATOM 3551 C CA . SER A 1 462 ? 2.979 -7.294 -0.996 1.00 97.31 462 SER A CA 1
ATOM 3552 C C . SER A 1 462 ? 4.149 -8.242 -0.651 1.00 97.31 462 SER A C 1
ATOM 3554 O O . SER A 1 462 ? 4.033 -9.444 -0.869 1.00 97.31 462 SER A O 1
ATOM 3556 N N . ASN A 1 463 ? 5.227 -7.754 -0.015 1.00 97.56 463 ASN A N 1
ATOM 3557 C CA . ASN A 1 463 ? 6.310 -8.605 0.513 1.00 97.56 463 ASN A CA 1
ATOM 3558 C C . ASN A 1 463 ? 5.918 -9.368 1.795 1.00 97.56 463 ASN A C 1
ATOM 3560 O O . ASN A 1 463 ? 6.631 -10.285 2.195 1.00 97.56 463 ASN A O 1
ATOM 3564 N N . TYR A 1 464 ? 4.814 -8.997 2.450 1.00 98.31 464 TYR A N 1
ATOM 3565 C CA . TYR A 1 464 ? 4.399 -9.542 3.747 1.00 98.31 464 TYR A CA 1
ATOM 3566 C C . TYR A 1 464 ? 3.157 -10.430 3.669 1.00 98.31 464 TYR A C 1
ATOM 3568 O O . TYR A 1 464 ? 2.683 -10.878 4.710 1.00 98.31 464 TYR A O 1
ATOM 3576 N N . LEU A 1 465 ? 2.629 -10.710 2.473 1.00 97.38 465 LEU A N 1
ATOM 3577 C CA . LEU A 1 465 ? 1.387 -11.471 2.292 1.00 97.38 465 LEU A CA 1
ATOM 3578 C C . LEU A 1 465 ? 1.419 -12.805 3.051 1.00 97.38 465 LEU A C 1
ATOM 3580 O O . LEU A 1 465 ? 0.544 -13.043 3.879 1.00 97.38 465 LEU A O 1
ATOM 3584 N N . ASP A 1 466 ? 2.463 -13.620 2.883 1.00 96.25 466 ASP A N 1
ATOM 3585 C CA . ASP A 1 466 ? 2.605 -14.908 3.583 1.00 96.25 466 ASP A CA 1
ATOM 3586 C C . ASP A 1 466 ? 2.610 -14.758 5.114 1.00 96.25 466 ASP A C 1
ATOM 3588 O O . ASP A 1 466 ? 2.003 -15.556 5.833 1.00 96.25 466 ASP A O 1
ATOM 3592 N N . TRP A 1 467 ? 3.256 -13.706 5.630 1.00 97.56 467 TRP A N 1
ATOM 3593 C CA . TRP A 1 467 ? 3.269 -13.381 7.058 1.00 97.56 467 TRP A CA 1
ATOM 3594 C C . TRP A 1 467 ? 1.864 -12.988 7.541 1.00 97.56 467 TRP A C 1
ATOM 3596 O O . TRP A 1 467 ? 1.383 -13.532 8.538 1.00 97.56 467 TRP A O 1
ATOM 3606 N N . ILE A 1 468 ? 1.164 -12.129 6.792 1.00 97.88 468 ILE A N 1
ATOM 3607 C CA . ILE A 1 468 ? -0.215 -11.720 7.084 1.00 97.88 468 ILE A CA 1
ATOM 3608 C C . ILE A 1 468 ? -1.152 -12.939 7.064 1.00 97.88 468 ILE A C 1
ATOM 3610 O O . ILE A 1 468 ? -1.920 -13.150 8.008 1.00 97.88 468 ILE A O 1
ATOM 3614 N N . HIS A 1 469 ? -1.087 -13.779 6.031 1.00 95.44 469 HIS A N 1
ATOM 3615 C CA . HIS A 1 469 ? -1.936 -14.962 5.898 1.00 95.44 469 HIS A CA 1
ATOM 3616 C C . HIS A 1 469 ? -1.646 -16.012 6.985 1.00 95.44 469 HIS A C 1
ATOM 3618 O O . HIS A 1 469 ? -2.595 -16.565 7.539 1.00 95.44 469 HIS A O 1
ATOM 3624 N N . ASN A 1 470 ? -0.389 -16.247 7.379 1.00 95.50 470 ASN A N 1
ATOM 3625 C CA . ASN A 1 470 ? -0.030 -17.212 8.433 1.00 95.50 470 ASN A CA 1
ATOM 3626 C C . ASN A 1 470 ? -0.658 -16.871 9.802 1.00 95.50 470 ASN A C 1
ATOM 3628 O O . ASN A 1 470 ? -1.206 -17.749 10.476 1.00 95.50 470 ASN A O 1
ATOM 3632 N N . TYR A 1 471 ? -0.643 -15.594 10.204 1.00 95.00 471 TYR A N 1
ATOM 3633 C CA . TYR A 1 471 ? -1.316 -15.162 11.436 1.00 95.00 471 TYR A CA 1
ATOM 3634 C C . TYR A 1 471 ? -2.845 -15.138 11.290 1.00 95.00 471 TYR A C 1
ATOM 3636 O O . TYR A 1 471 ? -3.552 -15.624 12.172 1.00 95.00 471 TYR A O 1
ATOM 3644 N N . THR A 1 472 ? -3.369 -14.624 10.173 1.00 93.06 472 THR A N 1
ATOM 3645 C CA . THR A 1 472 ? -4.817 -14.383 10.009 1.00 93.06 472 THR A CA 1
ATOM 3646 C C . THR A 1 472 ? -5.641 -15.598 9.571 1.00 93.06 472 THR A C 1
ATOM 3648 O O . THR A 1 472 ? -6.863 -15.568 9.711 1.00 93.06 472 THR A O 1
ATOM 3651 N N . SER A 1 473 ? -5.015 -16.684 9.100 1.00 84.25 473 SER A N 1
ATOM 3652 C CA . SER A 1 473 ? -5.714 -17.935 8.737 1.00 84.25 473 SER A CA 1
ATOM 3653 C C . SER A 1 473 ? -6.088 -18.800 9.947 1.00 84.25 473 SER A C 1
ATOM 3655 O O . SER A 1 473 ? -6.896 -19.720 9.826 1.00 84.25 473 SER A O 1
ATOM 3657 N N . LYS A 1 474 ? -5.526 -18.517 11.129 1.00 59.06 474 LYS A N 1
ATOM 3658 C CA . LYS A 1 474 ? -5.823 -19.241 12.374 1.00 59.06 474 LYS A CA 1
ATOM 3659 C C . LYS A 1 474 ? -7.127 -18.738 12.993 1.00 59.06 474 LYS A C 1
ATOM 3661 O O . LYS A 1 474 ? -7.118 -17.964 13.948 1.00 59.06 474 LYS A O 1
ATOM 3666 N N . GLN A 1 475 ? -8.250 -19.199 12.449 1.00 46.62 475 GLN A N 1
ATOM 3667 C CA . GLN A 1 475 ? -9.547 -19.059 13.111 1.00 46.62 475 GLN A CA 1
ATOM 3668 C C . GLN A 1 475 ? -9.533 -19.798 14.461 1.00 46.62 475 GLN A C 1
ATOM 3670 O O . GLN A 1 475 ? -9.131 -20.965 14.503 1.00 46.62 475 GLN A O 1
ATOM 3675 N N . PRO A 1 476 ? -9.991 -19.177 15.563 1.00 43.47 476 PRO A N 1
ATOM 3676 C CA . PRO A 1 476 ? -10.307 -19.910 16.779 1.00 43.47 476 PRO A CA 1
ATOM 3677 C C . PRO A 1 476 ? -11.465 -20.869 16.498 1.00 43.47 476 PRO A C 1
ATOM 3679 O O . PRO A 1 476 ? -12.497 -20.463 15.960 1.00 43.47 476 PRO A O 1
ATOM 3682 N N . THR A 1 477 ? -11.337 -22.130 16.902 1.00 30.77 477 THR A N 1
ATOM 3683 C CA . THR A 1 477 ? -12.473 -23.052 16.925 1.00 30.77 477 THR A CA 1
ATOM 3684 C C . THR A 1 477 ? -13.480 -22.571 17.969 1.00 30.77 477 THR A C 1
ATOM 3686 O O . THR A 1 477 ? -13.299 -22.784 19.167 1.00 30.77 477 THR A O 1
ATOM 3689 N N . MET A 1 478 ? -14.558 -21.914 17.531 1.00 34.56 478 MET A N 1
ATOM 3690 C CA . MET A 1 478 ? -15.687 -21.638 18.419 1.00 34.56 478 MET A CA 1
ATOM 3691 C C . MET A 1 478 ? -16.322 -22.973 18.809 1.00 34.56 478 MET A C 1
ATOM 3693 O O . MET A 1 478 ? -17.031 -23.596 18.021 1.00 34.56 478 MET A O 1
ATOM 3697 N N . GLN A 1 479 ? -16.027 -23.433 20.024 1.00 31.89 479 GLN A N 1
ATOM 3698 C CA . GLN A 1 479 ? -16.688 -24.595 20.600 1.00 31.89 479 GLN A CA 1
ATOM 3699 C C . GLN A 1 479 ? -18.178 -24.286 20.742 1.00 31.89 479 GLN A C 1
ATOM 3701 O O . GLN A 1 479 ? -18.558 -23.316 21.399 1.00 31.89 479 GLN A O 1
ATOM 3706 N N . SER A 1 480 ? -19.019 -25.124 20.139 1.00 34.38 480 SER A N 1
ATOM 3707 C CA . SER A 1 480 ? -20.459 -25.087 20.373 1.00 34.38 480 SER A CA 1
ATOM 3708 C C . SER A 1 480 ? -20.727 -25.380 21.849 1.00 34.38 480 SER A C 1
ATOM 3710 O O . SER A 1 480 ? -20.483 -26.496 22.307 1.00 34.38 480 SER A O 1
ATOM 3712 N N . GLN A 1 481 ? -21.234 -24.394 22.587 1.00 35.91 481 GLN A N 1
ATOM 3713 C CA . GLN A 1 481 ? -21.815 -24.607 23.911 1.00 35.91 481 GLN A CA 1
ATOM 3714 C C . GLN A 1 481 ? -23.340 -24.627 23.801 1.00 35.91 481 GLN A C 1
ATOM 3716 O O . GLN A 1 481 ? -23.940 -23.850 23.060 1.00 35.91 481 GLN A O 1
ATOM 3721 N N . ASN A 1 482 ? -23.958 -25.576 24.501 1.00 36.72 482 ASN A N 1
ATOM 3722 C CA . ASN A 1 482 ? -25.356 -25.940 24.294 1.00 36.72 482 ASN A CA 1
ATOM 3723 C C . ASN A 1 482 ? -26.313 -24.856 24.806 1.00 36.72 482 ASN A C 1
ATOM 3725 O O . ASN A 1 482 ? -26.283 -24.502 25.983 1.00 36.72 482 ASN A O 1
ATOM 3729 N N . ALA A 1 483 ? -27.224 -24.402 23.946 1.00 31.98 483 ALA A N 1
ATOM 3730 C CA . ALA A 1 483 ? -28.364 -23.588 24.350 1.00 31.98 483 ALA A CA 1
ATOM 3731 C C . ALA A 1 483 ? -29.530 -24.496 24.780 1.00 31.98 483 ALA A C 1
ATOM 3733 O O . ALA A 1 483 ? -30.287 -24.986 23.945 1.00 31.98 483 ALA A O 1
ATOM 3734 N N . ALA A 1 484 ? -29.672 -24.716 26.087 1.00 29.56 484 ALA A N 1
ATOM 3735 C CA . ALA A 1 484 ? -30.826 -25.386 26.684 1.00 29.56 484 ALA A CA 1
ATOM 3736 C C . ALA A 1 484 ? -31.247 -24.624 27.948 1.00 29.56 484 ALA A C 1
ATOM 3738 O O . ALA A 1 484 ? -30.552 -24.664 28.961 1.00 29.56 484 ALA A O 1
ATOM 3739 N N . ALA A 1 485 ? -32.369 -23.905 27.877 1.00 32.28 485 ALA A N 1
ATOM 3740 C CA . ALA A 1 485 ? -32.865 -23.066 28.963 1.00 32.28 485 ALA A CA 1
ATOM 3741 C C . ALA A 1 485 ? -34.329 -23.392 29.294 1.00 32.28 485 ALA A C 1
ATOM 3743 O O . ALA A 1 485 ? -35.195 -23.224 28.446 1.00 32.28 485 ALA A O 1
ATOM 3744 N N . VAL A 1 486 ? -34.536 -23.825 30.545 1.00 30.84 486 VAL A N 1
ATOM 3745 C CA . VAL A 1 486 ? -35.716 -23.643 31.421 1.00 30.84 486 VAL A CA 1
ATOM 3746 C C . VAL A 1 486 ? -37.119 -23.941 30.849 1.00 30.84 486 VAL A C 1
ATOM 3748 O O . VAL A 1 486 ? -37.608 -23.282 29.938 1.00 30.84 486 VAL A O 1
ATOM 3751 N N . LEU A 1 487 ? -37.820 -24.877 31.500 1.00 28.58 487 LEU A N 1
ATOM 3752 C CA . LEU A 1 487 ? -39.265 -25.113 31.351 1.00 28.58 487 LEU A CA 1
ATOM 3753 C C . LEU A 1 487 ? -40.086 -24.291 32.365 1.00 28.58 487 LEU A C 1
ATOM 3755 O O . LEU A 1 487 ? -39.596 -23.960 33.443 1.00 28.58 487 LEU A O 1
ATOM 3759 N N . ASP A 1 488 ? -41.341 -24.008 32.010 1.00 33.50 488 ASP A N 1
ATOM 3760 C CA . ASP A 1 488 ? -42.304 -23.145 32.720 1.00 33.50 488 ASP A CA 1
ATOM 3761 C C . ASP A 1 488 ? -43.509 -23.934 33.288 1.00 33.50 488 ASP A C 1
ATOM 3763 O O . ASP A 1 488 ? -43.793 -25.037 32.809 1.00 33.50 488 ASP A O 1
ATOM 3767 N N . SER A 1 489 ? -44.218 -23.381 34.291 1.00 28.72 489 SER A N 1
ATOM 3768 C CA . SER A 1 489 ? -45.541 -23.817 34.803 1.00 28.72 489 SER A CA 1
ATOM 3769 C C . SER A 1 489 ? -46.028 -22.986 36.018 1.00 28.72 489 SER A C 1
ATOM 3771 O O . SER A 1 489 ? -45.187 -22.604 36.832 1.00 28.72 489 SER A O 1
ATOM 3773 N N . PRO A 1 490 ? -47.352 -22.913 36.326 1.00 54.78 490 PRO A N 1
ATOM 3774 C CA . PRO A 1 490 ? -48.531 -23.019 35.436 1.00 54.78 490 PRO A CA 1
ATOM 3775 C C . PRO A 1 490 ? -49.756 -22.118 35.843 1.00 54.78 490 PRO A C 1
ATOM 3777 O O . PRO A 1 490 ? -49.696 -21.369 36.812 1.00 54.78 490 PRO A O 1
ATOM 3780 N N . THR A 1 491 ? -50.931 -22.317 35.196 1.00 29.98 491 THR A N 1
ATOM 3781 C CA . THR A 1 491 ? -52.332 -21.975 35.644 1.00 29.98 491 THR A CA 1
ATOM 3782 C C . THR A 1 491 ? -52.803 -20.479 35.614 1.00 29.98 491 THR A C 1
ATOM 3784 O O . THR A 1 491 ? -51.987 -19.592 35.801 1.00 29.98 491 THR A O 1
ATOM 3787 N N . VAL A 1 492 ? -54.082 -20.070 35.370 1.00 33.28 492 VAL A N 1
ATOM 3788 C CA . VAL A 1 492 ? -55.371 -20.782 35.090 1.00 33.28 492 VAL A CA 1
ATOM 3789 C C . VAL A 1 492 ? -56.480 -19.918 34.378 1.00 33.28 492 VAL A C 1
ATOM 3791 O O . VAL A 1 492 ? -56.854 -18.863 34.872 1.00 33.28 492 VAL A O 1
ATOM 3794 N N . ILE A 1 493 ? -57.057 -20.434 33.268 1.00 35.56 493 ILE A N 1
ATOM 3795 C CA . ILE A 1 493 ? -58.405 -20.209 32.622 1.00 35.56 493 ILE A CA 1
ATOM 3796 C C . ILE A 1 493 ? -58.916 -18.736 32.304 1.00 35.56 493 ILE A C 1
ATOM 3798 O O . ILE A 1 493 ? -58.091 -17.829 32.318 1.00 35.56 493 ILE A O 1
ATOM 3802 N N . PRO A 1 494 ? -60.143 -18.436 31.756 1.00 50.09 494 PRO A N 1
ATOM 3803 C CA . PRO A 1 494 ? -60.224 -17.846 30.395 1.00 50.09 494 PRO A CA 1
ATOM 3804 C C . PRO A 1 494 ? -61.125 -16.593 30.190 1.00 50.09 494 PRO A C 1
ATOM 3806 O O . PRO A 1 494 ? -61.911 -16.213 31.059 1.00 50.09 494 PRO A O 1
ATOM 3809 N N . LYS A 1 495 ? -61.178 -16.068 28.943 1.00 35.84 495 LYS A N 1
ATOM 3810 C CA . LYS A 1 495 ? -62.435 -15.532 28.357 1.00 35.84 495 LYS A CA 1
ATOM 3811 C C . LYS A 1 495 ? -62.483 -15.440 26.813 1.00 35.84 495 LYS A C 1
ATOM 3813 O O . LYS A 1 495 ? -61.572 -14.936 26.172 1.00 35.84 495 LYS A O 1
ATOM 3818 N N . ASN A 1 496 ? -63.646 -15.825 26.276 1.00 42.34 496 ASN A N 1
ATOM 3819 C CA . ASN A 1 496 ? -64.306 -15.346 25.046 1.00 42.34 496 ASN A CA 1
ATOM 3820 C C . ASN A 1 496 ? -63.675 -15.606 23.644 1.00 42.34 496 ASN A C 1
ATOM 3822 O O . ASN A 1 496 ? -62.933 -14.791 23.101 1.00 42.34 496 ASN A O 1
ATOM 3826 N N . THR A 1 497 ? -64.104 -16.705 23.007 1.00 46.75 497 THR A N 1
ATOM 3827 C CA . THR A 1 497 ? -64.647 -16.797 21.619 1.00 46.75 497 THR A CA 1
ATOM 3828 C C . THR A 1 497 ? -63.895 -16.162 20.427 1.00 46.75 497 THR A C 1
ATOM 3830 O O . THR A 1 497 ? -64.457 -16.040 19.343 1.00 46.75 497 THR A O 1
ATOM 3833 N N . ARG A 1 498 ? -62.606 -15.818 20.547 1.00 44.72 498 ARG A N 1
ATOM 3834 C CA . ARG A 1 498 ? -61.750 -15.411 19.403 1.00 44.72 498 ARG A CA 1
ATOM 3835 C C . ARG A 1 498 ? -60.690 -16.453 19.014 1.00 44.72 498 ARG A C 1
ATOM 3837 O O . ARG A 1 498 ? -60.029 -16.303 17.989 1.00 44.72 498 ARG A O 1
ATOM 3844 N N . ALA A 1 499 ? -60.534 -17.508 19.815 1.00 48.91 499 ALA A N 1
ATOM 3845 C CA . ALA A 1 499 ? -59.564 -18.583 19.590 1.00 48.91 499 ALA A CA 1
ATOM 3846 C C . ALA A 1 499 ? -60.054 -19.640 18.582 1.00 48.91 499 ALA A C 1
ATOM 3848 O O . ALA A 1 499 ? -59.273 -20.101 17.755 1.00 48.91 499 ALA A O 1
ATOM 3849 N N . THR A 1 500 ? -61.345 -19.987 18.593 1.00 50.28 500 THR A N 1
ATOM 3850 C CA . THR A 1 500 ? -61.910 -21.090 17.790 1.00 50.28 500 THR A CA 1
ATOM 3851 C C . THR A 1 500 ? -61.769 -20.864 16.278 1.00 50.28 500 THR A C 1
ATOM 3853 O O . THR A 1 500 ? -61.413 -21.782 15.540 1.00 50.28 500 THR A O 1
ATOM 3856 N N . LEU A 1 501 ? -61.951 -19.618 15.816 1.00 48.81 501 LEU A N 1
ATOM 3857 C CA . LEU A 1 501 ? -61.705 -19.224 14.419 1.00 48.81 501 LEU A CA 1
ATOM 3858 C C . LEU A 1 501 ? -60.211 -19.227 14.041 1.00 48.81 501 LEU A C 1
ATOM 3860 O O . LEU A 1 501 ? -59.872 -19.394 12.875 1.00 48.81 501 LEU A O 1
ATOM 3864 N N . LYS A 1 502 ? -59.308 -19.030 15.012 1.00 54.06 502 LYS A N 1
ATOM 3865 C CA . LYS A 1 502 ? -57.858 -19.067 14.769 1.00 54.06 502 LYS A CA 1
ATOM 3866 C C . LYS A 1 502 ? -57.323 -20.493 14.691 1.00 54.06 502 LYS A C 1
ATOM 3868 O O . LYS A 1 502 ? -56.496 -20.751 13.824 1.00 54.06 502 LYS A O 1
ATOM 3873 N N . HIS A 1 503 ? -57.803 -21.404 15.541 1.00 55.16 503 HIS A N 1
ATOM 3874 C CA . HIS A 1 503 ? -57.433 -22.821 15.460 1.00 55.16 503 HIS A CA 1
ATOM 3875 C C . HIS A 1 503 ? -57.873 -23.432 14.131 1.00 55.16 503 HIS A C 1
ATOM 3877 O O . HIS A 1 503 ? -57.024 -23.892 13.381 1.00 55.16 503 HIS A O 1
ATOM 3883 N N . THR A 1 504 ? -59.144 -23.281 13.752 1.00 55.53 504 THR A N 1
ATOM 3884 C CA . THR A 1 504 ? -59.643 -23.795 12.461 1.00 55.53 504 THR A CA 1
ATOM 3885 C C . THR A 1 504 ? -58.866 -23.275 11.242 1.00 55.53 504 THR A C 1
ATOM 3887 O O . THR A 1 504 ? -58.663 -24.030 10.295 1.00 55.53 504 THR A O 1
ATOM 3890 N N . MET A 1 505 ? -58.350 -22.037 11.260 1.00 56.56 505 MET A N 1
ATOM 3891 C CA . MET A 1 505 ? -57.429 -21.543 10.221 1.00 56.56 505 MET A CA 1
ATOM 3892 C C . MET A 1 505 ? -55.996 -22.095 10.334 1.00 56.56 505 MET A C 1
ATOM 3894 O O . MET A 1 505 ? -55.351 -22.316 9.308 1.00 56.56 505 MET A O 1
ATOM 3898 N N . ALA A 1 506 ? -55.479 -22.317 11.544 1.00 57.16 506 ALA A N 1
ATOM 3899 C CA . ALA A 1 506 ? -54.161 -22.915 11.763 1.00 57.16 506 ALA A CA 1
ATOM 3900 C C . ALA A 1 506 ? -54.124 -24.391 11.331 1.00 57.16 506 ALA A C 1
ATOM 3902 O O . ALA A 1 506 ? -53.183 -24.805 10.655 1.00 57.16 506 ALA A O 1
ATOM 3903 N N . ASP A 1 507 ? -55.177 -25.148 11.636 1.00 58.03 507 ASP A N 1
ATOM 3904 C CA . ASP A 1 507 ? -55.317 -26.560 11.278 1.00 58.03 507 ASP A CA 1
ATOM 3905 C C . ASP A 1 507 ? -55.441 -26.721 9.750 1.00 58.03 507 ASP A C 1
ATOM 3907 O O . ASP A 1 507 ? -54.751 -27.542 9.143 1.00 58.03 507 ASP A O 1
ATOM 3911 N N . LEU A 1 508 ? -56.216 -25.850 9.086 1.00 57.25 508 LEU A N 1
ATOM 3912 C CA . LEU A 1 508 ? -56.294 -25.802 7.619 1.00 57.25 508 LEU A CA 1
ATOM 3913 C C . LEU A 1 508 ? -54.945 -25.424 6.969 1.00 57.25 508 LEU A C 1
ATOM 3915 O O . LEU A 1 508 ? -54.591 -25.938 5.901 1.00 57.25 508 LEU A O 1
ATOM 3919 N N . LYS A 1 509 ? -54.148 -24.565 7.621 1.00 61.69 509 LYS A N 1
ATOM 3920 C CA . LYS A 1 509 ? -52.779 -24.254 7.181 1.00 61.69 509 LYS A CA 1
ATOM 3921 C C . LYS A 1 509 ? -51.847 -25.458 7.347 1.00 61.69 509 LYS A C 1
ATOM 3923 O O . LYS A 1 509 ? -51.099 -25.764 6.426 1.00 61.69 509 LYS A O 1
ATOM 3928 N N . ALA A 1 510 ? -51.925 -26.187 8.461 1.00 57.34 510 ALA A N 1
ATOM 3929 C CA . ALA A 1 510 ? -51.140 -27.406 8.675 1.00 57.34 510 ALA A CA 1
ATOM 3930 C C . ALA A 1 510 ? -51.451 -28.483 7.616 1.00 57.34 510 ALA A C 1
ATOM 3932 O O . ALA A 1 510 ? -50.533 -29.093 7.061 1.00 57.34 510 ALA A O 1
ATOM 3933 N N . ILE A 1 511 ? -52.729 -28.648 7.256 1.00 57.66 511 ILE A N 1
ATOM 3934 C CA . ILE A 1 511 ? -53.168 -29.547 6.176 1.00 57.66 511 ILE A CA 1
ATOM 3935 C C . ILE A 1 511 ? -52.594 -29.118 4.812 1.00 57.66 511 ILE A C 1
ATOM 3937 O O . ILE A 1 511 ? -52.181 -29.973 4.035 1.00 57.66 511 ILE A O 1
ATOM 3941 N N . THR A 1 512 ? -52.496 -27.815 4.517 1.00 59.56 512 THR A N 1
ATOM 3942 C CA . THR A 1 512 ? -51.942 -27.320 3.234 1.00 59.56 512 THR A CA 1
ATOM 3943 C C . THR A 1 512 ?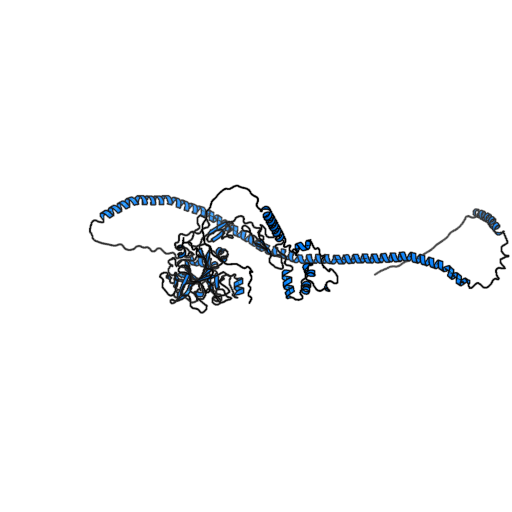 -50.412 -27.205 3.193 1.00 59.56 512 THR A C 1
ATOM 3945 O O . THR A 1 512 ? -49.830 -27.212 2.106 1.00 59.56 512 THR A O 1
ATOM 3948 N N . ASP A 1 513 ? -49.737 -27.138 4.342 1.00 59.06 513 ASP A N 1
ATOM 3949 C CA . ASP A 1 513 ? -48.271 -27.161 4.438 1.00 59.06 513 ASP A CA 1
ATOM 3950 C C . ASP A 1 513 ? -47.714 -28.599 4.501 1.00 59.06 513 ASP A C 1
ATOM 3952 O O . ASP A 1 513 ? -46.577 -28.825 4.082 1.00 59.06 513 ASP A O 1
ATOM 3956 N N . THR A 1 514 ? -48.512 -29.593 4.919 1.00 60.00 514 THR A N 1
ATOM 3957 C CA . THR A 1 514 ? -48.098 -31.011 4.959 1.00 60.00 514 THR A CA 1
ATOM 3958 C C . THR A 1 514 ? -47.624 -31.528 3.587 1.00 60.00 514 THR A C 1
ATOM 3960 O O . THR A 1 514 ? -46.483 -31.985 3.521 1.00 60.00 514 THR A O 1
ATOM 3963 N N . PRO A 1 515 ? -48.371 -31.372 2.467 1.00 59.69 515 PRO A N 1
ATOM 3964 C CA . PRO A 1 515 ? -47.893 -31.768 1.140 1.00 59.69 515 PRO A CA 1
ATOM 3965 C C . PRO A 1 515 ? -46.590 -31.077 0.727 1.00 59.69 515 PRO A C 1
ATOM 3967 O O . PRO A 1 515 ? -45.714 -31.727 0.166 1.00 59.69 515 PRO A O 1
ATOM 3970 N N . LYS A 1 516 ? -46.412 -29.787 1.054 1.00 61.28 516 LYS A N 1
ATOM 3971 C CA . LYS A 1 516 ? -45.176 -29.042 0.748 1.00 61.28 516 LYS A CA 1
ATOM 3972 C C . LYS A 1 516 ? -43.981 -29.634 1.492 1.00 61.28 516 LYS A C 1
ATOM 3974 O O . LYS A 1 516 ? -42.912 -29.790 0.906 1.00 61.28 516 LYS A O 1
ATOM 3979 N N . ASN A 1 517 ? -44.169 -29.991 2.762 1.00 58.50 517 ASN A N 1
ATOM 3980 C CA . ASN A 1 517 ? -43.130 -30.601 3.586 1.00 58.50 517 ASN A CA 1
ATOM 3981 C C . ASN A 1 517 ? -42.802 -32.028 3.104 1.00 58.50 517 ASN A C 1
ATOM 3983 O O . ASN A 1 517 ? -41.634 -32.393 2.991 1.00 58.50 517 ASN A O 1
ATOM 3987 N N . THR A 1 518 ? -43.811 -32.810 2.696 1.00 60.44 518 THR A N 1
ATOM 3988 C CA . THR A 1 518 ? -43.607 -34.101 2.017 1.00 60.44 518 THR A CA 1
ATOM 3989 C C . THR A 1 518 ? -42.822 -33.936 0.711 1.00 60.44 518 THR A C 1
ATOM 3991 O O . THR A 1 518 ? -41.884 -34.693 0.476 1.00 60.44 518 THR A O 1
ATOM 3994 N N . THR A 1 519 ? -43.128 -32.927 -0.115 1.00 67.62 519 THR A N 1
ATOM 3995 C CA . THR A 1 519 ? -42.377 -32.630 -1.349 1.00 67.62 519 THR A CA 1
ATOM 3996 C C . THR A 1 519 ? -40.936 -32.194 -1.062 1.00 67.62 519 THR A C 1
ATOM 3998 O O . THR A 1 519 ? -40.022 -32.638 -1.756 1.00 67.62 519 THR A O 1
ATOM 4001 N N . ALA A 1 520 ? -40.702 -31.373 -0.033 1.00 63.31 520 ALA A N 1
ATOM 4002 C CA . ALA A 1 520 ? -39.360 -30.957 0.378 1.00 63.31 520 ALA A CA 1
ATOM 4003 C C . ALA A 1 520 ? -38.514 -32.146 0.867 1.00 63.31 520 ALA A C 1
ATOM 4005 O O . ALA A 1 520 ? -37.376 -32.318 0.425 1.00 63.31 520 ALA A O 1
ATOM 4006 N N . ASN A 1 521 ? -39.095 -33.016 1.698 1.00 66.62 521 ASN A N 1
ATOM 4007 C CA . ASN A 1 521 ? -38.446 -34.239 2.171 1.00 66.62 521 ASN A CA 1
ATOM 4008 C C . ASN A 1 521 ? -38.180 -35.224 1.023 1.00 66.62 521 ASN A C 1
ATOM 4010 O O . ASN A 1 521 ? -37.079 -35.762 0.926 1.00 66.62 521 ASN A O 1
ATOM 4014 N N . LEU A 1 522 ? -39.130 -35.408 0.099 1.00 66.62 522 LEU A N 1
ATOM 4015 C CA . LEU A 1 522 ? -38.929 -36.242 -1.088 1.00 66.62 522 LEU A CA 1
ATOM 4016 C C . LEU A 1 522 ? -37.803 -35.688 -1.976 1.00 66.62 522 LEU A C 1
ATOM 4018 O O . LEU A 1 522 ? -36.957 -36.451 -2.440 1.00 66.62 522 LEU A O 1
ATOM 4022 N N . LYS A 1 523 ? -37.722 -34.361 -2.147 1.00 68.44 523 LYS A N 1
ATOM 4023 C CA . LYS A 1 523 ? -36.613 -33.715 -2.859 1.00 68.44 523 LYS A CA 1
ATOM 4024 C C . LYS A 1 523 ? -35.273 -33.991 -2.169 1.00 68.44 523 LYS A C 1
ATOM 4026 O O . LYS A 1 523 ? -34.347 -34.432 -2.845 1.00 68.44 523 LYS A O 1
ATOM 4031 N N . ALA A 1 524 ? -35.182 -33.824 -0.848 1.00 62.75 524 ALA A N 1
ATOM 4032 C CA . ALA A 1 524 ? -33.972 -34.136 -0.079 1.00 62.75 524 ALA A CA 1
ATOM 4033 C C . ALA A 1 524 ? -33.556 -35.618 -0.217 1.00 62.75 524 ALA A C 1
ATOM 4035 O O . ALA A 1 524 ? -32.374 -35.914 -0.418 1.00 62.75 524 ALA A O 1
ATOM 4036 N N . ILE A 1 525 ? -34.525 -36.541 -0.220 1.00 62.06 525 ILE A N 1
ATOM 4037 C CA . ILE A 1 525 ? -34.299 -37.971 -0.478 1.00 62.06 525 ILE A CA 1
ATOM 4038 C C . ILE A 1 525 ? -33.765 -38.195 -1.904 1.00 62.06 525 ILE A C 1
ATOM 4040 O O . ILE A 1 525 ? -32.831 -38.970 -2.068 1.00 62.06 525 ILE A O 1
ATOM 4044 N N . THR A 1 526 ? -34.265 -37.494 -2.930 1.00 63.06 526 THR A N 1
ATOM 4045 C CA . THR A 1 526 ? -33.735 -37.613 -4.310 1.00 63.06 526 THR A CA 1
ATOM 4046 C C . THR A 1 526 ? -32.403 -36.897 -4.557 1.00 63.06 526 THR A C 1
ATOM 4048 O O . THR A 1 526 ? -31.665 -37.278 -5.465 1.00 63.06 526 THR A O 1
ATOM 4051 N N . ASP A 1 527 ? -32.069 -35.870 -3.773 1.00 65.81 527 ASP A N 1
ATOM 4052 C CA . ASP A 1 527 ? -30.789 -35.160 -3.874 1.00 65.81 527 ASP A CA 1
ATOM 4053 C C . ASP A 1 527 ? -29.671 -35.862 -3.088 1.00 65.81 527 ASP A C 1
ATOM 4055 O O . ASP A 1 527 ? -28.497 -35.720 -3.432 1.00 65.81 527 ASP A O 1
ATOM 4059 N N . THR A 1 528 ? -30.020 -36.693 -2.099 1.00 64.94 528 THR A N 1
ATOM 4060 C CA . THR A 1 528 ? -29.051 -37.481 -1.322 1.00 64.94 528 THR A CA 1
ATOM 4061 C C . THR A 1 528 ? -28.216 -38.421 -2.211 1.00 64.94 528 THR A C 1
ATOM 4063 O O . THR A 1 528 ? -26.994 -38.263 -2.204 1.00 64.94 528 THR A O 1
ATOM 4066 N N . PRO A 1 529 ? -28.794 -39.296 -3.066 1.00 63.97 529 PRO A N 1
ATOM 4067 C CA . PRO A 1 529 ? -28.026 -40.110 -4.009 1.00 63.97 529 PRO A CA 1
ATOM 4068 C C . PRO A 1 529 ? -27.123 -39.295 -4.936 1.00 63.97 529 PRO A C 1
ATOM 4070 O O . PRO A 1 529 ? -25.993 -39.703 -5.176 1.00 63.97 529 PRO A O 1
ATOM 4073 N N . LYS A 1 530 ? -27.567 -38.121 -5.412 1.00 67.31 530 LYS A N 1
ATOM 4074 C CA . LYS A 1 530 ? -26.745 -37.249 -6.274 1.00 67.31 530 LYS A CA 1
ATOM 4075 C C . LYS A 1 530 ? -25.502 -36.761 -5.533 1.00 67.31 530 LYS A C 1
ATOM 4077 O O . LYS A 1 530 ? -24.409 -36.777 -6.093 1.00 67.31 530 LYS A O 1
ATOM 4082 N N . ASN A 1 531 ? -25.662 -36.370 -4.268 1.00 63.41 531 ASN A N 1
ATOM 4083 C CA . ASN A 1 531 ? -24.561 -35.927 -3.419 1.00 63.41 531 ASN A CA 1
ATOM 4084 C C . ASN A 1 531 ? -23.615 -37.096 -3.074 1.00 63.41 531 ASN A C 1
ATOM 4086 O O . ASN A 1 531 ? -22.397 -36.953 -3.150 1.00 63.41 531 ASN A O 1
ATOM 4090 N N . THR A 1 532 ? -24.152 -38.294 -2.811 1.00 63.34 532 THR A N 1
ATOM 4091 C CA . THR A 1 532 ? -23.355 -39.526 -2.671 1.00 63.34 532 THR A CA 1
ATOM 4092 C C . THR A 1 532 ? -22.562 -39.839 -3.945 1.00 63.34 532 THR A C 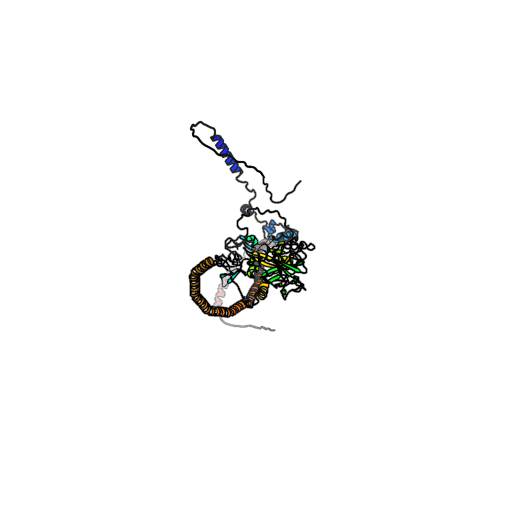1
ATOM 4094 O O . THR A 1 532 ? -21.376 -40.146 -3.853 1.00 63.34 532 THR A O 1
ATOM 4097 N N . THR A 1 533 ? -23.158 -39.706 -5.135 1.00 69.38 533 THR A N 1
ATOM 4098 C CA . THR A 1 533 ? -22.467 -39.897 -6.423 1.00 69.38 533 THR A CA 1
ATOM 4099 C C . THR A 1 533 ? -21.386 -38.838 -6.661 1.00 69.38 533 THR A C 1
ATOM 4101 O O . THR A 1 533 ? -20.298 -39.181 -7.121 1.00 69.38 533 THR A O 1
ATOM 4104 N N . ALA A 1 534 ? -21.637 -37.570 -6.318 1.00 65.06 534 ALA A N 1
ATOM 4105 C CA . ALA A 1 534 ? -20.645 -36.498 -6.417 1.00 65.06 534 ALA A CA 1
ATOM 4106 C C . ALA A 1 534 ? -19.444 -36.741 -5.483 1.00 65.06 534 ALA A C 1
ATOM 4108 O O . ALA A 1 534 ? -18.295 -36.654 -5.921 1.00 65.06 534 ALA A O 1
ATOM 4109 N N . ASN A 1 535 ? -19.703 -37.136 -4.233 1.00 66.38 535 ASN A N 1
ATOM 4110 C CA . ASN A 1 535 ? -18.666 -37.492 -3.264 1.00 66.38 535 ASN A CA 1
ATOM 4111 C C . ASN A 1 535 ? -17.879 -38.737 -3.700 1.00 66.38 535 ASN A C 1
ATOM 4113 O O . ASN A 1 535 ? -16.653 -38.738 -3.632 1.00 66.38 535 ASN A O 1
ATOM 4117 N N . LEU A 1 536 ? -18.551 -39.771 -4.220 1.00 66.06 536 LEU A N 1
ATOM 4118 C CA . LEU A 1 536 ? -17.886 -40.961 -4.757 1.00 66.06 536 LEU A CA 1
ATOM 4119 C C . LEU A 1 536 ? -16.999 -40.613 -5.964 1.00 66.06 536 LEU A C 1
ATOM 4121 O O . LEU A 1 536 ? -15.867 -41.086 -6.048 1.00 66.06 536 LEU A O 1
ATOM 4125 N N . LYS A 1 537 ? -17.463 -39.725 -6.857 1.00 69.69 537 LYS A N 1
ATOM 4126 C CA . LYS A 1 537 ? -16.650 -39.213 -7.967 1.00 69.69 537 LYS A CA 1
ATOM 4127 C C . LYS A 1 537 ? -15.408 -38.482 -7.450 1.00 69.69 537 LYS A C 1
ATOM 4129 O O . LYS A 1 537 ? -14.310 -38.797 -7.904 1.00 69.69 537 LYS A O 1
ATOM 4134 N N . ALA A 1 538 ? -15.559 -37.578 -6.479 1.00 63.19 538 ALA A N 1
ATOM 4135 C CA . ALA A 1 538 ? -14.435 -36.877 -5.857 1.00 63.19 538 ALA A CA 1
ATOM 4136 C C . ALA A 1 538 ? -13.415 -37.860 -5.251 1.00 63.19 538 ALA A C 1
ATOM 4138 O O . ALA A 1 538 ? -12.226 -37.746 -5.536 1.00 63.19 538 ALA A O 1
ATOM 4139 N N . ILE A 1 539 ? -13.880 -38.892 -4.536 1.00 63.25 539 ILE A N 1
ATOM 4140 C CA . ILE A 1 539 ? -13.034 -39.971 -4.001 1.00 63.25 539 ILE A CA 1
ATOM 4141 C C . ILE A 1 539 ? -12.285 -40.713 -5.124 1.00 63.25 539 ILE A C 1
ATOM 4143 O O . ILE A 1 539 ? -11.104 -41.002 -4.963 1.00 63.25 539 ILE A O 1
ATOM 4147 N N . THR A 1 540 ? -12.908 -40.986 -6.278 1.00 64.69 540 THR A N 1
ATOM 4148 C CA . THR A 1 540 ? -12.215 -41.628 -7.421 1.00 64.69 540 THR A CA 1
ATOM 4149 C C . THR A 1 540 ? -11.286 -40.705 -8.216 1.00 64.69 540 THR A C 1
ATOM 4151 O O . THR A 1 540 ? -10.385 -41.191 -8.903 1.00 64.69 540 THR A O 1
ATOM 4154 N N . ASP A 1 541 ? -11.473 -39.386 -8.142 1.00 70.44 541 ASP A N 1
ATOM 4155 C CA . ASP A 1 541 ? -10.597 -38.408 -8.793 1.00 70.44 541 ASP A CA 1
ATOM 4156 C C . ASP A 1 541 ? -9.400 -38.017 -7.907 1.00 70.44 541 ASP A C 1
ATOM 4158 O O . ASP A 1 541 ? -8.342 -37.669 -8.438 1.00 70.44 541 ASP A O 1
ATOM 4162 N N . THR A 1 542 ? -9.501 -38.163 -6.578 1.00 65.38 542 THR A N 1
ATOM 4163 C CA . THR A 1 542 ? -8.390 -37.921 -5.643 1.00 65.38 542 THR A CA 1
ATOM 4164 C C . THR A 1 542 ? -7.129 -38.738 -5.986 1.00 65.38 542 THR A C 1
ATOM 4166 O O . THR A 1 542 ? -6.097 -38.100 -6.191 1.00 65.38 542 THR A O 1
ATOM 4169 N N . PRO A 1 543 ? -7.158 -40.081 -6.164 1.00 61.94 543 PRO A N 1
ATOM 4170 C CA . PRO A 1 543 ? -5.981 -40.854 -6.571 1.00 61.94 543 PRO A CA 1
ATOM 4171 C C . PRO A 1 543 ? -5.346 -40.374 -7.879 1.00 61.94 543 PRO A C 1
ATOM 4173 O O . PRO A 1 543 ? -4.124 -40.309 -7.969 1.00 61.94 543 PRO A O 1
ATOM 4176 N N . LYS A 1 544 ? -6.152 -39.976 -8.875 1.00 67.06 544 LYS A N 1
ATOM 4177 C CA . LYS A 1 544 ? -5.648 -39.455 -10.159 1.00 67.06 544 LYS A CA 1
ATOM 4178 C C . LYS A 1 544 ? -4.863 -38.161 -9.948 1.00 67.06 544 LYS A C 1
ATOM 4180 O O . LYS A 1 544 ? -3.784 -37.996 -10.513 1.00 67.06 544 LYS A O 1
ATOM 4185 N N . ASN A 1 545 ? -5.382 -37.272 -9.101 1.00 64.50 545 ASN A N 1
ATOM 4186 C CA . ASN A 1 545 ? -4.726 -36.016 -8.756 1.00 64.50 545 ASN A CA 1
ATOM 4187 C C . ASN A 1 545 ? -3.449 -36.259 -7.923 1.00 64.50 545 ASN A C 1
ATOM 4189 O O . ASN A 1 545 ? -2.414 -35.650 -8.180 1.00 64.50 545 ASN A O 1
ATOM 4193 N N . THR A 1 546 ? -3.463 -37.228 -7.000 1.00 62.38 546 THR A N 1
ATOM 4194 C CA . THR A 1 546 ? -2.258 -37.684 -6.284 1.00 62.38 546 THR A CA 1
ATOM 4195 C C . THR A 1 546 ? -1.195 -38.227 -7.245 1.00 62.38 546 THR A C 1
ATOM 4197 O O . THR A 1 546 ? -0.026 -37.874 -7.110 1.00 62.38 546 THR A O 1
ATOM 4200 N N . THR A 1 547 ? -1.571 -39.023 -8.253 1.00 69.69 547 THR A N 1
ATOM 4201 C CA . THR A 1 547 ? -0.640 -39.525 -9.281 1.00 69.69 547 THR A CA 1
ATOM 4202 C C . THR A 1 547 ? -0.091 -38.399 -10.164 1.00 69.69 547 THR A C 1
ATOM 4204 O O . THR A 1 547 ? 1.106 -38.387 -10.452 1.00 69.69 547 THR A O 1
ATOM 4207 N N . ALA A 1 548 ? -0.918 -37.423 -10.553 1.00 66.19 548 ALA A N 1
ATOM 4208 C CA . ALA A 1 548 ? -0.471 -36.246 -11.301 1.00 66.19 548 ALA A CA 1
ATOM 4209 C C . ALA A 1 548 ? 0.537 -35.405 -10.495 1.00 66.19 548 ALA A C 1
ATOM 4211 O O . ALA A 1 548 ? 1.602 -35.056 -11.008 1.00 66.19 548 ALA A O 1
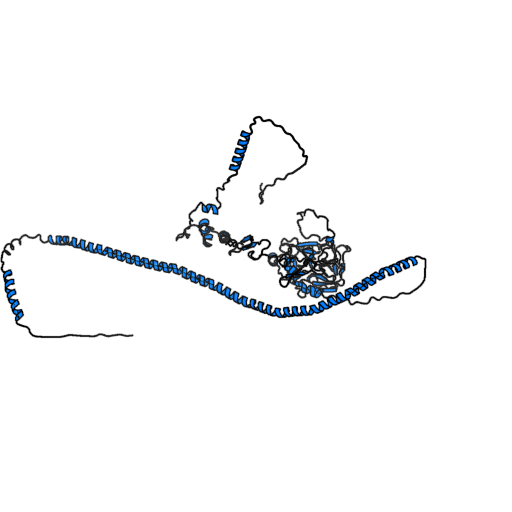ATOM 4212 N N . ASN A 1 549 ? 0.257 -35.168 -9.210 1.00 66.69 549 ASN A N 1
ATOM 4213 C CA . ASN A 1 549 ? 1.159 -34.460 -8.302 1.00 66.69 549 ASN A CA 1
ATOM 4214 C C . ASN A 1 549 ? 2.466 -35.236 -8.069 1.00 66.69 549 ASN A C 1
ATOM 4216 O O . ASN A 1 549 ? 3.541 -34.643 -8.103 1.00 66.69 549 ASN A O 1
ATOM 4220 N N . LEU A 1 550 ? 2.414 -36.565 -7.918 1.00 66.06 550 LEU A N 1
ATOM 4221 C CA . LEU A 1 550 ? 3.610 -37.406 -7.794 1.00 66.06 550 LEU A CA 1
ATOM 4222 C C . LEU A 1 550 ? 4.472 -37.378 -9.072 1.00 66.06 550 LEU A C 1
ATOM 4224 O O . LEU A 1 550 ? 5.704 -37.373 -8.993 1.00 66.06 550 LEU A O 1
ATOM 4228 N N . LYS A 1 551 ? 3.845 -37.283 -10.253 1.00 68.69 551 LYS A N 1
ATOM 4229 C CA . LYS A 1 551 ? 4.553 -37.055 -11.522 1.00 68.69 551 LYS A CA 1
ATOM 4230 C C . LYS A 1 551 ? 5.206 -35.666 -11.568 1.00 68.69 551 LYS A C 1
ATOM 4232 O O . LYS A 1 551 ? 6.377 -35.563 -11.916 1.00 68.69 551 LYS A O 1
ATOM 4237 N N . ALA A 1 552 ? 4.508 -34.608 -11.152 1.00 64.94 552 ALA A N 1
ATOM 4238 C CA . ALA A 1 552 ? 5.085 -33.261 -11.069 1.00 64.94 552 ALA A CA 1
ATOM 4239 C C . ALA A 1 552 ? 6.276 -33.185 -10.088 1.00 64.94 552 ALA A C 1
ATOM 4241 O O . ALA A 1 552 ? 7.301 -32.568 -10.390 1.00 64.94 552 ALA A O 1
ATOM 4242 N N . ILE A 1 553 ? 6.185 -33.880 -8.949 1.00 64.69 553 ILE A N 1
ATOM 4243 C CA . ILE A 1 553 ? 7.272 -34.007 -7.966 1.00 64.69 553 ILE A CA 1
ATOM 4244 C C . ILE A 1 553 ? 8.475 -34.770 -8.548 1.00 64.69 553 ILE A C 1
ATOM 4246 O O . ILE A 1 553 ? 9.609 -34.414 -8.248 1.00 64.69 553 ILE A O 1
ATOM 4250 N N . THR A 1 554 ? 8.270 -35.771 -9.411 1.00 65.88 554 THR A N 1
ATOM 4251 C CA . THR A 1 554 ? 9.371 -36.541 -10.034 1.00 65.88 554 THR A CA 1
ATOM 4252 C C . THR A 1 554 ? 9.935 -35.920 -11.318 1.00 65.88 554 THR A C 1
ATOM 4254 O O . THR A 1 554 ? 11.070 -36.224 -11.691 1.00 65.88 554 THR A O 1
ATOM 4257 N N . ASP A 1 555 ? 9.211 -35.010 -11.972 1.00 73.25 555 ASP A N 1
ATOM 4258 C CA . ASP A 1 555 ? 9.732 -34.204 -13.084 1.00 73.25 555 ASP A CA 1
ATOM 4259 C C . ASP A 1 555 ? 10.460 -32.928 -12.608 1.00 73.25 555 ASP A C 1
ATOM 4261 O O . ASP A 1 555 ? 11.394 -32.476 -13.273 1.00 73.25 555 ASP A O 1
ATOM 4265 N N . THR A 1 556 ? 10.119 -32.391 -11.428 1.00 69.12 556 THR A N 1
ATOM 4266 C CA . THR A 1 556 ? 10.785 -31.214 -10.830 1.00 69.12 556 THR A CA 1
ATOM 4267 C C . THR A 1 556 ? 12.319 -31.370 -10.717 1.00 69.12 556 THR A C 1
ATOM 4269 O O . THR A 1 556 ? 13.022 -30.489 -11.219 1.00 69.12 556 THR A O 1
ATOM 4272 N N . PRO A 1 557 ? 12.891 -32.472 -10.176 1.00 66.44 557 PRO A N 1
ATOM 4273 C CA . PRO A 1 557 ? 14.340 -32.695 -10.157 1.00 66.44 557 PRO A CA 1
ATOM 4274 C C . PRO A 1 557 ? 14.990 -32.650 -11.541 1.00 66.44 557 PRO A C 1
ATOM 4276 O O . PRO A 1 557 ? 16.038 -32.034 -11.693 1.00 66.44 557 PRO A O 1
ATOM 4279 N N . LYS A 1 558 ? 14.353 -33.231 -12.569 1.00 69.81 558 LYS A N 1
ATOM 4280 C CA . LYS A 1 558 ? 14.880 -33.237 -13.948 1.00 69.81 558 LYS A CA 1
ATOM 4281 C C . LYS A 1 558 ? 14.987 -31.816 -14.497 1.00 69.81 558 LYS A C 1
ATOM 4283 O O . LYS A 1 558 ? 15.982 -31.469 -15.129 1.00 69.81 558 LYS A O 1
ATOM 4288 N N . ASN A 1 559 ? 13.979 -30.989 -14.217 1.00 66.62 559 ASN A N 1
ATOM 4289 C CA . ASN A 1 559 ? 13.943 -29.592 -14.639 1.00 66.62 559 ASN A CA 1
ATOM 4290 C C . ASN A 1 559 ? 14.992 -28.750 -13.884 1.00 66.62 559 ASN A C 1
ATOM 4292 O O . ASN A 1 559 ? 15.670 -27.917 -14.482 1.00 66.62 559 ASN A O 1
ATOM 4296 N N . ILE A 1 560 ? 15.214 -29.032 -12.593 1.00 68.69 560 ILE A N 1
ATOM 4297 C CA . ILE A 1 560 ? 16.317 -28.448 -11.811 1.00 68.69 560 ILE A CA 1
ATOM 4298 C C . ILE A 1 560 ? 17.678 -28.859 -12.395 1.00 68.69 560 ILE A C 1
ATOM 4300 O O . ILE A 1 560 ? 18.533 -27.996 -12.576 1.00 68.69 560 ILE A O 1
ATOM 4304 N N . THR A 1 561 ? 17.887 -30.129 -12.763 1.00 71.88 561 THR A N 1
ATOM 4305 C CA . THR A 1 561 ? 19.127 -30.588 -13.416 1.00 71.88 561 THR A CA 1
ATOM 4306 C C . THR A 1 561 ? 19.349 -29.913 -14.774 1.00 71.88 561 THR A C 1
ATOM 4308 O O . THR A 1 561 ? 20.468 -29.495 -15.067 1.00 71.88 561 THR A O 1
ATOM 4311 N N . ALA A 1 562 ? 18.300 -29.753 -15.588 1.00 69.25 562 ALA A N 1
ATOM 4312 C CA . ALA A 1 562 ? 18.379 -29.051 -16.870 1.00 69.25 562 ALA A CA 1
ATOM 4313 C C . ALA A 1 562 ? 18.755 -27.568 -16.692 1.00 69.25 562 ALA A C 1
ATOM 4315 O O . ALA A 1 562 ? 19.674 -27.079 -17.352 1.00 69.25 562 ALA A O 1
ATOM 4316 N N . ASN A 1 563 ? 18.120 -26.877 -15.741 1.00 68.94 563 ASN A N 1
ATOM 4317 C CA . ASN A 1 563 ? 18.433 -25.486 -15.412 1.00 68.94 563 ASN A CA 1
ATOM 4318 C C . ASN A 1 563 ? 19.850 -25.336 -14.835 1.00 68.94 563 ASN A C 1
ATOM 4320 O O . ASN A 1 563 ? 20.579 -24.431 -15.233 1.00 68.94 563 ASN A O 1
ATOM 4324 N N . LEU A 1 564 ? 20.291 -26.250 -13.965 1.00 67.75 564 LEU A N 1
ATOM 4325 C CA . LEU A 1 564 ? 21.653 -26.257 -13.423 1.00 67.75 564 LEU A CA 1
ATOM 4326 C C . LEU A 1 564 ? 22.704 -26.497 -14.523 1.00 67.75 564 LEU A C 1
ATOM 4328 O O . LEU A 1 564 ? 23.776 -25.887 -14.496 1.00 67.75 564 LEU A O 1
ATOM 4332 N N . LYS A 1 565 ? 22.388 -27.318 -15.534 1.00 71.75 565 LYS A N 1
ATOM 4333 C CA . LYS A 1 565 ? 23.225 -27.474 -16.733 1.00 71.75 565 LYS A CA 1
ATOM 4334 C C . LYS A 1 565 ? 23.288 -26.176 -17.549 1.00 71.75 565 LYS A C 1
ATOM 4336 O O . LYS A 1 565 ? 24.379 -25.744 -17.899 1.00 71.75 565 LYS A O 1
ATOM 4341 N N . ALA A 1 566 ? 22.159 -25.508 -17.794 1.00 67.62 566 ALA A N 1
ATOM 4342 C CA . ALA A 1 566 ? 22.143 -24.218 -18.492 1.00 67.62 566 ALA A CA 1
ATOM 4343 C C . ALA A 1 566 ? 22.945 -23.133 -17.739 1.00 67.62 566 ALA A C 1
ATOM 4345 O O . ALA A 1 566 ? 23.725 -22.394 -18.344 1.00 67.62 566 ALA A O 1
ATOM 4346 N N . ILE A 1 567 ? 22.826 -23.088 -16.408 1.00 64.75 567 ILE A N 1
ATOM 4347 C CA . ILE A 1 567 ? 23.594 -22.187 -15.536 1.00 64.75 567 ILE A CA 1
ATOM 4348 C C . ILE A 1 567 ? 25.096 -22.506 -15.581 1.00 64.75 567 ILE A C 1
ATOM 4350 O O . ILE A 1 567 ? 25.898 -21.581 -15.588 1.00 64.75 567 ILE A O 1
ATOM 4354 N N . THR A 1 568 ? 25.505 -23.777 -15.659 1.00 66.44 568 THR A N 1
ATOM 4355 C CA . THR A 1 568 ? 26.934 -24.165 -15.715 1.00 66.44 568 THR A CA 1
ATOM 4356 C C . THR A 1 568 ? 27.549 -24.113 -17.119 1.00 66.44 568 THR A C 1
ATOM 4358 O O . THR A 1 568 ? 28.766 -23.976 -17.244 1.00 66.44 568 THR A O 1
ATOM 4361 N N . ASP A 1 569 ? 26.743 -24.151 -18.182 1.00 72.19 569 ASP A N 1
ATOM 4362 C CA . ASP A 1 569 ? 27.197 -23.890 -19.554 1.00 72.19 569 ASP A CA 1
ATOM 4363 C C . ASP A 1 569 ? 27.275 -22.384 -19.876 1.00 72.19 569 ASP A C 1
ATOM 4365 O O . ASP A 1 569 ? 28.076 -21.978 -20.719 1.00 72.19 569 ASP A O 1
ATOM 4369 N N . THR A 1 570 ? 26.526 -21.533 -19.164 1.00 68.62 570 THR A N 1
ATOM 4370 C CA . THR A 1 570 ? 26.541 -20.070 -19.359 1.00 68.62 570 THR A CA 1
ATOM 4371 C C . THR A 1 570 ? 27.940 -19.447 -19.158 1.00 68.62 570 THR A C 1
ATOM 4373 O O . THR A 1 570 ? 28.396 -18.760 -20.075 1.00 68.62 570 THR A O 1
ATOM 4376 N N . PRO A 1 571 ? 28.695 -19.724 -18.069 1.00 66.06 571 PRO A N 1
ATOM 4377 C CA . PRO A 1 571 ? 30.083 -19.285 -17.925 1.00 66.06 571 PRO A CA 1
ATOM 4378 C C . PRO A 1 571 ? 30.994 -19.734 -19.068 1.00 66.06 571 PRO A C 1
ATOM 4380 O O . PRO A 1 571 ? 31.787 -18.933 -19.546 1.00 66.06 571 PRO A O 1
ATOM 4383 N N . LYS A 1 572 ? 30.853 -20.973 -19.565 1.00 69.06 572 LYS A N 1
ATOM 4384 C CA . LYS A 1 572 ? 31.667 -21.480 -20.687 1.00 69.06 572 LYS A CA 1
ATOM 4385 C C . LYS A 1 572 ? 31.431 -20.654 -21.950 1.00 69.06 572 LYS A C 1
ATOM 4387 O O . LYS A 1 572 ? 32.382 -20.304 -22.643 1.00 69.06 572 LYS A O 1
ATOM 4392 N N . ASN A 1 573 ? 30.170 -20.312 -22.218 1.00 65.62 573 ASN A N 1
ATOM 4393 C CA . ASN A 1 573 ? 29.785 -19.504 -23.370 1.00 65.62 573 ASN A CA 1
ATOM 4394 C C . ASN A 1 573 ? 30.260 -18.044 -23.222 1.00 65.62 573 ASN A C 1
ATOM 4396 O O . ASN A 1 573 ? 30.744 -17.448 -24.181 1.00 65.62 573 ASN A O 1
ATOM 4400 N N . ILE A 1 574 ? 30.221 -17.488 -22.004 1.00 68.38 574 ILE A N 1
ATOM 4401 C CA . ILE A 1 574 ? 30.818 -16.179 -21.689 1.00 68.38 574 ILE A CA 1
ATOM 4402 C C . ILE A 1 574 ? 32.339 -16.209 -21.901 1.00 68.38 574 ILE A C 1
ATOM 4404 O O . ILE A 1 574 ? 32.866 -15.312 -22.549 1.00 68.38 574 ILE A O 1
ATOM 4408 N N . THR A 1 575 ? 33.051 -17.242 -21.437 1.00 70.56 575 THR A N 1
ATOM 4409 C CA . THR A 1 575 ? 34.500 -17.396 -21.657 1.00 70.56 575 THR A CA 1
ATOM 4410 C C . THR A 1 575 ? 34.845 -17.560 -23.140 1.00 70.56 575 THR A C 1
ATOM 4412 O O . THR A 1 575 ? 35.816 -16.963 -23.601 1.00 70.56 575 THR A O 1
ATOM 4415 N N . ALA A 1 576 ? 34.047 -18.307 -23.910 1.00 68.50 576 ALA A N 1
ATOM 4416 C CA . ALA A 1 576 ? 34.228 -18.447 -25.356 1.00 68.50 576 ALA A CA 1
ATOM 4417 C C . ALA A 1 576 ? 34.036 -17.107 -26.090 1.00 68.50 576 ALA A C 1
ATOM 4419 O O . ALA A 1 576 ? 34.893 -16.710 -26.881 1.00 68.50 576 ALA A O 1
ATOM 4420 N N . ASN A 1 577 ? 32.970 -16.368 -25.765 1.00 66.06 577 ASN A N 1
ATOM 4421 C CA . ASN A 1 577 ? 32.712 -15.037 -26.316 1.00 66.06 577 ASN A CA 1
ATOM 4422 C C . ASN A 1 577 ? 33.801 -14.033 -25.908 1.00 66.06 577 ASN A C 1
ATOM 4424 O O . ASN A 1 577 ? 34.285 -13.283 -26.751 1.00 66.06 577 ASN A O 1
ATOM 4428 N N . LEU A 1 578 ? 34.249 -14.051 -24.649 1.00 63.44 578 LEU A N 1
ATOM 4429 C CA . LEU A 1 578 ? 35.333 -13.192 -24.170 1.00 63.44 578 LEU A CA 1
ATOM 4430 C C . LEU A 1 578 ? 36.653 -13.508 -24.886 1.00 63.44 578 LEU A C 1
ATOM 4432 O O . LEU A 1 578 ? 37.366 -12.586 -25.277 1.00 63.44 578 LEU A O 1
ATOM 4436 N N . LYS A 1 579 ? 36.956 -14.790 -25.138 1.00 70.81 579 LYS A N 1
ATOM 4437 C CA . LYS A 1 579 ? 38.115 -15.188 -25.949 1.00 70.81 579 LYS A CA 1
ATOM 4438 C C . LYS A 1 579 ? 37.999 -14.650 -27.379 1.00 70.81 579 LYS A C 1
ATOM 4440 O O . LYS A 1 579 ? 38.946 -14.034 -27.853 1.00 70.81 579 LYS A O 1
ATOM 4445 N N . ALA A 1 580 ? 36.845 -14.799 -28.033 1.00 66.12 580 ALA A N 1
ATOM 4446 C CA . ALA A 1 580 ? 36.618 -14.258 -29.377 1.00 66.12 580 ALA A CA 1
ATOM 4447 C C . ALA A 1 580 ? 36.765 -12.721 -29.428 1.00 66.12 580 ALA A C 1
ATOM 4449 O O . ALA A 1 580 ? 37.417 -12.189 -30.328 1.00 66.12 580 ALA A O 1
ATOM 4450 N N . ILE A 1 581 ? 36.248 -12.011 -28.420 1.00 62.28 581 ILE A N 1
ATOM 4451 C CA . ILE A 1 581 ? 36.422 -10.559 -28.250 1.00 62.28 581 ILE A CA 1
ATOM 4452 C C . ILE A 1 581 ? 37.895 -10.194 -28.008 1.00 62.28 581 ILE A C 1
ATOM 4454 O O . ILE A 1 581 ? 38.336 -9.155 -28.480 1.00 62.28 581 ILE A O 1
ATOM 4458 N N . THR A 1 582 ? 38.678 -11.038 -27.331 1.00 65.06 582 THR A N 1
ATOM 4459 C CA . THR A 1 582 ? 40.107 -10.784 -27.049 1.00 65.06 582 THR A CA 1
ATOM 4460 C C . THR A 1 582 ? 41.019 -11.119 -28.237 1.00 65.06 582 THR A C 1
ATOM 4462 O O . THR A 1 582 ? 42.067 -10.500 -28.414 1.00 65.06 582 THR A O 1
ATOM 4465 N N . ASP A 1 583 ? 40.636 -12.083 -29.076 1.00 68.50 583 ASP A N 1
ATOM 4466 C CA . ASP A 1 583 ? 41.389 -12.453 -30.280 1.00 68.50 583 ASP A CA 1
ATOM 4467 C C . ASP A 1 583 ? 41.057 -11.552 -31.485 1.00 68.50 583 ASP A C 1
ATOM 4469 O O . ASP A 1 583 ? 41.894 -11.389 -32.373 1.00 68.50 583 ASP A O 1
ATOM 4473 N N . THR A 1 584 ? 39.891 -10.892 -31.495 1.00 64.50 584 THR A N 1
ATOM 4474 C CA . THR A 1 584 ? 39.496 -9.950 -32.561 1.00 64.50 584 THR A CA 1
ATOM 4475 C C . THR A 1 584 ? 40.474 -8.764 -32.713 1.00 64.50 584 THR A C 1
ATOM 4477 O O . THR A 1 584 ? 40.917 -8.524 -33.841 1.00 64.50 584 THR A O 1
ATOM 4480 N N . PRO A 1 585 ? 40.905 -8.062 -31.639 1.00 59.12 585 PRO A N 1
ATOM 4481 C CA . PRO A 1 585 ? 41.967 -7.060 -31.714 1.00 59.12 585 PRO A CA 1
ATOM 4482 C C . PRO A 1 585 ? 43.270 -7.605 -32.295 1.00 59.12 585 PRO A C 1
ATOM 4484 O O . PRO A 1 585 ? 43.812 -6.985 -33.197 1.00 59.12 585 PRO A O 1
ATOM 4487 N N . LYS A 1 586 ? 43.735 -8.789 -31.865 1.00 64.56 586 LYS A N 1
ATOM 4488 C CA . LYS A 1 586 ? 44.987 -9.387 -32.371 1.00 64.56 586 LYS A CA 1
ATOM 4489 C C . LYS A 1 586 ? 44.930 -9.636 -33.876 1.00 64.56 586 LYS A C 1
ATOM 4491 O O . LYS A 1 586 ? 45.877 -9.326 -34.588 1.00 64.56 586 LYS A O 1
ATOM 4496 N N . ASN A 1 587 ? 43.804 -10.163 -34.359 1.00 59.59 587 ASN A N 1
ATOM 4497 C CA . ASN A 1 587 ? 43.597 -10.417 -35.782 1.00 59.59 587 ASN A CA 1
ATOM 4498 C C . ASN A 1 587 ? 43.502 -9.099 -36.578 1.00 59.59 587 ASN A C 1
ATOM 4500 O O . ASN A 1 587 ? 43.984 -9.008 -37.701 1.00 59.59 587 ASN A O 1
ATOM 4504 N N . THR A 1 588 ? 42.936 -8.050 -35.971 1.00 57.97 588 THR A N 1
ATOM 4505 C CA . THR A 1 588 ? 42.910 -6.694 -36.545 1.00 57.97 588 THR A CA 1
ATOM 4506 C C . THR A 1 588 ? 44.312 -6.080 -36.603 1.00 57.97 588 THR A C 1
ATOM 4508 O O . THR A 1 588 ? 44.665 -5.508 -37.628 1.00 57.97 588 THR A O 1
ATOM 4511 N N . THR A 1 589 ? 45.137 -6.247 -35.563 1.00 64.50 589 THR A N 1
ATOM 4512 C CA . THR A 1 589 ? 46.544 -5.811 -35.542 1.00 64.50 589 THR A CA 1
ATOM 4513 C C . THR A 1 589 ? 47.364 -6.525 -36.613 1.00 64.50 589 THR A C 1
ATOM 4515 O O . THR A 1 589 ? 47.991 -5.847 -37.417 1.00 64.50 589 THR A O 1
ATOM 4518 N N . ALA A 1 590 ? 47.287 -7.856 -36.709 1.00 60.69 590 ALA A N 1
ATOM 4519 C CA . ALA A 1 590 ? 48.007 -8.622 -37.731 1.00 60.69 590 ALA A CA 1
ATOM 4520 C C . ALA A 1 590 ? 47.597 -8.224 -39.165 1.00 60.69 590 ALA A C 1
ATOM 4522 O O . ALA A 1 590 ? 48.441 -8.095 -40.052 1.00 60.69 590 ALA A O 1
ATOM 4523 N N . ASN A 1 591 ? 46.305 -7.955 -39.393 1.00 57.56 591 ASN A N 1
ATOM 4524 C CA . ASN A 1 591 ? 45.831 -7.416 -40.670 1.00 57.56 591 ASN A CA 1
ATOM 4525 C C . ASN A 1 591 ? 46.358 -5.992 -40.933 1.00 57.56 591 ASN A C 1
ATOM 4527 O O . ASN A 1 591 ? 46.688 -5.669 -42.070 1.00 57.56 591 ASN A O 1
ATOM 4531 N N . LEU A 1 592 ? 46.462 -5.140 -39.907 1.00 51.53 592 LEU A N 1
ATOM 4532 C CA . LEU A 1 592 ? 46.987 -3.775 -40.029 1.00 51.53 592 LEU A CA 1
ATOM 4533 C C . LEU A 1 592 ? 48.508 -3.752 -40.276 1.00 51.53 592 LEU A C 1
ATOM 4535 O O . LEU A 1 592 ? 48.996 -2.921 -41.041 1.00 51.53 592 LEU A O 1
ATOM 4539 N N . GLU A 1 593 ? 49.252 -4.695 -39.699 1.00 59.31 593 GLU A N 1
ATOM 4540 C CA . GLU A 1 593 ? 50.670 -4.938 -39.998 1.00 59.31 593 GLU A CA 1
ATOM 4541 C C . GLU A 1 593 ? 50.844 -5.368 -41.465 1.00 59.31 593 GLU A C 1
ATOM 4543 O O . GLU A 1 593 ? 51.560 -4.707 -42.216 1.00 59.31 593 GLU A O 1
ATOM 4548 N N . ALA A 1 594 ? 50.083 -6.362 -41.940 1.00 57.25 594 ALA A N 1
ATOM 4549 C CA . ALA A 1 594 ? 50.106 -6.780 -43.348 1.00 57.25 594 ALA A CA 1
ATOM 4550 C C . ALA A 1 594 ? 49.712 -5.650 -44.331 1.00 57.25 594 ALA A C 1
ATOM 4552 O O . ALA A 1 594 ? 50.310 -5.498 -45.405 1.00 57.25 594 ALA A O 1
ATOM 4553 N N . ILE A 1 595 ? 48.736 -4.813 -43.957 1.00 51.78 595 ILE A N 1
ATOM 4554 C CA . ILE A 1 595 ? 48.335 -3.628 -44.730 1.00 51.78 595 ILE A CA 1
ATOM 4555 C C . ILE A 1 595 ? 49.439 -2.562 -44.736 1.00 51.78 595 ILE A C 1
ATOM 4557 O O . ILE A 1 595 ? 49.637 -1.928 -45.768 1.00 51.78 595 ILE A O 1
ATOM 4561 N N . THR A 1 596 ? 50.189 -2.368 -43.646 1.00 54.09 596 THR A N 1
ATOM 4562 C CA . THR A 1 596 ? 51.270 -1.362 -43.585 1.00 54.09 596 THR A CA 1
ATOM 4563 C C . THR A 1 596 ? 52.600 -1.842 -44.172 1.00 54.09 596 THR A C 1
ATOM 4565 O O . THR A 1 596 ? 53.389 -1.010 -44.622 1.00 54.09 596 THR A O 1
ATOM 4568 N N . ASP A 1 597 ? 52.842 -3.150 -44.271 1.00 62.53 597 ASP A N 1
ATOM 4569 C CA . ASP A 1 597 ? 53.985 -3.712 -45.007 1.00 62.53 597 ASP A CA 1
ATOM 4570 C C . ASP A 1 597 ? 53.790 -3.696 -46.530 1.00 62.53 597 ASP A C 1
ATOM 4572 O O . ASP A 1 597 ? 54.763 -3.583 -47.280 1.00 62.53 597 ASP A O 1
ATOM 4576 N N . THR A 1 598 ? 52.545 -3.722 -47.014 1.00 55.53 598 THR A N 1
ATOM 4577 C CA . THR A 1 598 ? 52.246 -3.689 -48.456 1.00 55.53 598 THR A CA 1
ATOM 4578 C C . THR A 1 598 ? 52.782 -2.412 -49.151 1.00 55.53 598 THR A C 1
ATOM 4580 O O . THR A 1 598 ? 53.481 -2.541 -50.164 1.00 55.53 598 THR A O 1
ATOM 4583 N N . PRO A 1 599 ? 52.595 -1.185 -48.612 1.00 51.91 599 PRO A N 1
ATOM 4584 C CA . PRO A 1 599 ? 53.269 0.026 -49.089 1.00 51.91 599 PRO A CA 1
ATOM 4585 C C . PRO A 1 599 ? 54.797 -0.026 -48.998 1.00 51.91 599 PRO A C 1
ATOM 4587 O O . PRO A 1 599 ? 55.463 0.431 -49.927 1.00 51.91 599 PRO A O 1
ATOM 4590 N N . LYS A 1 600 ? 55.377 -0.602 -47.933 1.00 60.91 600 LYS A N 1
ATOM 4591 C CA . LYS A 1 600 ? 56.844 -0.719 -47.784 1.00 60.91 600 LYS A CA 1
ATOM 4592 C C . LYS A 1 600 ? 57.432 -1.585 -48.896 1.00 60.91 600 LYS A C 1
ATOM 4594 O O . LYS A 1 600 ? 58.379 -1.171 -49.560 1.00 60.91 600 LYS A O 1
ATOM 4599 N N . ASN A 1 601 ? 56.825 -2.743 -49.151 1.00 60.72 601 ASN A N 1
ATOM 4600 C CA . ASN A 1 601 ? 57.255 -3.672 -50.194 1.00 60.72 601 ASN A CA 1
ATOM 4601 C C . ASN A 1 601 ? 57.044 -3.077 -51.602 1.00 60.72 601 ASN A C 1
ATOM 4603 O O . ASN A 1 601 ? 57.921 -3.153 -52.460 1.00 60.72 601 ASN A O 1
ATOM 4607 N N . THR A 1 602 ? 55.932 -2.364 -51.817 1.00 56.59 602 THR A N 1
ATOM 4608 C CA . THR A 1 602 ? 55.688 -1.595 -53.053 1.00 56.59 602 THR A CA 1
ATOM 4609 C C . THR A 1 602 ? 56.747 -0.505 -53.262 1.00 56.59 602 THR A C 1
ATOM 4611 O O . THR A 1 602 ? 57.259 -0.350 -54.367 1.00 56.59 602 THR A O 1
ATOM 4614 N N . THR A 1 603 ? 57.141 0.202 -52.200 1.00 61.62 603 THR A N 1
ATOM 4615 C CA . THR A 1 603 ? 58.187 1.241 -52.236 1.00 61.62 603 THR A CA 1
ATOM 4616 C C . THR A 1 603 ? 59.570 0.644 -52.507 1.00 61.62 603 THR A C 1
ATOM 4618 O O . THR A 1 603 ? 60.330 1.197 -53.300 1.00 61.62 603 THR A O 1
ATOM 4621 N N . ALA A 1 604 ? 59.889 -0.509 -51.913 1.00 63.66 604 ALA A N 1
ATOM 4622 C CA . ALA A 1 604 ? 61.127 -1.242 -52.176 1.00 63.66 604 ALA A CA 1
ATOM 4623 C C . ALA A 1 604 ? 61.213 -1.700 -53.644 1.00 63.66 604 ALA A C 1
ATOM 4625 O O . ALA A 1 604 ? 62.229 -1.465 -54.300 1.00 63.66 604 ALA A O 1
ATOM 4626 N N . ASN A 1 605 ? 60.124 -2.252 -54.188 1.00 62.31 605 ASN A N 1
ATOM 4627 C CA . ASN A 1 605 ? 60.027 -2.628 -55.600 1.00 62.31 605 ASN A CA 1
ATOM 4628 C C . ASN A 1 605 ? 60.135 -1.407 -56.528 1.00 62.31 605 ASN A C 1
ATOM 4630 O O . ASN A 1 605 ? 60.882 -1.444 -57.503 1.00 62.31 605 ASN A O 1
ATOM 4634 N N . LEU A 1 606 ? 59.465 -0.294 -56.207 1.00 58.97 606 LEU A N 1
ATOM 4635 C CA . LEU A 1 606 ? 59.559 0.946 -56.984 1.00 58.97 606 LEU A CA 1
ATOM 4636 C C . LEU A 1 606 ? 60.981 1.532 -56.955 1.00 58.97 606 LEU A C 1
ATOM 4638 O O . LEU A 1 606 ? 61.468 2.006 -57.983 1.00 58.97 606 LEU A O 1
ATOM 4642 N N . LYS A 1 607 ? 61.686 1.444 -55.819 1.00 69.75 607 LYS A N 1
ATOM 4643 C CA . LYS A 1 607 ? 63.106 1.810 -55.718 1.00 69.75 607 LYS A CA 1
ATOM 4644 C C . LYS A 1 607 ? 63.983 0.888 -56.570 1.00 69.75 607 LYS A C 1
ATOM 4646 O O . LYS A 1 607 ? 64.817 1.392 -57.313 1.00 69.75 607 LYS A O 1
ATOM 4651 N N . ALA A 1 608 ? 63.777 -0.429 -56.521 1.00 68.50 608 ALA A N 1
ATOM 4652 C CA . ALA A 1 608 ? 64.525 -1.386 -57.340 1.00 68.50 608 ALA A CA 1
ATOM 4653 C C . ALA A 1 608 ? 64.312 -1.149 -58.848 1.00 68.50 608 ALA A C 1
ATOM 4655 O O . ALA A 1 608 ? 65.276 -1.145 -59.613 1.00 68.50 608 ALA A O 1
ATOM 4656 N N . ILE A 1 609 ? 63.077 -0.857 -59.271 1.00 68.12 609 ILE A N 1
ATOM 4657 C CA . ILE A 1 609 ? 62.746 -0.441 -60.644 1.00 68.12 609 ILE A CA 1
ATOM 4658 C C . ILE A 1 609 ? 63.438 0.884 -60.991 1.00 68.12 609 ILE A C 1
ATOM 4660 O O . ILE A 1 609 ? 64.027 1.001 -62.061 1.00 68.12 609 ILE A O 1
ATOM 4664 N N . THR A 1 610 ? 63.433 1.863 -60.082 1.00 70.06 610 THR A N 1
ATOM 4665 C CA . THR A 1 610 ? 64.091 3.168 -60.278 1.00 70.06 610 THR A CA 1
ATOM 4666 C C . THR A 1 610 ? 65.608 3.034 -60.426 1.00 70.06 610 THR A C 1
ATOM 4668 O O . THR A 1 610 ? 66.199 3.671 -61.293 1.00 70.06 610 THR A O 1
ATOM 4671 N N . ASP A 1 611 ? 66.255 2.199 -59.614 1.00 76.25 611 ASP A N 1
ATOM 4672 C CA . ASP A 1 611 ? 67.702 1.984 -59.688 1.00 76.25 611 ASP A CA 1
ATOM 4673 C C . ASP A 1 611 ? 68.086 1.117 -60.905 1.00 76.25 611 ASP A C 1
ATOM 4675 O O . ASP A 1 611 ? 69.109 1.373 -61.540 1.00 76.25 611 ASP A O 1
ATOM 4679 N N . THR A 1 612 ? 67.217 0.189 -61.325 1.00 75.38 612 THR A N 1
ATOM 4680 C CA . THR A 1 612 ? 67.344 -0.528 -62.611 1.00 75.38 612 THR A CA 1
ATOM 4681 C C . THR A 1 612 ? 67.211 0.428 -63.799 1.00 75.38 612 THR A C 1
ATOM 4683 O O . THR A 1 612 ? 67.994 0.345 -64.745 1.00 75.38 612 THR A O 1
ATOM 4686 N N . LEU A 1 613 ? 66.271 1.379 -63.744 1.00 68.00 613 LEU A N 1
ATOM 4687 C CA . LEU A 1 613 ? 66.119 2.442 -64.739 1.00 68.00 613 LEU A CA 1
ATOM 4688 C C . LEU A 1 613 ? 67.355 3.341 -64.791 1.00 68.00 613 LEU A C 1
ATOM 4690 O O . LEU A 1 613 ? 67.869 3.553 -65.880 1.00 68.00 613 LEU A O 1
ATOM 4694 N N . LYS A 1 614 ? 67.895 3.796 -63.651 1.00 74.00 614 LYS A N 1
ATOM 4695 C CA . LYS A 1 614 ? 69.158 4.562 -63.614 1.00 74.00 614 LYS A CA 1
ATOM 4696 C C . LYS A 1 614 ? 70.313 3.797 -64.255 1.00 74.00 614 LYS A C 1
ATOM 4698 O O . LYS A 1 614 ? 71.034 4.374 -65.059 1.00 74.00 614 LYS A O 1
ATOM 4703 N N . ASN A 1 615 ? 70.471 2.511 -63.935 1.00 72.75 615 ASN A N 1
ATOM 4704 C CA . ASN A 1 615 ? 71.513 1.675 -64.532 1.00 72.75 615 ASN A CA 1
ATOM 4705 C C . ASN A 1 615 ? 71.294 1.497 -66.047 1.00 72.75 615 ASN A C 1
ATOM 4707 O O . ASN A 1 615 ? 72.236 1.541 -66.828 1.00 72.75 615 ASN A O 1
ATOM 4711 N N . THR A 1 616 ? 70.040 1.362 -66.484 1.00 68.06 616 THR A N 1
ATOM 4712 C CA . THR A 1 616 ? 69.681 1.298 -67.910 1.00 68.06 616 THR A CA 1
ATOM 4713 C C . THR A 1 616 ? 69.983 2.621 -68.620 1.00 68.06 616 THR A C 1
ATOM 4715 O O . THR A 1 616 ? 70.582 2.601 -69.688 1.00 68.06 616 THR A O 1
ATOM 4718 N N . THR A 1 617 ? 69.655 3.767 -68.014 1.00 70.00 617 THR A N 1
ATOM 4719 C CA . THR A 1 617 ? 70.000 5.100 -68.531 1.00 70.00 617 THR A CA 1
ATOM 4720 C C . THR A 1 617 ? 71.510 5.294 -68.606 1.00 70.00 617 THR A C 1
ATOM 4722 O O . THR A 1 617 ? 71.988 5.689 -69.658 1.00 70.00 617 THR A O 1
ATOM 4725 N N . ALA A 1 618 ? 72.270 4.939 -67.565 1.00 69.50 618 ALA A N 1
ATOM 4726 C CA . ALA A 1 618 ? 73.732 5.009 -67.580 1.00 69.50 618 ALA A CA 1
ATOM 4727 C C . ALA A 1 618 ? 74.333 4.132 -68.694 1.00 69.50 618 ALA A C 1
ATOM 4729 O O . ALA A 1 618 ? 75.199 4.580 -69.438 1.00 69.50 618 ALA A O 1
ATOM 4730 N N . ASN A 1 619 ? 73.806 2.918 -68.890 1.00 66.25 619 ASN A N 1
ATOM 4731 C CA . ASN A 1 619 ? 74.198 2.060 -70.008 1.00 66.25 619 ASN A CA 1
ATOM 4732 C C . ASN A 1 619 ? 73.802 2.653 -71.376 1.00 66.25 619 ASN A C 1
ATOM 4734 O O . ASN A 1 619 ? 74.533 2.459 -72.341 1.00 66.25 619 ASN A O 1
ATOM 4738 N N . LEU A 1 620 ? 72.689 3.387 -71.502 1.00 63.22 620 LEU A N 1
ATOM 4739 C CA . LEU A 1 620 ? 72.348 4.125 -72.732 1.00 63.22 620 LEU A CA 1
ATOM 4740 C C . LEU A 1 620 ? 73.224 5.373 -72.939 1.00 63.22 620 LEU A C 1
ATOM 4742 O O . LEU A 1 620 ? 73.547 5.708 -74.079 1.00 63.22 620 LEU A O 1
ATOM 4746 N N . GLU A 1 621 ? 73.634 6.051 -71.871 1.00 64.06 621 GLU A N 1
ATOM 4747 C CA . GLU A 1 621 ? 74.587 7.160 -71.921 1.00 64.06 621 GLU A CA 1
ATOM 4748 C C . GLU A 1 621 ? 75.974 6.663 -72.351 1.00 64.06 621 GLU A C 1
ATOM 4750 O O . GLU A 1 621 ? 76.588 7.285 -73.212 1.00 64.06 621 GLU A O 1
ATOM 4755 N N . ASP A 1 622 ? 76.419 5.493 -71.887 1.00 62.53 622 ASP A N 1
ATOM 4756 C CA . ASP A 1 622 ? 77.686 4.880 -72.310 1.00 62.53 622 ASP A CA 1
ATOM 4757 C C . ASP A 1 622 ? 77.613 4.305 -73.746 1.00 62.53 622 ASP A C 1
ATOM 4759 O O . ASP A 1 622 ? 78.509 4.519 -74.568 1.00 62.53 622 ASP A O 1
ATOM 4763 N N . ASN A 1 623 ? 76.477 3.704 -74.130 1.00 57.25 623 ASN A N 1
ATOM 4764 C CA . ASN A 1 623 ? 76.196 3.298 -75.520 1.00 57.25 623 ASN A CA 1
ATOM 4765 C C . ASN A 1 623 ? 75.975 4.484 -76.487 1.00 57.25 623 ASN A C 1
ATOM 4767 O O . ASN A 1 623 ? 76.009 4.302 -77.703 1.00 57.25 623 ASN A O 1
ATOM 4771 N N . THR A 1 624 ? 75.766 5.708 -75.987 1.00 55.69 624 THR A N 1
ATOM 4772 C CA . THR A 1 624 ? 75.781 6.944 -76.800 1.00 55.69 624 THR A CA 1
ATOM 4773 C C . THR A 1 624 ? 77.087 7.734 -76.652 1.00 55.69 624 THR A C 1
ATOM 4775 O O . THR A 1 624 ? 77.422 8.542 -77.525 1.00 55.69 624 THR A O 1
ATOM 4778 N N . ALA A 1 625 ? 77.893 7.434 -75.631 1.00 54.84 625 ALA A N 1
ATOM 4779 C CA . ALA A 1 625 ? 79.293 7.817 -75.543 1.00 54.84 625 ALA A CA 1
ATOM 4780 C C . ALA A 1 625 ? 80.156 7.022 -76.531 1.00 54.84 625 ALA A C 1
ATOM 4782 O O . ALA A 1 625 ? 81.074 7.603 -77.098 1.00 54.84 625 ALA A O 1
ATOM 4783 N N . THR A 1 626 ? 79.844 5.757 -76.842 1.00 54.22 626 THR A N 1
ATOM 4784 C CA . THR A 1 626 ? 80.607 4.973 -77.837 1.00 54.22 626 THR A CA 1
ATOM 4785 C C . THR A 1 626 ? 80.621 5.642 -79.218 1.00 54.22 626 THR A C 1
ATOM 4787 O O . THR A 1 626 ? 81.716 5.915 -79.703 1.00 54.22 626 THR A O 1
ATOM 4790 N N . PRO A 1 627 ? 79.481 6.044 -79.823 1.00 52.81 627 PRO A N 1
ATOM 4791 C CA . PRO A 1 627 ? 79.465 6.851 -81.045 1.00 52.81 627 PRO A CA 1
ATOM 4792 C C . PRO A 1 627 ? 80.183 8.201 -80.917 1.00 52.81 627 PRO A C 1
ATOM 4794 O O . PRO A 1 627 ? 80.797 8.648 -81.884 1.00 52.81 627 PRO A O 1
ATOM 4797 N N . LYS A 1 628 ? 80.158 8.851 -79.741 1.00 53.88 628 LYS A N 1
ATOM 4798 C CA . LYS A 1 628 ? 80.958 10.065 -79.491 1.00 53.88 628 LYS A CA 1
ATOM 4799 C C . LYS A 1 628 ? 82.456 9.770 -79.449 1.00 53.88 628 LYS A C 1
ATOM 4801 O O . LYS A 1 628 ? 83.217 10.588 -79.940 1.00 53.88 628 LYS A O 1
ATOM 4806 N N . ASN A 1 629 ? 82.879 8.618 -78.933 1.00 53.34 629 ASN A N 1
ATOM 4807 C CA . ASN A 1 629 ? 84.279 8.199 -78.887 1.00 53.34 629 ASN A CA 1
ATOM 4808 C C . ASN A 1 629 ? 84.762 7.738 -80.273 1.00 53.34 629 ASN A C 1
ATOM 4810 O O . ASN A 1 629 ? 85.851 8.099 -80.701 1.00 53.34 629 ASN A O 1
ATOM 4814 N N . THR A 1 630 ? 83.919 7.040 -81.045 1.00 52.25 630 THR A N 1
ATOM 4815 C CA . THR A 1 630 ? 84.167 6.764 -82.470 1.00 52.25 630 THR A CA 1
ATOM 4816 C C . THR A 1 630 ? 84.275 8.062 -83.268 1.00 52.25 630 THR A C 1
ATOM 4818 O O . THR A 1 630 ? 85.164 8.184 -84.105 1.00 52.25 630 THR A O 1
ATOM 4821 N N . ARG A 1 631 ? 83.420 9.055 -82.985 1.00 54.16 631 ARG A N 1
ATOM 4822 C CA . ARG A 1 631 ? 83.472 10.382 -83.608 1.00 54.16 631 ARG A CA 1
ATOM 4823 C C . ARG A 1 631 ? 84.689 11.197 -83.169 1.00 54.16 631 ARG A C 1
ATOM 4825 O O . ARG A 1 631 ? 85.301 11.808 -84.030 1.00 54.16 631 ARG A O 1
ATOM 4832 N N . ALA A 1 632 ? 85.073 11.170 -81.895 1.00 53.53 632 ALA A N 1
ATOM 4833 C CA . ALA A 1 632 ? 86.284 11.820 -81.396 1.00 53.53 632 ALA A CA 1
ATOM 4834 C C . ALA A 1 632 ? 87.538 11.194 -82.021 1.00 53.53 632 ALA A C 1
ATOM 4836 O O . ALA A 1 632 ? 88.394 11.917 -82.513 1.00 53.53 632 ALA A O 1
ATOM 4837 N N . ASN A 1 633 ? 87.594 9.863 -82.126 1.00 52.50 633 ASN A N 1
ATOM 4838 C CA . ASN A 1 633 ? 88.644 9.164 -82.865 1.00 52.50 633 ASN A CA 1
ATOM 4839 C C . ASN A 1 633 ? 88.626 9.512 -84.364 1.00 52.50 633 ASN A C 1
ATOM 4841 O O . ASN A 1 633 ? 89.684 9.560 -84.982 1.00 52.50 633 ASN A O 1
ATOM 4845 N N . PHE A 1 634 ? 87.464 9.779 -84.968 1.00 51.94 634 PHE A N 1
ATOM 4846 C CA . PHE A 1 634 ? 87.385 10.274 -86.347 1.00 51.94 634 PHE A CA 1
ATOM 4847 C C . PHE A 1 634 ? 87.902 11.716 -86.459 1.00 51.94 634 PHE A C 1
ATOM 4849 O O . PHE A 1 634 ? 88.689 12.017 -87.349 1.00 51.94 634 PHE A O 1
ATOM 4856 N N . GLU A 1 635 ? 87.504 12.593 -85.536 1.00 53.78 635 GLU A N 1
ATOM 4857 C CA . GLU A 1 635 ? 87.900 14.001 -85.505 1.00 53.78 635 GLU A CA 1
ATOM 4858 C C . GLU A 1 635 ? 89.413 14.150 -85.222 1.00 53.78 635 GLU A C 1
ATOM 4860 O O . GLU A 1 635 ? 90.073 14.930 -85.909 1.00 53.78 635 GLU A O 1
ATOM 4865 N N . ASP A 1 636 ? 90.004 13.321 -84.352 1.00 53.41 636 ASP A N 1
ATOM 4866 C CA . ASP A 1 636 ? 91.453 13.277 -84.077 1.00 53.41 636 ASP A CA 1
ATOM 4867 C C . ASP A 1 636 ? 92.264 12.656 -85.240 1.00 53.41 636 ASP A C 1
ATOM 4869 O O . ASP A 1 636 ? 93.309 13.186 -85.629 1.00 53.41 636 ASP A O 1
ATOM 4873 N N . ASN A 1 637 ? 91.733 11.629 -85.924 1.00 51.34 637 ASN A N 1
ATOM 4874 C CA . ASN A 1 637 ? 92.307 11.146 -87.194 1.00 51.34 637 ASN A CA 1
ATOM 4875 C C . ASN A 1 637 ? 92.160 12.164 -88.350 1.00 51.34 637 ASN A C 1
ATOM 4877 O O . ASN A 1 637 ? 92.939 12.132 -89.302 1.00 51.34 637 ASN A O 1
ATOM 4881 N N . THR A 1 638 ? 91.221 13.118 -88.274 1.00 51.38 638 THR A N 1
ATOM 4882 C CA . THR A 1 638 ? 91.201 14.297 -89.170 1.00 51.38 638 THR A CA 1
ATOM 4883 C C . THR A 1 638 ? 92.032 15.480 -88.659 1.00 51.38 638 THR A C 1
ATOM 4885 O O . THR A 1 638 ? 92.246 16.439 -89.402 1.00 51.38 638 THR A O 1
ATOM 4888 N N . ALA A 1 639 ? 92.554 15.420 -87.429 1.00 49.97 639 ALA A N 1
ATOM 4889 C CA . ALA A 1 639 ? 93.484 16.404 -86.875 1.00 49.97 639 ALA A CA 1
ATOM 4890 C C . ALA A 1 639 ? 94.956 16.059 -87.168 1.00 49.97 639 ALA A C 1
ATOM 4892 O O . ALA A 1 639 ? 95.798 16.961 -87.204 1.00 49.97 639 ALA A O 1
ATOM 4893 N N . THR A 1 640 ? 95.268 14.791 -87.466 1.00 49.31 640 THR A N 1
ATOM 4894 C CA . THR A 1 640 ? 96.616 14.320 -87.838 1.00 49.31 640 THR A CA 1
ATOM 4895 C C . THR A 1 640 ? 97.309 15.182 -88.913 1.00 49.31 640 THR A C 1
ATOM 4897 O O . THR A 1 640 ? 98.474 15.532 -88.698 1.00 49.31 640 THR A O 1
ATOM 4900 N N . PRO A 1 641 ? 96.637 15.644 -89.996 1.00 48.38 641 PRO A N 1
ATOM 4901 C CA . PRO A 1 641 ? 97.252 16.518 -91.001 1.00 48.38 641 PRO A CA 1
ATOM 4902 C C . PRO A 1 641 ? 97.837 17.824 -90.441 1.00 48.38 641 PRO A C 1
ATOM 4904 O O . PRO A 1 641 ? 98.862 18.291 -90.933 1.00 48.38 641 PRO A O 1
ATOM 4907 N N . LYS A 1 642 ? 97.243 18.398 -89.381 1.00 48.47 642 LYS A N 1
ATOM 4908 C CA . LYS A 1 642 ? 97.736 19.643 -88.759 1.00 48.47 642 LYS A CA 1
ATOM 4909 C C . LYS A 1 642 ? 99.019 19.446 -87.953 1.00 48.47 642 LYS A C 1
ATOM 4911 O O . LYS A 1 642 ? 99.773 20.399 -87.774 1.00 48.47 642 LYS A O 1
ATOM 4916 N N . LYS A 1 643 ? 99.298 18.222 -87.490 1.00 49.44 643 LYS A N 1
ATOM 4917 C CA . LYS A 1 643 ? 100.557 17.895 -86.804 1.00 49.44 643 LYS A CA 1
ATOM 4918 C C . LYS A 1 643 ? 101.699 17.625 -87.789 1.00 49.44 643 LYS A C 1
ATOM 4920 O O . LYS A 1 643 ? 102.856 17.813 -87.435 1.00 49.44 643 LYS A O 1
ATOM 4925 N N . THR A 1 644 ? 101.382 17.273 -89.037 1.00 41.69 644 THR A N 1
ATOM 4926 C CA . THR A 1 644 ? 102.356 17.223 -90.138 1.00 41.69 644 THR A CA 1
ATOM 4927 C C . THR A 1 644 ? 102.731 18.623 -90.633 1.00 41.69 644 THR A C 1
ATOM 4929 O O . THR A 1 644 ? 103.893 18.845 -90.953 1.00 41.69 644 THR A O 1
ATOM 4932 N N . THR A 1 645 ? 101.800 19.589 -90.635 1.00 46.94 645 THR A N 1
ATOM 4933 C CA . THR A 1 645 ? 102.082 20.981 -91.050 1.00 46.94 645 THR A CA 1
ATOM 4934 C C . THR A 1 645 ? 103.196 21.622 -90.216 1.00 46.94 645 THR A C 1
ATOM 4936 O O . THR A 1 645 ? 104.132 22.180 -90.779 1.00 46.94 645 THR A O 1
ATOM 4939 N N . ALA A 1 646 ? 103.154 21.462 -88.888 1.00 43.44 646 ALA A N 1
ATOM 4940 C CA . ALA A 1 646 ? 104.155 22.019 -87.972 1.00 43.44 646 ALA A CA 1
ATOM 4941 C C . ALA A 1 646 ? 105.559 21.388 -88.104 1.00 43.44 646 ALA A C 1
ATOM 4943 O O . ALA A 1 646 ? 106.539 21.990 -87.679 1.00 43.44 646 ALA A O 1
ATOM 4944 N N . ASN A 1 647 ? 105.674 20.201 -88.712 1.00 44.09 647 ASN A N 1
ATOM 4945 C CA . ASN A 1 647 ? 106.966 19.578 -89.020 1.00 44.09 647 ASN A CA 1
ATOM 4946 C C . ASN A 1 647 ? 107.481 19.940 -90.427 1.00 44.09 647 ASN A C 1
ATOM 4948 O O . ASN A 1 647 ? 108.616 19.604 -90.756 1.00 44.09 647 ASN A O 1
ATOM 4952 N N . LEU A 1 648 ? 106.670 20.601 -91.264 1.00 39.69 648 LEU A N 1
ATOM 4953 C CA . LEU A 1 648 ? 107.039 20.957 -92.638 1.00 39.69 648 LEU A CA 1
ATOM 4954 C C . LEU A 1 648 ? 107.717 22.335 -92.726 1.00 39.69 648 LEU A C 1
ATOM 4956 O O . LEU A 1 648 ? 108.583 22.529 -93.573 1.00 39.69 648 LEU A O 1
ATOM 4960 N N . GLU A 1 649 ? 107.417 23.250 -91.797 1.00 44.03 649 GLU A N 1
ATOM 4961 C CA . GLU A 1 649 ? 108.117 24.543 -91.643 1.00 44.03 649 GLU A CA 1
ATOM 4962 C C . GLU A 1 649 ? 109.573 24.398 -91.142 1.00 44.03 649 GLU A C 1
ATOM 4964 O O . GLU A 1 649 ? 110.302 25.382 -91.057 1.00 44.03 649 GLU A O 1
ATOM 4969 N N . ALA A 1 650 ? 110.019 23.171 -90.843 1.00 46.16 650 ALA A N 1
ATOM 4970 C CA . ALA A 1 650 ? 111.391 22.847 -90.444 1.00 46.16 650 ALA A CA 1
ATOM 4971 C C . ALA A 1 650 ? 112.258 22.263 -91.583 1.00 46.16 650 ALA A C 1
ATOM 4973 O O . ALA A 1 650 ? 113.420 21.941 -91.345 1.00 46.16 650 ALA A O 1
ATOM 4974 N N . ILE A 1 651 ? 111.716 22.095 -92.801 1.00 39.03 651 ILE A N 1
ATOM 4975 C CA . ILE A 1 651 ? 112.448 21.559 -93.970 1.00 39.03 651 ILE A CA 1
ATOM 4976 C C . ILE A 1 651 ? 112.131 22.376 -95.240 1.00 39.03 651 ILE A C 1
ATOM 4978 O O . ILE A 1 651 ? 111.806 21.839 -96.299 1.00 39.03 651 ILE A O 1
ATOM 4982 N N . THR A 1 652 ? 112.210 23.705 -95.126 1.00 40.97 652 THR A N 1
ATOM 4983 C CA . THR A 1 652 ? 112.233 24.637 -96.276 1.00 40.97 652 THR A CA 1
ATOM 4984 C C . THR A 1 652 ? 113.616 25.246 -96.557 1.00 40.97 652 THR A C 1
ATOM 4986 O O . THR A 1 652 ? 113.759 26.021 -97.499 1.00 40.97 652 THR A O 1
ATOM 4989 N N . ASP A 1 653 ? 114.634 24.800 -95.818 1.00 37.38 653 ASP A N 1
ATOM 4990 C CA . ASP A 1 653 ? 116.039 24.740 -96.243 1.00 37.38 653 ASP A CA 1
ATOM 4991 C C . ASP A 1 653 ? 116.280 23.340 -96.861 1.00 37.38 653 ASP A C 1
ATOM 4993 O O . ASP A 1 653 ? 115.860 22.343 -96.275 1.00 37.38 653 ASP A O 1
ATOM 4997 N N . THR A 1 654 ? 116.914 23.121 -98.020 1.00 34.28 654 THR A N 1
ATOM 4998 C CA . THR A 1 654 ? 117.438 24.024 -99.067 1.00 34.28 654 THR A CA 1
ATOM 4999 C C . THR A 1 654 ? 117.408 23.257 -100.409 1.00 34.28 654 THR A C 1
ATOM 5001 O O . THR A 1 654 ? 117.671 22.048 -100.415 1.00 34.28 654 THR A O 1
ATOM 5004 N N . PRO A 1 655 ? 117.117 23.883 -101.569 1.00 44.22 655 PRO A N 1
ATOM 5005 C CA . PRO A 1 655 ? 117.023 23.175 -102.853 1.00 44.22 655 PRO A CA 1
ATOM 5006 C C . PRO A 1 655 ? 118.391 22.796 -103.471 1.00 44.22 655 PRO A C 1
ATOM 5008 O O . PRO A 1 655 ? 118.817 23.406 -104.449 1.00 44.22 655 PRO A O 1
ATOM 5011 N N . GLU A 1 656 ? 119.057 21.753 -102.956 1.00 44.56 656 GLU A N 1
ATOM 5012 C CA . GLU A 1 656 ? 120.307 21.218 -103.552 1.00 44.56 656 GLU A CA 1
ATOM 5013 C C . GLU A 1 656 ? 120.290 19.725 -103.945 1.00 44.56 656 GLU A C 1
ATOM 5015 O O . GLU A 1 656 ? 120.929 19.359 -104.932 1.00 44.56 656 GLU A O 1
ATOM 5020 N N . ASN A 1 657 ? 119.540 18.845 -103.266 1.00 38.69 657 ASN A N 1
ATOM 5021 C CA . ASN A 1 657 ? 119.619 17.394 -103.538 1.00 38.69 657 ASN A CA 1
ATOM 5022 C C . ASN A 1 657 ? 118.767 16.885 -104.720 1.00 38.69 657 ASN A C 1
ATOM 5024 O O . ASN A 1 657 ? 118.917 15.739 -105.144 1.00 38.69 657 ASN A O 1
ATOM 5028 N N . THR A 1 658 ? 117.938 17.730 -105.341 1.00 38.84 658 THR A N 1
ATOM 5029 C CA . THR A 1 658 ? 117.125 17.381 -106.528 1.00 38.84 658 THR A CA 1
ATOM 5030 C C . THR A 1 658 ? 117.945 17.224 -107.823 1.00 38.84 658 THR A C 1
ATOM 5032 O O . THR A 1 658 ? 117.374 17.128 -108.907 1.00 38.84 658 THR A O 1
ATOM 5035 N N . LYS A 1 659 ? 119.283 17.222 -107.729 1.00 41.78 659 LYS A N 1
ATOM 5036 C CA . LYS A 1 659 ? 120.218 17.203 -108.864 1.00 41.78 659 LYS A CA 1
ATOM 5037 C C . LYS A 1 659 ? 120.989 15.884 -109.033 1.00 41.78 659 LYS A C 1
ATOM 5039 O O . LYS A 1 659 ? 121.491 15.640 -110.121 1.00 41.78 659 LYS A O 1
ATOM 5044 N N . ALA A 1 660 ? 121.075 15.036 -108.001 1.00 42.72 660 ALA A N 1
ATOM 5045 C CA . ALA A 1 660 ? 121.909 13.823 -108.025 1.00 42.72 660 ALA A CA 1
ATOM 5046 C C . ALA A 1 660 ? 121.166 12.553 -108.491 1.00 42.72 660 ALA A C 1
ATOM 5048 O O . ALA A 1 660 ? 121.690 11.780 -109.285 1.00 42.72 660 ALA A O 1
ATOM 5049 N N . ASN A 1 661 ? 119.915 12.346 -108.065 1.00 36.47 661 ASN A N 1
ATOM 5050 C CA . ASN A 1 661 ? 119.164 11.121 -108.393 1.00 36.47 661 ASN A CA 1
ATOM 5051 C C . ASN A 1 661 ? 118.551 11.107 -109.809 1.00 36.47 661 ASN A C 1
ATOM 5053 O O . ASN A 1 661 ? 117.786 10.201 -110.135 1.00 36.47 661 ASN A O 1
ATOM 5057 N N . LEU A 1 662 ? 118.886 12.083 -110.661 1.00 41.62 662 LEU A N 1
ATOM 5058 C CA . LEU A 1 662 ? 118.444 12.132 -112.060 1.00 41.62 662 LEU A CA 1
ATOM 5059 C C . LEU A 1 662 ? 119.268 11.204 -112.982 1.00 41.62 662 LEU A C 1
ATOM 5061 O O . LEU A 1 662 ? 118.871 10.977 -114.119 1.00 41.62 662 LEU A O 1
ATOM 5065 N N . GLU A 1 663 ? 120.372 10.631 -112.485 1.00 43.41 663 GLU A N 1
ATOM 5066 C CA . GLU A 1 663 ? 121.289 9.764 -113.250 1.00 43.41 663 GLU A CA 1
ATOM 5067 C C . GLU A 1 663 ? 121.250 8.276 -112.824 1.00 43.41 663 GLU A C 1
ATOM 5069 O O . GLU A 1 663 ? 122.013 7.471 -113.343 1.00 43.41 663 GLU A O 1
ATOM 5074 N N . ALA A 1 664 ? 120.380 7.882 -111.879 1.00 41.00 664 ALA A N 1
ATOM 5075 C CA . ALA A 1 664 ? 120.543 6.621 -111.130 1.00 41.00 664 ALA A CA 1
ATOM 5076 C C . ALA A 1 664 ? 119.548 5.475 -111.433 1.00 41.00 664 ALA A C 1
ATOM 5078 O O . ALA A 1 664 ? 119.741 4.377 -110.917 1.00 41.00 664 ALA A O 1
ATOM 5079 N N . ILE A 1 665 ? 118.481 5.689 -112.222 1.00 38.28 665 ILE A N 1
ATOM 5080 C CA . ILE A 1 665 ? 117.526 4.620 -112.612 1.00 38.28 665 ILE A CA 1
ATOM 5081 C C . ILE A 1 665 ? 117.107 4.755 -114.090 1.00 38.28 665 ILE A C 1
ATOM 5083 O O . ILE A 1 665 ? 115.934 4.920 -114.424 1.00 38.28 665 ILE A O 1
ATOM 5087 N N . THR A 1 666 ? 118.086 4.694 -114.994 1.00 40.47 666 THR A N 1
ATOM 5088 C CA . THR A 1 666 ? 117.869 4.356 -116.422 1.00 40.47 666 THR A CA 1
ATOM 5089 C C . THR A 1 666 ? 118.533 3.033 -116.835 1.00 40.47 666 THR A C 1
ATOM 5091 O O . THR A 1 666 ? 118.358 2.588 -117.965 1.00 40.47 666 THR A O 1
ATOM 5094 N N . ASP A 1 667 ? 119.174 2.358 -115.876 1.00 38.44 667 ASP A N 1
ATOM 5095 C CA . ASP A 1 667 ? 119.801 1.036 -115.954 1.00 38.44 667 ASP A CA 1
ATOM 5096 C C . ASP A 1 667 ? 119.221 0.135 -114.834 1.00 38.44 667 ASP A C 1
ATOM 5098 O O . ASP A 1 667 ? 118.824 0.643 -113.785 1.00 38.44 667 ASP A O 1
ATOM 5102 N N . THR A 1 668 ? 119.109 -1.193 -114.952 1.00 38.47 668 THR A N 1
ATOM 5103 C CA . THR A 1 668 ? 119.352 -2.095 -116.099 1.00 38.47 668 THR A CA 1
ATOM 5104 C C . THR A 1 668 ? 118.413 -3.317 -116.005 1.00 38.47 668 THR A C 1
ATOM 5106 O O . THR A 1 668 ? 118.200 -3.847 -114.909 1.00 38.47 668 THR A O 1
ATOM 5109 N N . PRO A 1 669 ? 117.855 -3.834 -117.119 1.00 50.28 669 PRO A N 1
ATOM 5110 C CA . PRO A 1 669 ? 116.888 -4.941 -117.105 1.00 50.28 669 PRO A CA 1
ATOM 5111 C C . PRO A 1 669 ? 117.537 -6.340 -116.986 1.00 50.28 669 PRO A C 1
ATOM 5113 O O . PRO A 1 669 ? 117.347 -7.197 -117.846 1.00 50.28 669 PRO A O 1
ATOM 5116 N N . GLU A 1 670 ? 118.288 -6.604 -115.911 1.00 45.88 670 GLU A N 1
ATOM 5117 C CA . GLU A 1 670 ? 118.991 -7.892 -115.727 1.00 45.88 670 GLU A CA 1
ATOM 5118 C C . GLU A 1 670 ? 118.367 -8.824 -114.672 1.00 45.88 670 GLU A C 1
ATOM 5120 O O . GLU A 1 670 ? 118.293 -10.041 -114.876 1.00 45.88 670 GLU A O 1
ATOM 5125 N N . ASN A 1 671 ? 117.870 -8.284 -113.553 1.00 42.53 671 ASN A N 1
ATOM 5126 C CA . ASN A 1 671 ? 117.561 -9.095 -112.364 1.00 42.53 671 ASN A CA 1
ATOM 5127 C C . ASN A 1 671 ? 116.358 -10.054 -112.553 1.00 42.53 671 ASN A C 1
ATOM 5129 O O . ASN A 1 671 ? 116.321 -11.143 -111.983 1.00 42.53 671 ASN A O 1
ATOM 5133 N N . THR A 1 672 ? 115.409 -9.716 -113.434 1.00 47.59 672 THR A N 1
ATOM 5134 C CA . THR A 1 672 ? 114.240 -10.559 -113.767 1.00 47.59 672 THR A CA 1
ATOM 5135 C C . THR A 1 672 ? 114.626 -11.884 -114.446 1.00 47.59 672 THR A C 1
ATOM 5137 O O . THR A 1 672 ? 113.882 -12.862 -114.387 1.00 47.59 672 THR A O 1
ATOM 5140 N N . THR A 1 673 ? 115.808 -11.952 -115.069 1.00 48.09 673 THR A N 1
ATOM 5141 C CA . THR A 1 673 ? 116.290 -13.151 -115.778 1.00 48.09 673 THR A CA 1
ATOM 5142 C C . THR A 1 673 ? 116.844 -14.212 -114.816 1.00 48.09 673 THR A C 1
ATOM 5144 O O . THR A 1 673 ? 116.787 -15.412 -115.103 1.00 48.09 673 THR A O 1
ATOM 5147 N N . ALA A 1 674 ? 117.339 -13.803 -113.641 1.00 48.69 674 ALA A N 1
ATOM 5148 C CA . ALA A 1 674 ? 117.856 -14.718 -112.621 1.00 48.69 674 ALA A CA 1
ATOM 5149 C C . ALA A 1 674 ? 116.741 -15.577 -111.992 1.00 48.69 674 ALA A C 1
ATOM 5151 O O . ALA A 1 674 ? 116.926 -16.778 -111.766 1.00 48.69 674 ALA A O 1
ATOM 5152 N N . THR A 1 675 ? 115.558 -14.985 -111.788 1.00 50.84 675 THR A N 1
ATOM 5153 C CA . THR A 1 675 ? 114.369 -15.623 -111.193 1.00 50.84 675 THR A CA 1
ATOM 5154 C C . THR A 1 675 ? 113.908 -16.864 -111.968 1.00 50.84 675 THR A C 1
ATOM 5156 O O . THR A 1 675 ? 113.447 -17.841 -111.376 1.00 50.84 675 THR A O 1
ATOM 5159 N N . VAL A 1 676 ? 114.083 -16.870 -113.294 1.00 54.62 676 VAL A N 1
ATOM 5160 C CA . VAL A 1 676 ? 113.684 -17.992 -114.161 1.00 54.62 676 VAL A CA 1
ATOM 5161 C C . VAL A 1 676 ? 114.669 -19.164 -114.068 1.00 54.62 676 VAL A C 1
ATOM 5163 O O . VAL A 1 676 ? 114.249 -20.319 -114.039 1.00 54.62 676 VAL A O 1
ATOM 5166 N N . LYS A 1 677 ? 115.981 -18.899 -113.981 1.00 53.91 677 LYS A N 1
ATOM 5167 C CA . LYS A 1 677 ? 117.006 -19.960 -113.999 1.00 53.91 677 LYS A CA 1
ATOM 5168 C C . LYS A 1 677 ? 117.071 -20.768 -112.703 1.00 53.91 677 LYS A C 1
ATOM 5170 O O . LYS A 1 677 ? 117.172 -21.990 -112.769 1.00 53.91 677 LYS A O 1
ATOM 5175 N N . ASN A 1 678 ? 116.997 -20.126 -111.534 1.00 50.72 678 ASN A N 1
ATOM 5176 C CA . ASN A 1 678 ? 117.209 -20.842 -110.266 1.00 50.72 678 ASN A CA 1
ATOM 5177 C C . ASN A 1 678 ? 116.010 -21.731 -109.870 1.00 50.72 678 ASN A C 1
ATOM 5179 O O . ASN A 1 678 ? 116.176 -22.793 -109.273 1.00 50.72 678 ASN A O 1
ATOM 5183 N N . THR A 1 679 ? 114.802 -21.356 -110.303 1.00 56.41 679 THR A N 1
ATOM 5184 C CA . THR A 1 679 ? 113.569 -22.146 -110.129 1.00 56.41 679 THR A CA 1
ATOM 5185 C C . THR A 1 679 ? 113.651 -23.523 -110.813 1.00 56.41 679 THR A C 1
ATOM 5187 O O . THR A 1 679 ? 113.073 -24.495 -110.331 1.00 56.41 679 THR A O 1
ATOM 5190 N N . ILE A 1 680 ? 114.439 -23.643 -111.890 1.00 56.25 680 ILE A N 1
ATOM 5191 C CA . ILE A 1 680 ? 114.685 -24.904 -112.614 1.00 56.25 680 ILE A CA 1
ATOM 5192 C C . ILE A 1 680 ? 115.683 -25.816 -111.867 1.00 56.25 680 ILE A C 1
ATOM 5194 O O . ILE A 1 680 ? 115.675 -27.031 -112.069 1.00 56.25 680 ILE A O 1
ATOM 5198 N N . ALA A 1 681 ? 116.527 -25.268 -110.984 1.00 54.16 681 ALA A N 1
ATOM 5199 C CA . ALA A 1 681 ? 117.519 -26.041 -110.235 1.00 54.16 681 ALA A CA 1
ATOM 5200 C C . ALA A 1 681 ? 116.901 -26.776 -109.031 1.00 54.16 681 ALA A C 1
ATOM 5202 O O . ALA A 1 681 ? 117.057 -27.991 -108.902 1.00 54.16 681 ALA A O 1
ATOM 5203 N N . ASN A 1 682 ? 116.148 -26.069 -108.182 1.00 51.97 682 ASN A N 1
ATOM 5204 C CA . ASN A 1 682 ? 115.626 -26.644 -106.933 1.00 51.97 682 ASN A CA 1
ATOM 5205 C C . ASN A 1 682 ? 114.593 -27.763 -107.151 1.00 51.97 682 ASN A C 1
ATOM 5207 O O . ASN A 1 682 ? 114.520 -28.684 -106.339 1.00 51.97 682 ASN A O 1
ATOM 5211 N N . LEU A 1 683 ? 113.863 -27.750 -108.273 1.00 56.28 683 LEU A N 1
ATOM 5212 C CA . LEU A 1 683 ? 112.940 -28.830 -108.647 1.00 56.28 683 LEU A CA 1
ATOM 5213 C C . LEU A 1 683 ? 113.630 -30.183 -108.910 1.00 56.28 683 LEU A C 1
ATOM 5215 O O . LEU A 1 683 ? 112.943 -31.199 -108.940 1.00 56.28 683 LEU A O 1
ATOM 5219 N N . ARG A 1 684 ? 114.963 -30.232 -109.067 1.00 52.88 684 ARG A N 1
ATOM 5220 C CA . ARG A 1 684 ? 115.713 -31.500 -109.159 1.00 52.88 684 ARG A CA 1
ATOM 5221 C C . ARG A 1 684 ? 116.078 -32.086 -107.795 1.00 52.88 684 ARG A C 1
ATOM 5223 O O . ARG A 1 684 ? 116.032 -33.301 -107.639 1.00 52.88 684 ARG A O 1
ATOM 5230 N N . ASN A 1 685 ? 116.382 -31.253 -106.798 1.00 48.53 685 ASN A N 1
ATOM 5231 C CA . ASN A 1 685 ? 116.896 -31.722 -105.501 1.00 48.53 685 ASN A CA 1
ATOM 5232 C C . ASN A 1 685 ? 115.835 -32.374 -104.595 1.00 48.53 685 ASN A C 1
ATOM 5234 O O . ASN A 1 685 ? 116.188 -33.044 -103.630 1.00 48.53 685 ASN A O 1
ATOM 5238 N N . ILE A 1 686 ? 114.546 -32.218 -104.915 1.00 56.72 686 ILE A N 1
ATOM 5239 C CA . ILE A 1 686 ? 113.434 -32.902 -104.227 1.00 56.72 686 ILE A CA 1
ATOM 5240 C C . ILE A 1 686 ? 113.451 -34.427 -104.491 1.00 56.72 686 ILE A C 1
ATOM 5242 O O . ILE A 1 686 ? 112.810 -35.184 -103.768 1.00 56.72 686 ILE A O 1
ATOM 5246 N N . THR A 1 687 ? 114.214 -34.892 -105.487 1.00 49.66 687 THR A N 1
ATOM 5247 C CA . THR A 1 687 ? 114.236 -36.300 -105.923 1.00 49.66 687 THR A CA 1
ATOM 5248 C C . THR A 1 687 ? 115.157 -37.211 -105.091 1.00 49.66 687 THR A C 1
ATOM 5250 O O . THR A 1 687 ? 114.900 -38.410 -105.025 1.00 49.66 687 THR A O 1
ATOM 5253 N N . ASP A 1 688 ? 116.211 -36.676 -104.454 1.00 49.09 688 ASP A N 1
ATOM 5254 C CA . ASP A 1 688 ? 117.433 -37.475 -104.221 1.00 49.09 688 ASP A CA 1
ATOM 5255 C C . ASP A 1 688 ? 117.774 -37.864 -102.767 1.00 49.09 688 ASP A C 1
ATOM 5257 O O . ASP A 1 688 ? 118.538 -38.810 -102.586 1.00 49.09 688 ASP A O 1
ATOM 5261 N N . ASN A 1 689 ? 117.280 -37.187 -101.717 1.00 42.84 689 ASN A N 1
ATOM 5262 C CA . ASN A 1 689 ? 117.703 -37.494 -100.332 1.00 42.84 689 ASN A CA 1
ATOM 5263 C C . ASN A 1 689 ? 116.575 -37.507 -99.290 1.00 42.84 689 ASN A C 1
ATOM 5265 O O . ASN A 1 689 ? 116.208 -36.499 -98.690 1.00 42.84 689 ASN A O 1
ATOM 5269 N N . HIS A 1 690 ? 116.090 -38.717 -99.029 1.00 45.72 690 HIS A N 1
ATOM 5270 C CA . HIS A 1 690 ? 115.069 -39.066 -98.049 1.00 45.72 690 HIS A CA 1
ATOM 5271 C C . HIS A 1 690 ? 115.716 -39.969 -96.980 1.00 45.72 690 HIS A C 1
ATOM 5273 O O . HIS A 1 690 ? 115.941 -41.122 -97.309 1.00 45.72 690 HIS A O 1
ATOM 5279 N N . HIS A 1 691 ? 116.040 -39.509 -95.752 1.00 34.25 691 HIS A N 1
ATOM 5280 C CA . HIS A 1 691 ? 116.373 -40.361 -94.571 1.00 34.25 691 HIS A CA 1
ATOM 5281 C C . HIS A 1 691 ? 116.745 -39.547 -93.292 1.00 34.25 691 HIS A C 1
ATOM 5283 O O . HIS A 1 691 ? 117.505 -38.596 -93.410 1.00 34.25 691 HIS A O 1
ATOM 5289 N N . VAL A 1 692 ? 116.346 -40.036 -92.087 1.00 38.19 692 VAL A N 1
ATOM 5290 C CA . VAL A 1 692 ? 117.049 -39.920 -90.756 1.00 38.19 692 VAL A CA 1
ATOM 5291 C C . VAL A 1 692 ? 117.095 -38.510 -90.067 1.00 38.19 692 VAL A C 1
ATOM 5293 O O . VAL A 1 692 ? 117.388 -37.539 -90.743 1.00 38.19 692 VAL A O 1
ATOM 5296 N N . VAL A 1 693 ? 116.877 -38.253 -88.745 1.00 38.12 693 VAL A N 1
ATOM 5297 C CA . VAL A 1 693 ? 116.411 -38.997 -87.521 1.00 38.12 693 VAL A CA 1
ATOM 5298 C C . VAL A 1 693 ? 116.009 -38.022 -86.347 1.00 38.12 693 VAL A C 1
ATOM 5300 O O . VAL A 1 693 ? 116.366 -36.854 -86.400 1.00 38.12 693 VAL A O 1
ATOM 5303 N N . LEU A 1 694 ? 115.288 -38.547 -85.323 1.00 36.38 694 LEU A N 1
ATOM 5304 C CA . LEU A 1 694 ? 114.907 -38.142 -83.912 1.00 36.38 694 LEU A CA 1
ATOM 5305 C C . LEU A 1 694 ? 115.767 -37.084 -83.111 1.00 36.38 694 LEU A C 1
ATOM 5307 O O . LEU A 1 694 ? 116.878 -36.818 -83.546 1.00 36.38 694 LEU A O 1
ATOM 5311 N N . ASN A 1 695 ? 115.472 -36.496 -81.908 1.00 35.78 695 ASN A N 1
ATOM 5312 C CA . ASN A 1 695 ? 114.491 -36.577 -80.752 1.00 35.78 695 ASN A CA 1
ATOM 5313 C C . ASN A 1 695 ? 114.654 -35.280 -79.823 1.00 35.78 695 ASN A C 1
ATOM 5315 O O . ASN A 1 695 ? 115.327 -34.381 -80.315 1.00 35.78 695 ASN A O 1
ATOM 5319 N N . LEU A 1 696 ? 114.216 -34.984 -78.553 1.00 40.84 696 LEU A N 1
ATOM 5320 C CA . LEU A 1 696 ? 113.414 -35.525 -77.391 1.00 40.84 696 LEU A CA 1
ATOM 5321 C C . LEU A 1 696 ? 113.141 -34.419 -76.274 1.00 40.84 696 LEU A C 1
ATOM 5323 O O . LEU A 1 696 ? 114.019 -33.581 -76.114 1.00 40.84 696 LEU A O 1
ATOM 5327 N N . THR A 1 697 ? 112.040 -34.494 -75.467 1.00 42.62 697 THR A N 1
ATOM 5328 C CA . THR A 1 697 ? 111.760 -34.017 -74.029 1.00 42.62 697 THR A CA 1
ATOM 5329 C C . THR A 1 697 ? 112.108 -32.583 -73.502 1.00 42.62 697 THR A C 1
ATOM 5331 O O . THR A 1 697 ? 112.927 -31.913 -74.114 1.00 42.62 697 THR A O 1
ATOM 5334 N N . GLY A 1 698 ? 111.563 -31.984 -72.401 1.00 35.19 698 GLY A N 1
ATOM 5335 C CA . GLY A 1 698 ? 110.695 -32.322 -71.207 1.00 35.19 698 GLY A CA 1
ATOM 5336 C C . GLY A 1 698 ? 110.258 -31.011 -70.439 1.00 35.19 698 GLY A C 1
ATOM 5337 O O . GLY A 1 698 ? 110.296 -29.980 -71.106 1.00 35.19 698 GLY A O 1
ATOM 5338 N N . GLU A 1 699 ? 109.935 -30.797 -69.128 1.00 41.50 699 GLU A N 1
ATOM 5339 C CA . GLU A 1 699 ? 109.395 -31.435 -67.858 1.00 41.50 699 GLU A CA 1
ATOM 5340 C C . GLU A 1 699 ? 109.562 -30.357 -66.688 1.00 41.50 699 GLU A C 1
ATOM 5342 O O . GLU A 1 699 ? 110.348 -29.443 -66.928 1.00 41.50 699 GLU A O 1
ATOM 5347 N N . GLU A 1 700 ? 108.997 -30.203 -65.450 1.00 42.34 700 GLU A N 1
ATOM 5348 C CA . GLU A 1 700 ? 107.949 -30.690 -64.465 1.00 42.34 700 GLU A CA 1
ATOM 5349 C C . GLU A 1 700 ? 107.791 -29.570 -63.316 1.00 42.34 700 GLU A C 1
ATOM 5351 O O . GLU A 1 700 ? 108.469 -28.557 -63.476 1.00 42.34 700 GLU A O 1
ATOM 5356 N N . SER A 1 701 ? 107.070 -29.501 -62.145 1.00 40.72 701 SER A N 1
ATOM 5357 C CA . SER A 1 701 ? 105.977 -30.189 -61.358 1.00 40.72 701 SER A CA 1
ATOM 5358 C C . SER A 1 701 ? 105.464 -29.369 -60.090 1.00 40.72 701 SER A C 1
ATOM 5360 O O . SER A 1 701 ? 106.139 -28.422 -59.701 1.00 40.72 701 SER A O 1
ATOM 5362 N N . SER A 1 702 ? 104.366 -29.797 -59.395 1.00 41.06 702 SER A N 1
ATOM 5363 C CA . SER A 1 702 ? 103.809 -29.487 -58.003 1.00 41.06 702 SER A CA 1
ATOM 5364 C C . SER A 1 702 ? 103.506 -28.024 -57.511 1.00 41.06 702 SER A C 1
ATOM 5366 O O . SER A 1 702 ? 104.124 -27.100 -58.018 1.00 41.06 702 SER A O 1
ATOM 5368 N N . THR A 1 703 ? 102.621 -27.601 -56.551 1.00 45.50 703 THR A N 1
ATOM 5369 C CA . THR A 1 703 ? 101.509 -28.072 -55.622 1.00 45.50 703 THR A CA 1
ATOM 5370 C C . THR A 1 703 ? 101.702 -28.210 -54.064 1.00 45.50 703 THR A C 1
ATOM 5372 O O . THR A 1 703 ? 102.654 -28.863 -53.650 1.00 45.50 703 THR A O 1
ATOM 5375 N N . THR A 1 704 ? 100.774 -27.655 -53.218 1.00 45.59 704 THR A N 1
ATOM 5376 C CA . THR A 1 704 ? 100.543 -27.865 -51.726 1.00 45.59 704 THR A CA 1
ATOM 5377 C C . THR A 1 704 ? 99.159 -27.342 -51.189 1.00 45.59 704 THR A C 1
ATOM 5379 O O . THR A 1 704 ? 98.425 -26.728 -51.961 1.00 45.59 704 THR A O 1
ATOM 5382 N N . LEU A 1 705 ? 98.769 -27.609 -49.909 1.00 48.22 705 LEU A N 1
ATOM 5383 C CA . LEU A 1 705 ? 97.384 -27.531 -49.335 1.00 48.22 705 LEU A CA 1
ATOM 5384 C C . LEU A 1 705 ? 97.228 -27.028 -47.850 1.00 48.22 705 LEU A C 1
ATOM 5386 O O . LEU A 1 705 ? 98.217 -26.887 -47.139 1.00 48.22 705 LEU A O 1
ATOM 5390 N N . ASP A 1 706 ? 95.949 -26.818 -47.462 1.00 41.81 706 ASP A N 1
ATOM 5391 C CA . ASP A 1 706 ? 95.185 -26.625 -46.174 1.00 41.81 706 ASP A CA 1
ATOM 5392 C C . ASP A 1 706 ? 95.623 -27.400 -44.878 1.00 41.81 706 ASP A C 1
ATOM 5394 O O . ASP A 1 706 ? 96.574 -28.181 -44.975 1.00 41.81 706 ASP A O 1
ATOM 5398 N N . PRO A 1 707 ? 94.917 -27.369 -43.695 1.00 64.88 707 PRO A N 1
ATOM 5399 C CA . PRO A 1 707 ? 93.834 -26.487 -43.166 1.00 64.88 707 PRO A CA 1
ATOM 5400 C C . PRO A 1 707 ? 93.940 -26.076 -41.653 1.00 64.88 707 PRO A C 1
ATOM 5402 O O . PRO A 1 707 ? 94.743 -26.636 -40.901 1.00 64.88 707 PRO A O 1
ATOM 5405 N N . ASN A 1 708 ? 93.040 -25.188 -41.173 1.00 45.50 708 ASN A N 1
ATOM 5406 C CA . ASN A 1 708 ? 92.255 -25.300 -39.903 1.00 45.50 708 ASN A CA 1
ATOM 5407 C C . ASN A 1 708 ? 91.336 -24.085 -39.657 1.00 45.50 708 ASN A C 1
ATOM 5409 O O . ASN A 1 708 ? 91.856 -22.948 -39.701 1.00 45.50 708 ASN A O 1
#